Protein AF-0000000075170272 (afdb_homodimer)

Radius of gyration: 25.78 Å; Cα contacts (8 Å, |Δi|>4): 777; chains: 2; bounding box: 69×69×74 Å

Sequence (504 aa):
MAVFLKSQGVRFGKVFSSPLDRAMATAGFVCRELGFAAEHIESFDALMEMSQGQWEGCLHSETYTPEILSIIDRTQPDFSAPSGESLRQVEFRMIEFLNKTVLRMPEKLIAHEASMTHNESHRSFSRQSSTNSVQEKDGPHWDLVYRLNRPGLQRKKSGKSRLQIVTTGDNETEDEFSPSEPSNGARNLTSSVGIFTHSMPIKCLLAGILGASPVVSQRFCIDDSSVTVLQHSLRNGWQIKRLNDTSHLRLLMAVFLKSQGVRFGKVFSSPLDRAMATAGFVCRELGFAAEHIESFDALMEMSQGQWEGCLHSETYTPEILSIIDRTQPDFSAPSGESLRQVEFRMIEFLNKTVLRMPEKLIAHEASMTHNESHRSFSRQSSTNSVQEKDGPHWDLVYRLNRPGLQRKKSGKSRLQIVTTGDNETEDEFSPSEPSNGARNLTSSVGIFTHSMPIKCLLAGILGASPVVSQRFCIDDSSVTVLQHSLRNGWQIKRLNDTSHLRLL

Solvent-accessible surface area (backbone atoms only — not comparable to full-atom values): 28130 Å² total; per-residue (Å²): 88,40,66,49,41,42,74,69,64,56,60,66,77,44,40,37,23,10,72,50,63,42,16,39,52,52,46,42,55,36,25,56,67,54,70,40,66,59,86,65,52,42,70,38,77,65,34,37,61,76,45,43,38,72,49,59,92,53,56,61,77,76,62,59,33,74,70,47,49,53,50,41,70,72,39,56,36,68,42,51,46,64,84,32,46,21,45,47,55,45,19,49,43,35,48,47,44,46,43,48,65,72,63,55,46,58,73,78,56,51,55,52,62,52,40,70,47,46,59,75,68,62,71,61,76,72,67,77,72,76,71,79,73,80,79,78,79,73,74,82,78,82,80,85,70,87,76,75,79,82,75,74,84,70,74,74,81,59,62,61,27,19,38,36,36,39,37,41,38,63,72,73,74,82,58,81,73,71,77,73,71,84,63,79,78,72,65,62,70,58,44,27,35,39,34,22,25,26,51,63,39,51,30,17,31,54,17,49,70,58,50,40,58,40,62,44,20,76,31,48,47,60,52,71,63,12,36,27,32,33,35,34,27,90,89,71,38,60,29,43,45,29,34,32,43,46,60,54,67,65,75,100,86,39,66,49,41,42,74,69,65,56,59,68,76,44,40,37,22,10,72,50,62,42,17,39,51,51,46,40,55,34,24,57,67,52,70,40,65,59,86,66,52,42,69,38,76,66,35,38,62,74,46,43,37,73,48,59,92,52,54,61,76,76,61,59,32,74,69,47,48,52,51,41,69,71,40,56,36,70,40,51,45,64,84,31,46,21,46,47,55,44,18,49,43,34,48,47,44,47,42,49,65,72,64,56,46,57,74,79,57,51,55,52,62,51,40,70,47,48,62,75,69,67,74,62,77,74,69,78,78,73,75,81,72,79,78,81,74,79,70,83,79,81,79,75,87,63,77,77,80,82,76,77,86,70,74,76,82,60,63,60,28,19,37,37,37,39,37,41,37,64,72,72,74,83,59,82,74,71,76,73,71,84,62,81,78,70,65,60,70,56,46,28,34,39,36,21,24,26,51,60,39,51,29,17,30,52,17,49,71,57,51,39,60,40,62,45,22,77,32,50,46,61,52,71,64,14,35,27,32,34,35,34,27,90,88,70,39,60,29,44,45,29,35,32,44,46,60,53,67,66,74,100

pLDDT: mean 71.01, std 28.4, range [19.89, 98.19]

Secondary structure (DSSP, 8-state):
-HHHHHHTT--EEEEEE-SSHHHHHHHHHHHHHHT--GGGPEE-GGGSPPP-GGGTTS-HHHHS-HHHHHHHHHHTTS---TT---HHHHHHHHHHIIIIIIS---HHHHHHHHHHHHTTGGGS-------------------------------------EEEEEEE-------SS-------------EEEEEEE-HHHHHHHHHHHTT--GGGGGGB---TT-EEEEEEETTTEEEEEEEEE-HHHH--/-HHHHHHTT--EEEEEE-SSHHHHHHHHHHHHHHT--GGGPEE-GGGSPPP-GGGTTS-HHHHS-HHHHHHHHHHTTS---TT---HHHHHHHHHHIIIIIIS---HHHHHHHHHHHHTTTTTS----------------------------------PPPEEEEEEE-------SS-------------EEEEEEE-HHHHHHHHHHHTT--GGGGGGB---TT-EEEEEEETTTEEEEEEEEE-HHHH--

Organism: Asparagus officinalis (NCBI:txid4686)

InterPro domains:
  IPR013078 Histidine phosphatase superfamily, clade-1 [PF00300] (8-114)
  IPR013078 Histidine phosphatase superfamily, clade-1 [PF00300] (190-246)
  IPR029033 Histidine phosphatase superfamily [G3DSA:3.40.50.1240] (1-251)
  IPR029033 Histidine phosphatase superfamily [SSF53254] (2-250)

Foldseek 3Di:
DLVVCVVVVDDAPAEEEAPADQLLVVSQVSCVSRVHDSVRYHYDPLQEDWFQPPCQPPDCCVQVPVVVVVVCVVDPQQDHHVVTGGLVRNLVSLLCCCCCPVVVHDPVCSVVVLCVLPVVPPPPDPPDPPPPPPDDPPPDDPDDDDPDDDPDPPRRPGAFKEKEKEWEFAPPPVPVDDPPDPPDCPVRPGHIYIYIHHQSSVLSNVCVQVSHGSVCSVVADADHHFYWYWYADPVPGIDTDDGRHPVVVVVD/DLVVCVVVVDDAPAEEEAPADQLLVVSQVSCVSRVHDSVRYHYDPLQEDWFQPPCQPPDCCVQVPVVVVVVCVVDPQQDHHVVTGGLVRNLVSLLCCCCCPVVVHDPVCSVVVLCVLPVVPPPPDPPDPPPPPPDPPPPDDPDDPPPDDDPDDPRRPGAFKEKEKEWEFAPPPVPVDDPPDPPDPPVRPGHIYIYIHHQSSVLSNVCVQVSHGSVCSVVADADHHFYWYWYADPVPGIDTDDGRHPVVVVVD

Nearest PDB structures (foldseek):
  4emb-assembly1_A  TM=6.955E-01  e=2.796E-04  Borreliella burgdorferi
  5vve-assembly1_A  TM=6.708E-01  e=1.613E-03  Naegleria fowleri
  3d8h-assembly1_A  TM=6.564E-01  e=1.180E-03  Cryptosporidium parvum Iowa II
  3kkk-assembly1_A  TM=6.881E-01  e=1.443E-02  Plasmodium falciparum 3D7
  3gp5-assembly1_A  TM=6.449E-01  e=3.255E-02  Burkholderia pseudomallei

Structure (mmCIF, N/CA/C/O backbone):
data_AF-0000000075170272-model_v1
#
loop_
_entity.id
_entity.type
_entity.pdbx_description
1 polymer 'Uncharacterized protein'
#
loop_
_atom_site.group_PDB
_atom_site.id
_atom_site.type_symbol
_atom_site.label_atom_id
_atom_site.label_alt_id
_atom_site.label_comp_id
_atom_site.label_asym_id
_atom_site.label_entity_id
_atom_site.label_seq_id
_atom_site.pdbx_PDB_ins_code
_atom_site.Cartn_x
_atom_site.Cartn_y
_atom_site.Cartn_z
_atom_site.occupancy
_atom_site.B_iso_or_equiv
_atom_site.auth_seq_id
_atom_site.auth_comp_id
_atom_site.auth_asym_id
_atom_site.auth_atom_id
_atom_site.pdbx_PDB_model_num
ATOM 1 N N . MET A 1 1 ? 4.285 -16.625 11.359 1 75.81 1 MET A N 1
ATOM 2 C CA . MET A 1 1 ? 3.145 -16.109 10.602 1 75.81 1 MET A CA 1
ATOM 3 C C . MET A 1 1 ? 1.859 -16.828 11.008 1 75.81 1 MET A C 1
ATOM 5 O O . MET A 1 1 ? 0.888 -16.188 11.414 1 75.81 1 MET A O 1
ATOM 9 N N . ALA A 1 2 ? 1.905 -18.109 11.047 1 79.44 2 ALA A N 1
ATOM 10 C CA . ALA A 1 2 ? 0.696 -18.875 11.336 1 79.44 2 ALA A CA 1
ATOM 11 C C . ALA A 1 2 ? 0.178 -18.578 12.742 1 79.44 2 ALA A C 1
ATOM 13 O O . ALA A 1 2 ? -1.018 -18.344 12.93 1 79.44 2 ALA A O 1
ATOM 14 N N . VAL A 1 3 ? 1.077 -18.547 13.656 1 74.12 3 VAL A N 1
ATOM 15 C CA . VAL A 1 3 ? 0.72 -18.297 15.047 1 74.12 3 VAL A CA 1
ATOM 16 C C . VAL A 1 3 ? 0.157 -16.875 15.188 1 74.12 3 VAL A C 1
ATOM 18 O O . VAL A 1 3 ? -0.826 -16.656 15.898 1 74.12 3 VAL A O 1
ATOM 21 N N . PHE A 1 4 ? 0.76 -16.062 14.469 1 75.19 4 PHE A N 1
ATOM 22 C CA . PHE A 1 4 ? 0.325 -14.68 14.492 1 75.19 4 PHE A CA 1
ATOM 23 C C . PHE A 1 4 ? -1.075 -14.539 13.906 1 75.19 4 PHE A C 1
ATOM 25 O O . PHE A 1 4 ? -1.936 -13.875 14.492 1 75.19 4 PHE A O 1
ATOM 32 N N . LEU A 1 5 ? -1.311 -15.156 12.875 1 80.31 5 LEU A N 1
ATOM 33 C CA . LEU A 1 5 ? -2.621 -15.109 12.234 1 80.31 5 LEU A CA 1
ATOM 34 C C . LEU A 1 5 ? -3.684 -15.734 13.133 1 80.31 5 LEU A C 1
ATOM 36 O O . LEU A 1 5 ? -4.797 -15.219 13.242 1 80.31 5 LEU A O 1
ATOM 40 N N . LYS A 1 6 ? -3.303 -16.812 13.742 1 79 6 LYS A N 1
ATOM 41 C CA . LYS A 1 6 ? -4.211 -17.469 14.68 1 79 6 LYS A CA 1
ATOM 42 C C . LYS A 1 6 ? -4.562 -16.547 15.844 1 79 6 LYS A C 1
ATOM 44 O O . LYS A 1 6 ? -5.727 -16.469 16.25 1 79 6 LYS A O 1
ATOM 49 N N . SER A 1 7 ? -3.545 -15.898 16.281 1 78.56 7 SER A N 1
ATOM 50 C CA . SER A 1 7 ? -3.746 -15 17.422 1 78.56 7 SER A CA 1
ATOM 51 C C . SER A 1 7 ? -4.66 -13.836 17.047 1 78.56 7 SER A C 1
ATOM 53 O O . SER A 1 7 ? -5.32 -13.258 17.906 1 78.56 7 SER A O 1
ATOM 55 N N . GLN A 1 8 ? -4.695 -13.547 15.797 1 77.56 8 GLN A N 1
ATOM 56 C CA . GLN A 1 8 ? -5.543 -12.469 15.305 1 77.56 8 GLN A CA 1
ATOM 57 C C . GLN A 1 8 ? -6.953 -12.969 15.008 1 77.56 8 GLN A C 1
ATOM 59 O O . GLN A 1 8 ? -7.812 -12.203 14.57 1 77.56 8 GLN A O 1
ATOM 64 N N . GLY A 1 9 ? -7.172 -14.219 15.195 1 80.62 9 GLY A N 1
ATOM 65 C CA . GLY A 1 9 ? -8.492 -14.797 15 1 80.62 9 GLY A CA 1
ATOM 66 C C . GLY A 1 9 ? -8.836 -15.016 13.539 1 80.62 9 GLY A C 1
ATOM 67 O O . GLY A 1 9 ? -10.016 -15.062 13.172 1 80.62 9 GLY A O 1
ATOM 68 N N . VAL A 1 10 ? -7.871 -15.125 12.766 1 82 10 VAL A N 1
ATOM 69 C CA . VAL A 1 10 ? -8.102 -15.312 11.336 1 82 10 VAL A CA 1
ATOM 70 C C . VAL A 1 10 ? -8.594 -16.734 11.07 1 82 10 VAL A C 1
ATOM 72 O O . VAL A 1 10 ? -8.039 -17.703 11.602 1 82 10 VAL A O 1
ATOM 75 N N . ARG A 1 11 ? -9.656 -16.844 10.281 1 85.62 11 ARG A N 1
ATOM 76 C CA . ARG A 1 11 ? -10.203 -18.109 9.797 1 85.62 11 ARG A CA 1
ATOM 77 C C . ARG A 1 11 ? -10.469 -18.062 8.297 1 85.62 11 ARG A C 1
ATOM 79 O O . ARG A 1 11 ? -11.25 -17.234 7.828 1 85.62 11 ARG A O 1
ATOM 86 N N . PHE A 1 12 ? -9.82 -18.953 7.668 1 88 12 PHE A N 1
ATOM 87 C CA . PHE A 1 12 ? -9.969 -18.953 6.219 1 88 12 PHE A CA 1
ATOM 88 C C . PHE A 1 12 ? -11.188 -19.766 5.797 1 88 12 PHE A C 1
ATOM 90 O O . PHE A 1 12 ? -11.375 -20.891 6.266 1 88 12 PHE A O 1
ATOM 97 N N . GLY A 1 13 ? -12.016 -19.188 4.938 1 89.06 13 GLY A N 1
ATOM 98 C CA . GLY A 1 13 ? -13.07 -19.938 4.273 1 89.06 13 GLY A CA 1
ATOM 99 C C . GLY A 1 13 ? -12.586 -20.688 3.053 1 89.06 13 GLY A C 1
ATOM 100 O O . GLY A 1 13 ? -13.148 -21.734 2.691 1 89.06 13 GLY A O 1
ATOM 101 N N . LYS A 1 14 ? -11.609 -20.219 2.432 1 92.44 14 LYS A N 1
ATOM 102 C CA . LYS A 1 14 ? -10.945 -20.797 1.268 1 92.44 14 LYS A CA 1
ATOM 103 C C . LYS A 1 14 ? -9.453 -20.469 1.269 1 92.44 14 LYS A C 1
ATOM 105 O O . LYS A 1 14 ? -9.031 -19.438 1.804 1 92.44 14 LYS A O 1
ATOM 110 N N . VAL A 1 15 ? -8.688 -21.344 0.69 1 92.81 15 VAL A N 1
ATOM 111 C CA . VAL A 1 15 ? -7.25 -21.125 0.58 1 92.81 15 VAL A CA 1
ATOM 112 C C . VAL A 1 15 ? -6.777 -21.484 -0.825 1 92.81 15 VAL A C 1
ATOM 114 O O . VAL A 1 15 ? -7.102 -22.562 -1.336 1 92.81 15 VAL A O 1
ATOM 117 N N . PHE A 1 16 ? -6.105 -20.594 -1.428 1 94.88 16 PHE A N 1
ATOM 118 C CA . PHE A 1 16 ? -5.492 -20.797 -2.736 1 94.88 16 PHE A CA 1
ATOM 119 C C . PHE A 1 16 ? -3.975 -20.703 -2.645 1 94.88 16 PHE A C 1
ATOM 121 O O . PHE A 1 16 ? -3.445 -19.906 -1.86 1 94.88 16 PHE A O 1
ATOM 128 N N . SER A 1 17 ? -3.295 -21.469 -3.504 1 94.75 17 SER A N 1
ATOM 129 C CA . SER A 1 17 ? -1.838 -21.406 -3.484 1 94.75 17 SER A CA 1
ATOM 130 C C . SER A 1 17 ? -1.258 -21.578 -4.883 1 94.75 17 SER A C 1
ATOM 132 O O . SER A 1 17 ? -1.852 -22.25 -5.73 1 94.75 17 SER A O 1
ATOM 134 N N . SER A 1 18 ? -0.157 -20.844 -5.074 1 95.12 18 SER A N 1
ATOM 135 C CA . SER A 1 18 ? 0.707 -21.234 -6.188 1 95.12 18 SER A CA 1
ATOM 136 C C . SER A 1 18 ? 1.091 -22.703 -6.102 1 95.12 18 SER A C 1
ATOM 138 O O . SER A 1 18 ? 1.322 -23.234 -5.012 1 95.12 18 SER A O 1
ATOM 140 N N . PRO A 1 19 ? 1.216 -23.438 -7.227 1 96.12 19 PRO A N 1
ATOM 141 C CA . PRO A 1 19 ? 1.588 -24.859 -7.199 1 96.12 19 PRO A CA 1
ATOM 142 C C . PRO A 1 19 ? 3.066 -25.062 -6.879 1 96.12 19 PRO A C 1
ATOM 144 O O . PRO A 1 19 ? 3.492 -26.203 -6.645 1 96.12 19 PRO A O 1
ATOM 147 N N . LEU A 1 20 ? 3.832 -24.016 -6.875 1 91.44 20 LEU A N 1
ATOM 148 C CA . LEU A 1 20 ? 5.258 -24.156 -6.605 1 91.44 20 LEU A CA 1
ATOM 149 C C . LEU A 1 20 ? 5.496 -24.609 -5.168 1 91.44 20 LEU A C 1
ATOM 151 O O . LEU A 1 20 ? 4.777 -24.203 -4.258 1 91.44 20 LEU A O 1
ATOM 155 N N . ASP A 1 21 ? 6.508 -25.344 -4.891 1 90.75 21 ASP A N 1
ATOM 156 C CA . ASP A 1 21 ? 6.738 -26.094 -3.656 1 90.75 21 ASP A CA 1
ATOM 157 C C . ASP A 1 21 ? 6.805 -25.156 -2.455 1 90.75 21 ASP A C 1
ATOM 159 O O . ASP A 1 21 ? 6.176 -25.406 -1.426 1 90.75 21 ASP A O 1
ATOM 163 N N . ARG A 1 22 ? 7.527 -24.078 -2.578 1 87.75 22 ARG A N 1
ATOM 164 C CA . ARG A 1 22 ? 7.719 -23.172 -1.446 1 87.75 22 ARG A CA 1
ATOM 165 C C . ARG A 1 22 ? 6.387 -22.594 -0.979 1 87.75 22 ARG A C 1
ATOM 167 O O . ARG A 1 22 ? 6.105 -22.562 0.22 1 87.75 22 ARG A O 1
ATOM 174 N N . ALA A 1 23 ? 5.562 -22.172 -1.946 1 91.06 23 ALA A N 1
ATOM 175 C CA . ALA A 1 23 ? 4.262 -21.609 -1.613 1 91.06 23 ALA A CA 1
ATOM 176 C C . ALA A 1 23 ? 3.334 -22.672 -1.023 1 91.06 23 ALA A C 1
ATOM 178 O O . ALA A 1 23 ? 2.654 -22.422 -0.024 1 91.06 23 ALA A O 1
ATOM 179 N N . MET A 1 24 ? 3.365 -23.828 -1.577 1 91.69 24 MET A N 1
ATOM 180 C CA . MET A 1 24 ? 2.521 -24.922 -1.107 1 91.69 24 MET A CA 1
ATOM 181 C C . MET A 1 24 ? 2.924 -25.359 0.298 1 91.69 24 MET A C 1
ATOM 183 O O . MET A 1 24 ? 2.066 -25.641 1.135 1 91.69 24 MET A O 1
ATOM 187 N N . ALA A 1 25 ? 4.203 -25.406 0.515 1 90.81 25 ALA A N 1
ATOM 188 C CA . ALA A 1 25 ? 4.695 -25.766 1.839 1 90.81 25 ALA A CA 1
ATOM 189 C C . ALA A 1 25 ? 4.242 -24.766 2.895 1 90.81 25 ALA A C 1
ATOM 191 O O . ALA A 1 25 ? 3.768 -25.156 3.965 1 90.81 25 ALA A O 1
ATOM 192 N N . THR A 1 26 ? 4.398 -23.484 2.572 1 89.56 26 THR A N 1
ATOM 193 C CA . THR A 1 26 ? 3.971 -22.438 3.49 1 89.56 26 THR A CA 1
ATOM 194 C C . THR A 1 26 ? 2.465 -22.5 3.729 1 89.56 26 THR A C 1
ATOM 196 O O . THR A 1 26 ? 2.006 -22.391 4.867 1 89.56 26 THR A O 1
ATOM 199 N N . ALA A 1 27 ? 1.715 -22.719 2.66 1 92.12 27 ALA A N 1
ATOM 200 C CA . ALA A 1 27 ? 0.264 -22.844 2.773 1 92.12 27 ALA A CA 1
ATOM 201 C C . ALA A 1 27 ? -0.116 -24 3.693 1 92.12 27 ALA A C 1
ATOM 203 O O . ALA A 1 27 ? -0.966 -23.844 4.574 1 92.12 27 ALA A O 1
ATOM 204 N N . GLY A 1 28 ? 0.533 -25.125 3.48 1 92.25 28 GLY A N 1
ATOM 205 C CA . GLY A 1 28 ? 0.262 -26.281 4.309 1 92.25 28 GLY A CA 1
ATOM 206 C C . GLY A 1 28 ? 0.516 -26.031 5.785 1 92.25 28 GLY A C 1
ATOM 207 O O . GLY A 1 28 ? -0.307 -26.391 6.629 1 92.25 28 GLY A O 1
ATOM 208 N N . PHE A 1 29 ? 1.632 -25.438 6.082 1 89.44 29 PHE A N 1
ATOM 209 C CA . PHE A 1 29 ? 2.014 -25.141 7.461 1 89.44 29 PHE A CA 1
ATOM 210 C C . PHE A 1 29 ? 1.019 -24.188 8.109 1 89.44 29 PHE A C 1
ATOM 212 O O . PHE A 1 29 ? 0.553 -24.438 9.227 1 89.44 29 PHE A O 1
ATOM 219 N N . VAL A 1 30 ? 0.679 -23.125 7.422 1 89 30 VAL A N 1
ATOM 220 C CA . VAL A 1 30 ? -0.223 -22.094 7.953 1 89 30 VAL A CA 1
ATOM 221 C C . VAL A 1 30 ? -1.612 -22.703 8.164 1 89 30 VAL A C 1
ATOM 223 O O . VAL A 1 30 ? -2.242 -22.469 9.195 1 89 30 VAL A O 1
ATOM 226 N N . CYS A 1 31 ? -2.039 -23.469 7.238 1 90.88 31 CYS A N 1
ATOM 227 C CA . CYS A 1 31 ? -3.363 -24.062 7.324 1 90.88 31 CYS A CA 1
ATOM 228 C C . CYS A 1 31 ? -3.447 -25.031 8.5 1 90.88 31 CYS A C 1
ATOM 230 O O . CYS A 1 31 ? -4.457 -25.062 9.211 1 90.88 31 CYS A O 1
ATOM 232 N N . ARG A 1 32 ? -2.432 -25.797 8.648 1 91.69 32 ARG A N 1
ATOM 233 C CA . ARG A 1 32 ? -2.4 -26.719 9.781 1 91.69 32 ARG A CA 1
ATOM 234 C C . ARG A 1 32 ? -2.566 -25.984 11.102 1 91.69 32 ARG A C 1
ATOM 236 O O . ARG A 1 32 ? -3.348 -26.391 11.961 1 91.69 32 ARG A O 1
ATOM 243 N N . GLU A 1 33 ? -1.865 -24.906 11.227 1 89.44 33 GLU A N 1
ATOM 244 C CA . GLU A 1 33 ? -1.912 -24.125 12.453 1 89.44 33 GLU A CA 1
ATOM 245 C C . GLU A 1 33 ? -3.281 -23.469 12.641 1 89.44 33 GLU A C 1
ATOM 247 O O . GLU A 1 33 ? -3.74 -23.297 13.766 1 89.44 33 GLU A O 1
ATOM 252 N N . LEU A 1 34 ? -3.955 -23.141 11.562 1 89.56 34 LEU A N 1
ATOM 253 C CA . LEU A 1 34 ? -5.215 -22.406 11.633 1 89.56 34 LEU A CA 1
ATOM 254 C C . LEU A 1 34 ? -6.402 -23.359 11.625 1 89.56 34 LEU A C 1
ATOM 256 O O . LEU A 1 34 ? -7.555 -22.938 11.719 1 89.56 34 LEU A O 1
ATOM 260 N N . GLY A 1 35 ? -6.137 -24.594 11.508 1 91.75 35 GLY A N 1
ATOM 261 C CA . GLY A 1 35 ? -7.199 -25.594 11.539 1 91.75 35 GLY A CA 1
ATOM 262 C C . GLY A 1 35 ? -7.926 -25.719 10.211 1 91.75 35 GLY A C 1
ATOM 263 O O . GLY A 1 35 ? -9.094 -26.109 10.18 1 91.75 35 GLY A O 1
ATOM 264 N N . PHE A 1 36 ? -7.336 -25.266 9.18 1 91.69 36 PHE A N 1
ATOM 265 C CA . PHE A 1 36 ? -7.852 -25.453 7.832 1 91.69 36 PHE A CA 1
ATOM 266 C C . PHE A 1 36 ? -7.293 -26.734 7.211 1 91.69 36 PHE A C 1
ATOM 268 O O . PHE A 1 36 ? -6.082 -26.969 7.238 1 91.69 36 PHE A O 1
ATOM 275 N N . ALA A 1 37 ? -8.164 -27.578 6.703 1 93.31 37 ALA A N 1
ATOM 276 C CA . ALA A 1 37 ? -7.727 -28.844 6.145 1 93.31 37 ALA A CA 1
ATOM 277 C C . ALA A 1 37 ? -6.848 -28.641 4.918 1 93.31 37 ALA A C 1
ATOM 279 O O . ALA A 1 37 ? -7.277 -28.047 3.928 1 93.31 37 ALA A O 1
ATOM 280 N N . ALA A 1 38 ? -5.66 -29.125 4.949 1 90.94 38 ALA A N 1
ATOM 281 C CA . ALA A 1 38 ? -4.672 -28.922 3.893 1 90.94 38 ALA A CA 1
ATOM 282 C C . ALA A 1 38 ? -5.176 -29.469 2.559 1 90.94 38 ALA A C 1
ATOM 284 O O . ALA A 1 38 ? -4.828 -28.953 1.497 1 90.94 38 ALA A O 1
ATOM 285 N N . GLU A 1 39 ? -6.004 -30.469 2.602 1 93.19 39 GLU A N 1
ATOM 286 C CA . GLU A 1 39 ? -6.52 -31.094 1.391 1 93.19 39 GLU A CA 1
ATOM 287 C C . GLU A 1 39 ? -7.453 -30.172 0.632 1 93.19 39 GLU A C 1
ATOM 289 O O . GLU A 1 39 ? -7.75 -30.391 -0.543 1 93.19 39 GLU A O 1
ATOM 294 N N . HIS A 1 40 ? -7.918 -29.141 1.274 1 95.56 40 HIS A N 1
ATOM 295 C CA . HIS A 1 40 ? -8.859 -28.219 0.65 1 95.56 40 HIS A CA 1
ATOM 296 C C . HIS A 1 40 ? -8.133 -27.031 0.022 1 95.56 40 HIS A C 1
ATOM 298 O O . HIS A 1 40 ? -8.766 -26.156 -0.578 1 95.56 40 HIS A O 1
ATOM 304 N N . ILE A 1 41 ? -6.816 -27.031 0.159 1 96.31 41 ILE A N 1
ATOM 305 C CA . ILE A 1 41 ? -6.051 -26 -0.527 1 96.31 41 ILE A CA 1
ATOM 306 C C . ILE A 1 41 ? -6.156 -26.188 -2.039 1 96.31 41 ILE A C 1
ATOM 308 O O . ILE A 1 41 ? -5.926 -27.297 -2.545 1 96.31 41 ILE A O 1
ATOM 312 N N . GLU A 1 42 ? -6.582 -25.188 -2.752 1 96.88 42 GLU A N 1
ATOM 313 C CA . GLU A 1 42 ? -6.688 -25.25 -4.207 1 96.88 42 GLU A CA 1
ATOM 314 C C . GLU A 1 42 ? -5.492 -24.562 -4.875 1 96.88 42 GLU A C 1
ATOM 316 O O . GLU A 1 42 ? -5.152 -23.438 -4.547 1 96.88 42 GLU A O 1
ATOM 321 N N . SER A 1 43 ? -4.887 -25.266 -5.773 1 96.5 43 SER A N 1
ATOM 322 C CA . SER A 1 43 ? -3.729 -24.734 -6.488 1 96.5 43 SER A CA 1
ATOM 323 C C . SER A 1 43 ? -4.141 -24.078 -7.805 1 96.5 43 SER A C 1
ATOM 325 O O . SER A 1 43 ? -4.992 -24.609 -8.523 1 96.5 43 SER A O 1
ATOM 327 N N . PHE A 1 44 ? -3.543 -22.906 -8.094 1 95.75 44 PHE A N 1
ATOM 328 C CA . PHE A 1 44 ? -3.824 -22.172 -9.328 1 95.75 44 PHE A CA 1
ATOM 329 C C . PHE A 1 44 ? -2.531 -21.719 -9.992 1 95.75 44 PHE A C 1
ATOM 331 O O . PHE A 1 44 ? -1.688 -21.078 -9.352 1 95.75 44 PHE A O 1
ATOM 338 N N . ASP A 1 45 ? -2.412 -21.906 -11.305 1 96.81 45 ASP A N 1
ATOM 339 C CA . ASP A 1 45 ? -1.24 -21.469 -12.062 1 96.81 45 ASP A CA 1
ATOM 340 C C . ASP A 1 45 ? -1.141 -19.938 -12.078 1 96.81 45 ASP A C 1
ATOM 342 O O . ASP A 1 45 ? -0.042 -19.391 -12.141 1 96.81 45 ASP A O 1
ATOM 346 N N . ALA A 1 46 ? -2.26 -19.297 -11.945 1 96.5 46 ALA A N 1
ATOM 347 C CA . ALA A 1 46 ? -2.307 -17.844 -11.984 1 96.5 46 ALA A CA 1
ATOM 348 C C . ALA A 1 46 ? -1.498 -17.234 -10.844 1 96.5 46 ALA A C 1
ATOM 350 O O . ALA A 1 46 ? -1.103 -16.062 -10.906 1 96.5 46 ALA A O 1
ATOM 351 N N . LEU A 1 47 ? -1.223 -18.031 -9.828 1 96.5 47 LEU A N 1
ATOM 352 C CA . LEU A 1 47 ? -0.587 -17.531 -8.617 1 96.5 47 LEU A CA 1
ATOM 353 C C . LEU A 1 47 ? 0.919 -17.766 -8.656 1 96.5 47 LEU A C 1
ATOM 355 O O . LEU A 1 47 ? 1.629 -17.438 -7.703 1 96.5 47 LEU A O 1
ATOM 359 N N . MET A 1 48 ? 1.383 -18.266 -9.742 1 96.25 48 MET A N 1
ATOM 360 C CA . MET A 1 48 ? 2.811 -18.547 -9.875 1 96.25 48 MET A CA 1
ATOM 361 C C . MET A 1 48 ? 3.607 -17.25 -9.992 1 96.25 48 MET A C 1
ATOM 363 O O . MET A 1 48 ? 3.059 -16.203 -10.352 1 96.25 48 MET A O 1
ATOM 367 N N . GLU A 1 49 ? 4.859 -17.406 -9.68 1 95.94 49 GLU A N 1
ATOM 368 C CA . GLU A 1 49 ? 5.766 -16.281 -9.891 1 95.94 49 GLU A CA 1
ATOM 369 C C . GLU A 1 49 ? 5.832 -15.898 -11.367 1 95.94 49 GLU A C 1
ATOM 371 O O . GLU A 1 49 ? 5.586 -16.734 -12.242 1 95.94 49 GLU A O 1
ATOM 376 N N . MET A 1 50 ? 6.188 -14.641 -11.617 1 96.88 50 MET A N 1
ATOM 377 C CA . MET A 1 50 ? 6.359 -14.172 -12.984 1 96.88 50 MET A CA 1
ATOM 378 C C . MET A 1 50 ? 7.379 -15.031 -13.734 1 96.88 50 MET A C 1
ATOM 380 O O . MET A 1 50 ? 8.492 -15.242 -13.25 1 96.88 50 MET A O 1
ATOM 384 N N . SER A 1 51 ? 7.027 -15.453 -14.922 1 96.75 51 SER A N 1
ATOM 385 C CA . SER A 1 51 ? 7.93 -16.281 -15.727 1 96.75 51 SER A CA 1
ATOM 386 C C . SER A 1 51 ? 9.023 -15.43 -16.359 1 96.75 51 SER A C 1
ATOM 388 O O . SER A 1 51 ? 8.742 -14.391 -16.969 1 96.75 51 SER A O 1
ATOM 390 N N . GLN A 1 52 ? 10.242 -15.883 -16.234 1 95.12 52 GLN A N 1
ATOM 391 C CA . GLN A 1 52 ? 11.359 -15.219 -16.906 1 95.12 52 GLN A CA 1
ATOM 392 C C . GLN A 1 52 ? 11.773 -15.977 -18.156 1 95.12 52 GLN A C 1
ATOM 394 O O . GLN A 1 52 ? 12.844 -15.719 -18.719 1 95.12 52 GLN A O 1
ATOM 399 N N . GLY A 1 53 ? 10.992 -17 -18.469 1 96.38 53 GLY A N 1
ATOM 400 C CA . GLY A 1 53 ? 11.211 -17.75 -19.703 1 96.38 53 GLY A CA 1
ATOM 401 C C . GLY A 1 53 ? 12.609 -18.297 -19.828 1 96.38 53 GLY A C 1
ATOM 402 O O . GLY A 1 53 ? 13.086 -19 -18.922 1 96.38 53 GLY A O 1
ATOM 403 N N . GLN A 1 54 ? 13.266 -17.922 -20.953 1 95.19 54 GLN A N 1
ATOM 404 C CA . GLN A 1 54 ? 14.578 -18.469 -21.281 1 95.19 54 GLN A CA 1
ATOM 405 C C . GLN A 1 54 ? 15.664 -17.906 -20.359 1 95.19 54 GLN A C 1
ATOM 407 O O . GLN A 1 54 ? 16.781 -18.406 -20.328 1 95.19 54 GLN A O 1
ATOM 412 N N . TRP A 1 55 ? 15.336 -16.906 -19.562 1 94.31 55 TRP A N 1
ATOM 413 C CA . TRP A 1 55 ? 16.312 -16.312 -18.656 1 94.31 55 TRP A CA 1
ATOM 414 C C . TRP A 1 55 ? 16.453 -17.109 -17.375 1 94.31 55 TRP A C 1
ATOM 416 O O . TRP A 1 55 ? 17.391 -16.922 -16.609 1 94.31 55 TRP A O 1
ATOM 426 N N . GLU A 1 56 ? 15.461 -17.922 -17.156 1 91.12 56 GLU A N 1
ATOM 427 C CA . GLU A 1 56 ? 15.516 -18.734 -15.945 1 91.12 56 GLU A CA 1
ATOM 428 C C . GLU A 1 56 ? 16.734 -19.641 -15.945 1 91.12 56 GLU A C 1
ATOM 430 O O . GLU A 1 56 ? 17 -20.344 -16.922 1 91.12 56 GLU A O 1
ATOM 435 N N . GLY A 1 57 ? 17.484 -19.609 -14.859 1 89.56 57 GLY A N 1
ATOM 436 C CA . GLY A 1 57 ? 18.688 -20.422 -14.742 1 89.56 57 GLY A CA 1
ATOM 437 C C . GLY A 1 57 ? 19.922 -19.734 -15.273 1 89.56 57 GLY A C 1
ATOM 438 O O . GLY A 1 57 ? 21.031 -20.25 -15.125 1 89.56 57 GLY A O 1
ATOM 439 N N . CYS A 1 58 ? 19.703 -18.578 -15.938 1 90.38 58 CYS A N 1
ATOM 440 C CA . CYS A 1 58 ? 20.828 -17.797 -16.422 1 90.38 58 CYS A CA 1
ATOM 441 C C . CYS A 1 58 ? 21.328 -16.844 -15.352 1 90.38 58 CYS A C 1
ATOM 443 O O . CYS A 1 58 ? 20.609 -16.5 -14.422 1 90.38 58 CYS A O 1
ATOM 445 N N . LEU A 1 59 ? 22.547 -16.453 -15.516 1 88.81 59 LEU A N 1
ATOM 446 C CA . LEU A 1 59 ? 23.094 -15.461 -14.609 1 88.81 59 LEU A CA 1
ATOM 447 C C . LEU A 1 59 ? 22.516 -14.078 -14.883 1 88.81 59 LEU A C 1
ATOM 449 O O . LEU A 1 59 ? 22.297 -13.719 -16.047 1 88.81 59 LEU A O 1
ATOM 453 N N . HIS A 1 60 ? 22.359 -13.344 -13.812 1 88 60 HIS A N 1
ATOM 454 C CA . HIS A 1 60 ? 21.797 -12 -13.938 1 88 60 HIS A CA 1
ATOM 455 C C . HIS A 1 60 ? 22.656 -11.141 -14.859 1 88 60 HIS A C 1
ATOM 457 O O . HIS A 1 60 ? 22.125 -10.375 -15.672 1 88 60 HIS A O 1
ATOM 463 N N . SER A 1 61 ? 23.906 -11.25 -14.711 1 88.12 61 SER A N 1
ATOM 464 C CA . SER A 1 61 ? 24.844 -10.461 -15.516 1 88.12 61 SER A CA 1
ATOM 465 C C . SER A 1 61 ? 24.688 -10.789 -17 1 88.12 61 SER A C 1
ATOM 467 O O . SER A 1 61 ? 25.016 -9.969 -17.859 1 88.12 61 SER A O 1
ATOM 469 N N . GLU A 1 62 ? 24.156 -11.984 -17.25 1 89.38 62 GLU A N 1
ATOM 470 C CA . GLU A 1 62 ? 23.984 -12.43 -18.641 1 89.38 62 GLU A CA 1
ATOM 471 C C . GLU A 1 62 ? 22.641 -11.992 -19.203 1 89.38 62 GLU A C 1
ATOM 473 O O . GLU A 1 62 ? 22.469 -11.883 -20.422 1 89.38 62 GLU A O 1
ATOM 478 N N . THR A 1 63 ? 21.719 -11.742 -18.328 1 91 63 THR A N 1
ATOM 479 C CA . THR A 1 63 ? 20.359 -11.461 -18.781 1 91 63 THR A CA 1
ATOM 480 C C . THR A 1 63 ? 20.047 -9.969 -18.656 1 91 63 THR A C 1
ATOM 482 O O . THR A 1 63 ? 19.406 -9.391 -19.531 1 91 63 THR A O 1
ATOM 485 N N . TYR A 1 64 ? 20.578 -9.359 -17.656 1 90.62 64 TYR A N 1
ATOM 486 C CA . TYR A 1 64 ? 20.281 -7.957 -17.406 1 90.62 64 TYR A CA 1
ATOM 487 C C . TYR A 1 64 ? 21.5 -7.082 -17.656 1 90.62 64 TYR A C 1
ATOM 489 O O . TYR A 1 64 ? 21.984 -6.398 -16.75 1 90.62 64 TYR A O 1
ATOM 497 N N . THR A 1 65 ? 21.875 -7.117 -18.891 1 92.81 65 THR A N 1
ATOM 498 C CA . THR A 1 65 ? 22.969 -6.25 -19.312 1 92.81 65 THR A CA 1
ATOM 499 C C . THR A 1 65 ? 22.516 -4.797 -19.375 1 92.81 65 THR A C 1
ATOM 501 O O . THR A 1 65 ? 21.312 -4.516 -19.406 1 92.81 65 THR A O 1
ATOM 504 N N . PRO A 1 66 ? 23.422 -3.879 -19.344 1 91.75 66 PRO A N 1
ATOM 505 C CA . PRO A 1 66 ? 23.047 -2.467 -19.438 1 91.75 66 PRO A CA 1
ATOM 506 C C . PRO A 1 66 ? 22.156 -2.182 -20.656 1 91.75 66 PRO A C 1
ATOM 508 O O . PRO A 1 66 ? 21.234 -1.371 -20.562 1 91.75 66 PRO A O 1
ATOM 511 N N . GLU A 1 67 ? 22.453 -2.842 -21.703 1 93.38 67 GLU A N 1
ATOM 512 C CA . GLU A 1 67 ? 21.641 -2.674 -22.906 1 93.38 67 GLU A CA 1
ATOM 513 C C . GLU A 1 67 ? 20.203 -3.164 -22.672 1 93.38 67 GLU A C 1
ATOM 515 O O . GLU A 1 67 ? 19.25 -2.5 -23.062 1 93.38 67 GLU A O 1
ATOM 520 N N . ILE A 1 68 ? 20.094 -4.285 -22.047 1 93.38 68 ILE A N 1
ATOM 521 C CA . ILE A 1 68 ? 18.781 -4.871 -21.781 1 93.38 68 ILE A CA 1
ATOM 522 C C . ILE A 1 68 ? 18.031 -4.004 -20.781 1 93.38 68 ILE A C 1
ATOM 524 O O . ILE A 1 68 ? 16.828 -3.791 -20.922 1 93.38 68 ILE A O 1
ATOM 528 N N . LEU A 1 69 ? 18.734 -3.48 -19.828 1 91.38 69 LEU A N 1
ATOM 529 C CA . LEU A 1 69 ? 18.125 -2.611 -18.828 1 91.38 69 LEU A CA 1
ATOM 530 C C . LEU A 1 69 ? 17.547 -1.357 -19.484 1 91.38 69 LEU A C 1
ATOM 532 O O . LEU A 1 69 ? 16.484 -0.888 -19.094 1 91.38 69 LEU A O 1
ATOM 536 N N . SER A 1 70 ? 18.203 -0.878 -20.391 1 93.12 70 SER A N 1
ATOM 537 C CA . SER A 1 70 ? 17.719 0.281 -21.125 1 93.12 70 SER A CA 1
ATOM 538 C C . SER A 1 70 ? 16.438 -0.053 -21.906 1 93.12 70 SER A C 1
ATOM 540 O O . SER A 1 70 ? 15.5 0.743 -21.938 1 93.12 70 SER A O 1
ATOM 542 N N . ILE A 1 71 ? 16.469 -1.184 -22.547 1 93.75 71 ILE A N 1
ATOM 543 C CA . ILE A 1 71 ? 15.289 -1.64 -23.281 1 93.75 71 ILE A CA 1
ATOM 544 C C . ILE A 1 71 ? 14.117 -1.832 -22.328 1 93.75 71 ILE A C 1
ATOM 546 O O . ILE A 1 71 ? 12.984 -1.444 -22.641 1 93.75 71 ILE A O 1
ATOM 550 N N . ILE A 1 72 ? 14.375 -2.377 -21.203 1 92.5 72 ILE A N 1
ATOM 551 C CA . ILE A 1 72 ? 13.352 -2.596 -20.188 1 92.5 72 ILE A CA 1
ATOM 552 C C . ILE A 1 72 ? 12.75 -1.259 -19.766 1 92.5 72 ILE A C 1
ATOM 554 O O . ILE A 1 72 ? 11.523 -1.102 -19.734 1 92.5 72 ILE A O 1
ATOM 558 N N . ASP A 1 73 ? 13.5 -0.3 -19.516 1 89.62 73 ASP A N 1
ATOM 559 C CA . ASP A 1 73 ? 13.062 1.017 -19.078 1 89.62 73 ASP A CA 1
ATOM 560 C C . ASP A 1 73 ? 12.156 1.679 -20.109 1 89.62 73 ASP A C 1
ATOM 562 O O . ASP A 1 73 ? 11.164 2.32 -19.75 1 89.62 73 ASP A O 1
ATOM 566 N N . ARG A 1 74 ? 12.359 1.379 -21.312 1 92.69 74 ARG A N 1
ATOM 567 C CA . ARG A 1 74 ? 11.633 2.047 -22.391 1 92.69 74 ARG A CA 1
ATOM 568 C C . ARG A 1 74 ? 10.359 1.289 -22.75 1 92.69 74 ARG A C 1
ATOM 570 O O . ARG A 1 74 ? 9.438 1.859 -23.328 1 92.69 74 ARG A O 1
ATOM 577 N N . THR A 1 75 ? 10.359 0.066 -22.391 1 94.5 75 THR A N 1
ATOM 578 C CA . THR A 1 75 ? 9.281 -0.743 -22.938 1 94.5 75 THR A CA 1
ATOM 579 C C . THR A 1 75 ? 8.383 -1.275 -21.828 1 94.5 75 THR A C 1
ATOM 581 O O . THR A 1 75 ? 7.355 -1.901 -22.109 1 94.5 75 THR A O 1
ATOM 584 N N . GLN A 1 76 ? 8.711 -0.952 -20.656 1 92.56 76 GLN A N 1
ATOM 585 C CA . GLN A 1 76 ? 7.816 -1.321 -19.562 1 92.56 76 GLN A CA 1
ATOM 586 C C . GLN A 1 76 ? 6.477 -0.602 -19.688 1 92.56 76 GLN A C 1
ATOM 588 O O . GLN A 1 76 ? 6.418 0.541 -20.141 1 92.56 76 GLN A O 1
ATOM 593 N N . PRO A 1 77 ? 5.398 -1.308 -19.344 1 95.5 77 PRO A N 1
ATOM 594 C CA . PRO A 1 77 ? 5.238 -2.564 -18.609 1 95.5 77 PRO A CA 1
ATOM 595 C C . PRO A 1 77 ? 5.098 -3.773 -19.531 1 95.5 77 PRO A C 1
ATOM 597 O O . PRO A 1 77 ? 4.781 -4.875 -19.078 1 95.5 77 PRO A O 1
ATOM 600 N N . ASP A 1 78 ? 5.375 -3.666 -20.797 1 97.19 78 ASP A N 1
ATOM 601 C CA . ASP A 1 78 ? 5.082 -4.699 -21.781 1 97.19 78 ASP A CA 1
ATOM 602 C C . ASP A 1 78 ? 6.324 -5.527 -22.109 1 97.19 78 ASP A C 1
ATOM 604 O O . ASP A 1 78 ? 6.25 -6.504 -22.844 1 97.19 78 ASP A O 1
ATOM 608 N N . PHE A 1 79 ? 7.441 -5.203 -21.516 1 96.81 79 PHE A N 1
ATOM 609 C CA . PHE A 1 79 ? 8.648 -5.992 -21.703 1 96.81 79 PHE A CA 1
ATOM 610 C C . PHE A 1 79 ? 8.477 -7.398 -21.156 1 96.81 79 PHE A C 1
ATOM 612 O O . PHE A 1 79 ? 7.91 -7.582 -20.078 1 96.81 79 PHE A O 1
ATOM 619 N N . SER A 1 80 ? 9.016 -8.32 -21.906 1 97.25 80 SER A N 1
ATOM 620 C CA . SER A 1 80 ? 9.117 -9.688 -21.422 1 97.25 80 SER A CA 1
ATOM 621 C C . SER A 1 80 ? 10.43 -10.336 -21.859 1 97.25 80 SER A C 1
ATOM 623 O O . SER A 1 80 ? 10.898 -10.109 -22.969 1 97.25 80 SER A O 1
ATOM 625 N N . ALA A 1 81 ? 10.961 -11.125 -20.984 1 95.5 81 ALA A N 1
ATOM 626 C CA . ALA A 1 81 ? 12.047 -12.008 -21.422 1 95.5 81 ALA A CA 1
ATOM 627 C C . ALA A 1 81 ? 11.562 -12.984 -22.484 1 95.5 81 ALA A C 1
ATOM 629 O O . ALA A 1 81 ? 10.367 -13.242 -22.609 1 95.5 81 ALA A O 1
ATOM 630 N N . PRO A 1 82 ? 12.539 -13.445 -23.281 1 95 82 PRO A N 1
ATOM 631 C CA . PRO A 1 82 ? 12.117 -14.445 -24.266 1 95 82 PRO A CA 1
ATOM 632 C C . PRO A 1 82 ? 11.328 -15.594 -23.656 1 95 82 PRO A C 1
ATOM 634 O O . PRO A 1 82 ? 11.836 -16.281 -22.75 1 95 82 PRO A O 1
ATOM 637 N N . SER A 1 83 ? 10.062 -15.758 -24.109 1 97 83 SER A N 1
ATOM 638 C CA . SER A 1 83 ? 9.141 -16.797 -23.656 1 97 83 SER A CA 1
ATOM 639 C C . SER A 1 83 ? 8.719 -16.547 -22.203 1 97 83 SER A C 1
ATOM 641 O O . SER A 1 83 ? 8.32 -17.484 -21.5 1 97 83 SER A O 1
ATOM 643 N N . GLY A 1 84 ? 8.953 -15.367 -21.719 1 97.75 84 GLY A N 1
ATOM 644 C CA . GLY A 1 84 ? 8.539 -15.008 -20.375 1 97.75 84 GLY A CA 1
ATOM 645 C C . GLY A 1 84 ? 7.262 -14.188 -20.344 1 97.75 84 GLY A C 1
ATOM 646 O O . GLY A 1 84 ? 6.496 -14.188 -21.312 1 97.75 84 GLY A O 1
ATOM 647 N N . GLU A 1 85 ? 7.004 -13.555 -19.172 1 98.19 85 GLU A N 1
ATOM 648 C CA . GLU A 1 85 ? 5.816 -12.734 -18.953 1 98.19 85 GLU A CA 1
ATOM 649 C C . GLU A 1 85 ? 6.184 -11.273 -18.75 1 98.19 85 GLU A C 1
ATOM 651 O O . GLU A 1 85 ? 7.266 -10.961 -18.25 1 98.19 85 GLU A O 1
ATOM 656 N N . SER A 1 86 ? 5.297 -10.406 -19.188 1 97.88 86 SER A N 1
ATOM 657 C CA . SER A 1 86 ? 5.441 -8.984 -18.875 1 97.88 86 SER A CA 1
ATOM 658 C C . SER A 1 86 ? 4.711 -8.625 -17.578 1 97.88 86 SER A C 1
ATOM 660 O O . SER A 1 86 ? 3.879 -9.398 -17.094 1 97.88 86 SER A O 1
ATOM 662 N N . LEU A 1 87 ? 5.004 -7.473 -17.062 1 97.88 87 LEU A N 1
ATOM 663 C CA . LEU A 1 87 ? 4.289 -6.977 -15.891 1 97.88 87 LEU A CA 1
ATOM 664 C C . LEU A 1 87 ? 2.791 -6.898 -16.156 1 97.88 87 LEU A C 1
ATOM 666 O O . LEU A 1 87 ? 1.982 -7.262 -15.305 1 97.88 87 LEU A O 1
ATOM 670 N N . ARG A 1 88 ? 2.465 -6.48 -17.281 1 98.06 88 ARG A N 1
ATOM 671 C CA . ARG A 1 88 ? 1.063 -6.328 -17.672 1 98.06 88 ARG A CA 1
ATOM 672 C C . ARG A 1 88 ? 0.347 -7.676 -17.672 1 98.06 88 ARG A C 1
ATOM 674 O O . ARG A 1 88 ? -0.79 -7.777 -17.203 1 98.06 88 ARG A O 1
ATOM 681 N N . GLN A 1 89 ? 1.014 -8.656 -18.188 1 98.19 89 GLN A N 1
ATOM 682 C CA . GLN A 1 89 ? 0.425 -9.992 -18.234 1 98.19 89 GLN A CA 1
ATOM 683 C C . GLN A 1 89 ? 0.202 -10.547 -16.844 1 98.19 89 GLN A C 1
ATOM 685 O O . GLN A 1 89 ? -0.829 -11.172 -16.562 1 98.19 89 GLN A O 1
ATOM 690 N N . VAL A 1 90 ? 1.147 -10.328 -15.977 1 98.12 90 VAL A N 1
ATOM 691 C CA . VAL A 1 90 ? 1.01 -10.797 -14.602 1 98.12 90 VAL A CA 1
ATOM 692 C C . VAL A 1 90 ? -0.142 -10.055 -13.922 1 98.12 90 VAL A C 1
ATOM 694 O O . VAL A 1 90 ? -0.945 -10.672 -13.211 1 98.12 90 VAL A O 1
ATOM 697 N N . GLU A 1 91 ? -0.203 -8.789 -14.125 1 97.62 91 GLU A N 1
ATOM 698 C CA . GLU A 1 91 ? -1.305 -8.008 -13.57 1 97.62 91 GLU A CA 1
ATOM 699 C C . GLU A 1 91 ? -2.654 -8.547 -14.039 1 97.62 91 GLU A C 1
ATOM 701 O O . GLU A 1 91 ? -3.564 -8.742 -13.227 1 97.62 91 GLU A O 1
ATOM 706 N N . PHE A 1 92 ? -2.707 -8.805 -15.289 1 96.88 92 PHE A N 1
ATOM 707 C CA . PHE A 1 92 ? -3.959 -9.266 -15.883 1 96.88 92 PHE A CA 1
ATOM 708 C C . PHE A 1 92 ? -4.387 -10.602 -15.281 1 96.88 92 PHE A C 1
ATOM 710 O O . PHE A 1 92 ? -5.531 -10.758 -14.859 1 96.88 92 PHE A O 1
ATOM 717 N N . ARG A 1 93 ? -3.508 -11.516 -15.219 1 97.19 93 ARG A N 1
ATOM 718 C CA . ARG A 1 93 ? -3.914 -12.828 -14.734 1 97.19 93 ARG A CA 1
ATOM 719 C C . ARG A 1 93 ? -4.258 -12.789 -13.25 1 97.19 93 ARG A C 1
ATOM 721 O O . ARG A 1 93 ? -5.133 -13.523 -12.789 1 97.19 93 ARG A O 1
ATOM 728 N N . MET A 1 94 ? -3.568 -11.977 -12.508 1 96.81 94 MET A N 1
ATOM 729 C CA . MET A 1 94 ? -3.863 -11.867 -11.078 1 96.81 94 MET A CA 1
ATOM 730 C C . MET A 1 94 ? -5.227 -11.219 -10.852 1 96.81 94 MET A C 1
ATOM 732 O O . MET A 1 94 ? -5.988 -11.656 -9.992 1 96.81 94 MET A O 1
ATOM 736 N N . ILE A 1 95 ? -5.496 -10.203 -11.594 1 94.94 95 ILE A N 1
ATOM 737 C CA . ILE A 1 95 ? -6.781 -9.516 -11.492 1 94.94 95 ILE A CA 1
ATOM 738 C C . ILE A 1 95 ? -7.902 -10.461 -11.922 1 94.94 95 ILE A C 1
ATOM 740 O O . ILE A 1 95 ? -8.953 -10.516 -11.273 1 94.94 95 ILE A O 1
ATOM 744 N N . GLU A 1 96 ? -7.664 -11.172 -12.93 1 94.69 96 GLU A N 1
ATOM 745 C CA . GLU A 1 96 ? -8.641 -12.156 -13.391 1 94.69 96 GLU A CA 1
ATOM 746 C C . GLU A 1 96 ? -8.906 -13.219 -12.32 1 94.69 96 GLU A C 1
ATOM 748 O O . GLU A 1 96 ? -10.055 -13.586 -12.07 1 94.69 96 GLU A O 1
ATOM 753 N N . PHE A 1 97 ? -7.895 -13.695 -11.766 1 95.25 97 PHE A N 1
ATOM 754 C CA . PHE A 1 97 ? -8.008 -14.688 -10.695 1 95.25 97 PHE A CA 1
ATOM 755 C C . PHE A 1 97 ? -8.859 -14.148 -9.555 1 95.25 97 PHE A C 1
ATOM 757 O O . PHE A 1 97 ? -9.766 -14.828 -9.07 1 95.25 97 PHE A O 1
ATOM 764 N N . LEU A 1 98 ? -8.57 -12.914 -9.094 1 93 98 LEU A N 1
ATOM 765 C CA . LEU A 1 98 ? -9.305 -12.305 -8 1 93 98 LEU A CA 1
ATOM 766 C C . LEU A 1 98 ? -10.789 -12.18 -8.344 1 93 98 LEU A C 1
ATOM 768 O O . LEU A 1 98 ? -11.648 -12.562 -7.543 1 93 98 LEU A O 1
ATOM 772 N N . ASN A 1 99 ? -11.07 -11.703 -9.469 1 89.12 99 ASN A N 1
ATOM 773 C CA . ASN A 1 99 ? -12.445 -11.398 -9.844 1 89.12 99 ASN A CA 1
ATOM 774 C C . ASN A 1 99 ? -13.234 -12.664 -10.164 1 89.12 99 ASN A C 1
ATOM 776 O O . ASN A 1 99 ? -14.391 -12.797 -9.75 1 89.12 99 ASN A O 1
ATOM 780 N N . LYS A 1 100 ? -12.578 -13.602 -10.828 1 91.25 100 LYS A N 1
ATOM 781 C CA . LYS A 1 100 ? -13.289 -14.797 -11.281 1 91.25 100 LYS A CA 1
ATOM 782 C C . LYS A 1 100 ? -13.32 -15.859 -10.188 1 91.25 100 LYS A C 1
ATOM 784 O O . LYS A 1 100 ? -14.336 -16.531 -9.992 1 91.25 100 LYS A O 1
ATOM 789 N N . THR A 1 101 ? -12.234 -15.977 -9.547 1 91.88 101 THR A N 1
ATOM 790 C CA . THR A 1 101 ? -12.102 -17.109 -8.641 1 91.88 101 THR A CA 1
ATOM 791 C C . THR A 1 101 ? -12.445 -16.719 -7.215 1 91.88 101 THR A C 1
ATOM 793 O O . THR A 1 101 ? -13.188 -17.422 -6.527 1 91.88 101 THR A O 1
ATOM 796 N N . VAL A 1 102 ? -12 -15.633 -6.793 1 90.25 102 VAL A N 1
ATOM 797 C CA . VAL A 1 102 ? -12.188 -15.227 -5.402 1 90.25 102 VAL A CA 1
ATOM 798 C C . VAL A 1 102 ? -13.57 -14.602 -5.23 1 90.25 102 VAL A C 1
ATOM 800 O O . VAL A 1 102 ? -14.336 -15.008 -4.355 1 90.25 102 VAL A O 1
ATOM 803 N N . LEU A 1 103 ? -13.891 -13.625 -6.066 1 86.25 103 LEU A N 1
ATOM 804 C CA . LEU A 1 103 ? -15.172 -12.93 -5.941 1 86.25 103 LEU A CA 1
ATOM 805 C C . LEU A 1 103 ? -16.281 -13.688 -6.66 1 86.25 103 LEU A C 1
ATOM 807 O O . LEU A 1 103 ? -17.469 -13.453 -6.422 1 86.25 103 LEU A O 1
ATOM 811 N N . ARG A 1 104 ? -15.953 -14.648 -7.465 1 81.5 104 ARG A N 1
ATOM 812 C CA . ARG A 1 104 ? -16.906 -15.406 -8.281 1 81.5 104 ARG A CA 1
ATOM 813 C C . ARG A 1 104 ? -17.844 -14.477 -9.039 1 81.5 104 ARG A C 1
ATOM 815 O O . ARG A 1 104 ? -19.062 -14.688 -9.047 1 81.5 104 ARG A O 1
ATOM 822 N N . MET A 1 105 ? -17.312 -13.352 -9.375 1 68.25 105 MET A N 1
ATOM 823 C CA . MET A 1 105 ? -18.109 -12.391 -10.141 1 68.25 105 MET A CA 1
ATOM 824 C C . MET A 1 105 ? -18.453 -12.938 -11.516 1 68.25 105 MET A C 1
ATOM 826 O O . MET A 1 105 ? -17.625 -13.578 -12.164 1 68.25 105 MET A O 1
ATOM 830 N N . PRO A 1 106 ? -19.828 -12.82 -11.812 1 60.94 106 PRO A N 1
ATOM 831 C CA . PRO A 1 106 ? -20.188 -13.266 -13.164 1 60.94 106 PRO A CA 1
ATOM 832 C C . PRO A 1 106 ? -19.391 -12.547 -14.25 1 60.94 106 PRO A C 1
ATOM 834 O O . PRO A 1 106 ? -18.969 -11.398 -14.062 1 60.94 106 PRO A O 1
ATOM 837 N N . GLU A 1 107 ? -18.938 -13.242 -15.305 1 54.62 107 GLU A N 1
ATOM 838 C CA . GLU A 1 107 ? -18.125 -12.75 -16.422 1 54.62 107 GLU A CA 1
ATOM 839 C C . GLU A 1 107 ? -18.641 -11.406 -16.922 1 54.62 107 GLU A C 1
ATOM 841 O O . GLU A 1 107 ? -17.844 -10.531 -17.281 1 54.62 107 GLU A O 1
ATOM 846 N N . LYS A 1 108 ? -19.859 -11.219 -16.938 1 50.81 108 LYS A N 1
ATOM 847 C CA . LYS A 1 108 ? -20.438 -9.992 -17.469 1 50.81 108 LYS A CA 1
ATOM 848 C C . LYS A 1 108 ? -20.062 -8.781 -16.609 1 50.81 108 LYS A C 1
ATOM 850 O O . LYS A 1 108 ? -19.953 -7.668 -17.125 1 50.81 108 LYS A O 1
ATOM 855 N N . LEU A 1 109 ? -19.875 -8.914 -15.414 1 48.41 109 LEU A N 1
ATOM 856 C CA . LEU A 1 109 ? -19.625 -7.82 -14.484 1 48.41 109 LEU A CA 1
ATOM 857 C C . LEU A 1 109 ? -18.141 -7.512 -14.391 1 48.41 109 LEU A C 1
ATOM 859 O O . LEU A 1 109 ? -17.75 -6.414 -13.992 1 48.41 109 LEU A O 1
ATOM 863 N N . ILE A 1 110 ? -17.328 -8.414 -14.727 1 49.47 110 ILE A N 1
ATOM 864 C CA . ILE A 1 110 ? -15.883 -8.258 -14.656 1 49.47 110 ILE A CA 1
ATOM 865 C C . ILE A 1 110 ? -15.438 -7.191 -15.656 1 49.47 110 ILE A C 1
ATOM 867 O O . ILE A 1 110 ? -14.531 -6.402 -15.367 1 49.47 110 ILE A O 1
ATOM 871 N N . ALA A 1 111 ? -16.078 -7.113 -16.812 1 43.59 111 ALA A N 1
ATOM 872 C CA . ALA A 1 111 ? -15.766 -6.133 -17.844 1 43.59 111 ALA A CA 1
ATOM 873 C C . ALA A 1 111 ? -15.984 -4.711 -17.344 1 43.59 111 ALA A C 1
ATOM 875 O O . ALA A 1 111 ? -15.25 -3.791 -17.703 1 43.59 111 ALA A O 1
ATOM 876 N N . HIS A 1 112 ? -16.891 -4.617 -16.594 1 41.28 112 HIS A N 1
ATOM 877 C CA . HIS A 1 112 ? -17.234 -3.285 -16.109 1 41.28 112 HIS A CA 1
ATOM 878 C C . HIS A 1 112 ? -16.219 -2.793 -15.086 1 41.28 112 HIS A C 1
ATOM 880 O O . HIS A 1 112 ? -15.859 -1.615 -15.086 1 41.28 112 HIS A O 1
ATOM 886 N N . GLU A 1 113 ? -15.836 -3.668 -14.195 1 47.59 113 GLU A N 1
ATOM 887 C CA . GLU A 1 113 ? -14.867 -3.256 -13.18 1 47.59 113 GLU A CA 1
ATOM 888 C C . GLU A 1 113 ? -13.508 -2.947 -13.812 1 47.59 113 GLU A C 1
ATOM 890 O O . GLU A 1 113 ? -12.82 -2.014 -13.391 1 47.59 113 GLU A O 1
ATOM 895 N N . ALA A 1 114 ? -13.148 -3.729 -14.875 1 43.84 114 ALA A N 1
ATOM 896 C CA . ALA A 1 114 ? -11.938 -3.465 -15.648 1 43.84 114 ALA A CA 1
ATOM 897 C C . ALA A 1 114 ? -12.055 -2.162 -16.438 1 43.84 114 ALA A C 1
ATOM 899 O O . ALA A 1 114 ? -11.07 -1.438 -16.609 1 43.84 114 ALA A O 1
ATOM 900 N N . SER A 1 115 ? -13.227 -1.865 -16.969 1 42.34 115 SER A N 1
ATOM 901 C CA . SER A 1 115 ? -13.508 -0.659 -17.75 1 42.34 115 SER A CA 1
ATOM 902 C C . SER A 1 115 ? -13.438 0.587 -16.875 1 42.34 115 SER A C 1
ATOM 904 O O . SER A 1 115 ? -12.977 1.642 -17.312 1 42.34 115 SER A O 1
ATOM 906 N N . MET A 1 116 ? -13.891 0.454 -15.734 1 42.69 116 MET A N 1
ATOM 907 C CA . MET A 1 116 ? -13.789 1.618 -14.859 1 42.69 116 MET A CA 1
ATOM 908 C C . MET A 1 116 ? -12.328 1.968 -14.594 1 42.69 116 MET A C 1
ATOM 910 O O . MET A 1 116 ? -12 3.133 -14.367 1 42.69 116 MET A O 1
ATOM 914 N N . THR A 1 117 ? -11.539 0.918 -14.625 1 42.16 117 THR A N 1
ATOM 915 C CA . THR A 1 117 ? -10.109 1.139 -14.445 1 42.16 117 THR A CA 1
ATOM 916 C C . THR A 1 117 ? -9.469 1.623 -15.742 1 42.16 117 THR A C 1
ATOM 918 O O . THR A 1 117 ? -8.539 2.439 -15.719 1 42.16 117 THR A O 1
ATOM 921 N N . HIS A 1 118 ? -9.859 1.055 -16.984 1 37.91 118 HIS A N 1
ATOM 922 C CA . HIS A 1 118 ? -9.266 1.354 -18.281 1 37.91 118 HIS A CA 1
ATOM 923 C C . HIS A 1 118 ? -9.852 2.631 -18.875 1 37.91 118 HIS A C 1
ATOM 925 O O . HIS A 1 118 ? -9.305 3.188 -19.828 1 37.91 118 HIS A O 1
ATOM 931 N N . ASN A 1 119 ? -11.023 3.02 -18.578 1 36.97 119 ASN A N 1
ATOM 932 C CA . ASN A 1 119 ? -11.586 4.105 -19.375 1 36.97 119 ASN A CA 1
ATOM 933 C C . ASN A 1 119 ? -10.695 5.344 -19.344 1 36.97 119 ASN A C 1
ATOM 935 O O . ASN A 1 119 ? -10.875 6.266 -20.141 1 36.97 119 ASN A O 1
ATOM 939 N N . GLU A 1 120 ? -9.984 5.551 -18.297 1 36.28 120 GLU A N 1
ATOM 940 C CA . GLU A 1 120 ? -9.352 6.859 -18.422 1 36.28 120 GLU A CA 1
ATOM 941 C C . GLU A 1 120 ? -8.18 6.809 -19.406 1 36.28 120 GLU A C 1
ATOM 943 O O . GLU A 1 120 ? -7.723 7.848 -19.875 1 36.28 120 GLU A O 1
ATOM 948 N N . SER A 1 121 ? -7.574 5.645 -19.641 1 33.94 121 SER A N 1
ATOM 949 C CA . SER A 1 121 ? -6.355 5.758 -20.438 1 33.94 121 SER A CA 1
ATOM 950 C C . SER A 1 121 ? -6.664 5.738 -21.938 1 33.94 121 SER A C 1
ATOM 952 O O . SER A 1 121 ? -5.773 5.953 -22.766 1 33.94 121 SER A O 1
ATOM 954 N N . HIS A 1 122 ? -7.766 5.188 -22.328 1 30.81 122 HIS A N 1
ATOM 955 C CA . HIS A 1 122 ? -7.855 4.922 -23.766 1 30.81 122 HIS A CA 1
ATOM 956 C C . HIS A 1 122 ? -8.078 6.211 -24.547 1 30.81 122 HIS A C 1
ATOM 958 O O . HIS A 1 122 ? -8.375 6.172 -25.75 1 30.81 122 HIS A O 1
ATOM 964 N N . ARG A 1 123 ? -8.242 7.387 -23.969 1 29.06 123 ARG A N 1
ATOM 965 C CA . ARG A 1 123 ? -8.656 8.336 -25 1 29.06 123 ARG A CA 1
ATOM 966 C C . ARG A 1 123 ? -7.59 8.477 -26.078 1 29.06 123 ARG A C 1
ATOM 968 O O . ARG A 1 123 ? -7.762 9.242 -27.031 1 29.06 123 ARG A O 1
ATOM 975 N N . SER A 1 124 ? -6.289 8.219 -25.766 1 26.56 124 SER A N 1
ATOM 976 C CA . SER A 1 124 ? -5.453 8.922 -26.734 1 26.56 124 SER A CA 1
ATOM 977 C C . SER A 1 124 ? -5.516 8.266 -28.094 1 26.56 124 SER A C 1
ATOM 979 O O . SER A 1 124 ? -5.453 8.945 -29.125 1 26.56 124 SER A O 1
ATOM 981 N N . PHE A 1 125 ? -5.199 6.93 -28.188 1 25.27 125 PHE A N 1
ATOM 982 C CA . PHE A 1 125 ? -4.473 6.648 -29.422 1 25.27 125 PHE A CA 1
ATOM 983 C C . PHE A 1 125 ? -5.43 6.496 -30.594 1 25.27 125 PHE A C 1
ATOM 985 O O . PHE A 1 125 ? -5.895 5.391 -30.891 1 25.27 125 PHE A O 1
ATOM 992 N N . SER A 1 126 ? -6.523 7.184 -30.641 1 24.12 126 SER A N 1
ATOM 993 C CA . SER A 1 126 ? -7.164 6.918 -31.922 1 24.12 126 SER A CA 1
ATOM 994 C C . SER A 1 126 ? -6.238 7.266 -33.094 1 24.12 126 SER A C 1
ATOM 996 O O . SER A 1 126 ? -6.234 8.398 -33.562 1 24.12 126 SER A O 1
ATOM 998 N N . ARG A 1 127 ? -4.906 6.996 -32.969 1 20.38 127 ARG A N 1
ATOM 999 C CA . ARG A 1 127 ? -4.141 7.285 -34.188 1 20.38 127 ARG A CA 1
ATOM 1000 C C . ARG A 1 127 ? -4.797 6.66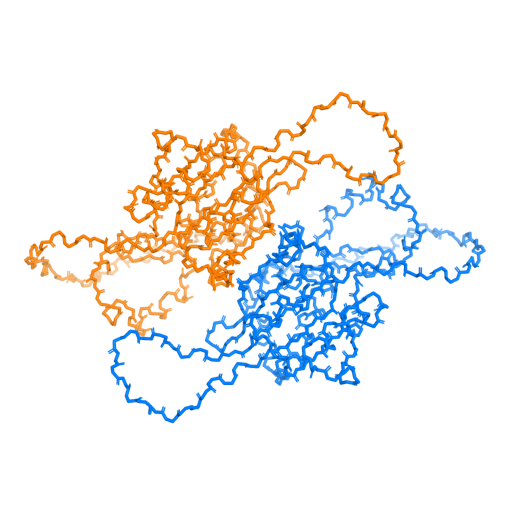4 -35.406 1 20.38 127 ARG A C 1
ATOM 1002 O O . ARG A 1 127 ? -5.344 5.559 -35.344 1 20.38 127 ARG A O 1
ATOM 1009 N N . GLN A 1 128 ? -5.234 7.465 -36.281 1 22.08 128 GLN A N 1
ATOM 1010 C CA . GLN A 1 128 ? -5.566 7.309 -37.719 1 22.08 128 GLN A CA 1
ATOM 1011 C C . GLN A 1 128 ? -4.598 6.355 -38.406 1 22.08 128 GLN A C 1
ATOM 1013 O O . GLN A 1 128 ? -3.379 6.527 -38.312 1 22.08 128 GLN A O 1
ATOM 1018 N N . SER A 1 129 ? -4.984 5.027 -38.531 1 21.62 129 SER A N 1
ATOM 1019 C CA . SER A 1 129 ? -4.391 3.924 -39.281 1 21.62 129 SER A CA 1
ATOM 1020 C C . SER A 1 129 ? -3.988 4.359 -40.688 1 21.62 129 SER A C 1
ATOM 1022 O O . SER A 1 129 ? -3.803 3.521 -41.562 1 21.62 129 SER A O 1
ATOM 1024 N N . SER A 1 130 ? -3.455 5.602 -40.844 1 22.08 130 SER A N 1
ATOM 1025 C CA . SER A 1 130 ? -3.094 5.754 -42.25 1 22.08 130 SER A CA 1
ATOM 1026 C C . SER A 1 130 ? -2.248 4.582 -42.719 1 22.08 130 SER A C 1
ATOM 1028 O O . SER A 1 130 ? -1.461 4.02 -41.969 1 22.08 130 SER A O 1
ATOM 1030 N N . THR A 1 131 ? -2.721 3.893 -43.812 1 21.67 131 THR A N 1
ATOM 1031 C CA . THR A 1 131 ? -2.426 2.717 -44.625 1 21.67 131 THR A CA 1
ATOM 1032 C C . THR A 1 131 ? -1.006 2.785 -45.188 1 21.67 131 THR A C 1
ATOM 1034 O O . THR A 1 131 ? -0.595 1.923 -45.969 1 21.67 131 THR A O 1
ATOM 1037 N N . ASN A 1 132 ? -0.124 3.738 -44.75 1 20.09 132 ASN A N 1
ATOM 1038 C CA . ASN A 1 132 ? 0.925 3.762 -45.75 1 20.09 132 ASN A CA 1
ATOM 1039 C C . ASN A 1 132 ? 1.629 2.412 -45.875 1 20.09 132 ASN A C 1
ATOM 1041 O O . ASN A 1 132 ? 1.854 1.74 -44.844 1 20.09 132 ASN A O 1
ATOM 1045 N N . SER A 1 133 ? 1.607 1.73 -47.062 1 21.64 133 SER A N 1
ATOM 1046 C CA . SER A 1 133 ? 2.074 0.509 -47.719 1 21.64 133 SER A CA 1
ATOM 1047 C C . SER A 1 133 ? 3.58 0.334 -47.531 1 21.64 133 SER A C 1
ATOM 1049 O O . SER A 1 133 ? 4.207 -0.433 -48.281 1 21.64 133 SER A O 1
ATOM 1051 N N . VAL A 1 134 ? 4.184 1.094 -46.625 1 21.23 134 VAL A N 1
ATOM 1052 C CA . VAL A 1 134 ? 5.594 1.002 -46.969 1 21.23 134 VAL A CA 1
ATOM 1053 C C . VAL A 1 134 ? 6.012 -0.465 -47.062 1 21.23 134 VAL A C 1
ATOM 1055 O O . VAL A 1 134 ? 5.566 -1.289 -46.25 1 21.23 134 VAL A O 1
ATOM 1058 N N . GLN A 1 135 ? 6.766 -0.811 -48.125 1 20.38 135 GLN A N 1
ATOM 1059 C CA . GLN A 1 135 ? 7.398 -1.971 -48.75 1 20.38 135 GLN A CA 1
ATOM 1060 C C . GLN A 1 135 ? 8.18 -2.783 -47.719 1 20.38 135 GLN A C 1
ATOM 1062 O O . GLN A 1 135 ? 8.516 -2.281 -46.625 1 20.38 135 GLN A O 1
ATOM 1067 N N . GLU A 1 136 ? 8.883 -3.871 -48.188 1 20.8 136 GLU A N 1
ATOM 1068 C CA . GLU A 1 136 ? 9.281 -5.258 -48 1 20.8 136 GLU A CA 1
ATOM 1069 C C . GLU A 1 136 ? 10.523 -5.34 -47.094 1 20.8 136 GLU A C 1
ATOM 1071 O O . GLU A 1 136 ? 10.961 -6.434 -46.75 1 20.8 136 GLU A O 1
ATOM 1076 N N . LYS A 1 137 ? 11.164 -4.141 -46.656 1 21.39 137 LYS A N 1
ATOM 1077 C CA . LYS A 1 137 ? 12.594 -4.441 -46.719 1 21.39 137 LYS A CA 1
ATOM 1078 C C . LYS A 1 137 ? 12.93 -5.688 -45.906 1 21.39 137 LYS A C 1
ATOM 1080 O O . LYS A 1 137 ? 12.328 -5.926 -44.875 1 21.39 137 LYS A O 1
ATOM 1085 N N . ASP A 1 138 ? 13.812 -6.613 -46.375 1 21.05 138 ASP A N 1
ATOM 1086 C CA . ASP A 1 138 ? 14.344 -7.965 -46.219 1 21.05 138 ASP A CA 1
ATOM 1087 C C . ASP A 1 138 ? 15.039 -8.141 -44.875 1 21.05 138 ASP A C 1
ATOM 1089 O O . ASP A 1 138 ? 16.109 -8.742 -44.812 1 21.05 138 ASP A O 1
ATOM 1093 N N . GLY A 1 139 ? 14.625 -7.492 -43.781 1 22.97 139 GLY A N 1
ATOM 1094 C CA . GLY A 1 139 ? 15.758 -7.535 -42.844 1 22.97 139 GLY A CA 1
ATOM 1095 C C . GLY A 1 139 ? 16.297 -8.938 -42.656 1 22.97 139 GLY A C 1
ATOM 1096 O O . GLY A 1 139 ? 15.625 -9.922 -42.969 1 22.97 139 GLY A O 1
ATOM 1097 N N . PRO A 1 140 ? 17.703 -9.039 -42.469 1 23.34 140 PRO A N 1
ATOM 1098 C CA . PRO A 1 140 ? 18.562 -10.227 -42.531 1 23.34 140 PRO A CA 1
ATOM 1099 C C . PRO A 1 140 ? 18.109 -11.32 -41.562 1 23.34 140 PRO A C 1
ATOM 1101 O O . PRO A 1 140 ? 17.391 -11.039 -40.594 1 23.34 140 PRO A O 1
ATOM 1104 N N . HIS A 1 141 ? 18.109 -12.562 -42 1 20.78 141 HIS A N 1
ATOM 1105 C CA . HIS A 1 141 ? 17.922 -13.938 -41.562 1 20.78 141 HIS A CA 1
ATOM 1106 C C . HIS A 1 141 ? 18.766 -14.25 -40.344 1 20.78 141 HIS A C 1
ATOM 1108 O O . HIS A 1 141 ? 19.984 -14.414 -40.438 1 20.78 141 HIS A O 1
ATOM 1114 N N . TRP A 1 142 ? 18.625 -13.547 -39.188 1 20.92 142 TRP A N 1
ATOM 1115 C CA . TRP A 1 142 ? 19.438 -13.961 -38.062 1 20.92 142 TRP A CA 1
ATOM 1116 C C . TRP A 1 142 ? 19.422 -15.477 -37.875 1 20.92 142 TRP A C 1
ATOM 1118 O O . TRP A 1 142 ? 18.359 -16.094 -37.812 1 20.92 142 TRP A O 1
ATOM 1128 N N . ASP A 1 143 ? 20.422 -16.203 -38.375 1 19.89 143 ASP A N 1
ATOM 1129 C CA . ASP A 1 143 ? 20.828 -17.609 -38.438 1 19.89 143 ASP A CA 1
ATOM 1130 C C . ASP A 1 143 ? 20.531 -18.312 -37.125 1 19.89 143 ASP A C 1
ATOM 1132 O O . ASP A 1 143 ? 20.391 -17.672 -36.062 1 19.89 143 ASP A O 1
ATOM 1136 N N . LEU A 1 144 ? 20.375 -19.766 -37.125 1 21.5 144 LEU A N 1
ATOM 1137 C CA . LEU A 1 144 ? 19.953 -21.062 -36.625 1 21.5 144 LEU A CA 1
ATOM 1138 C C . LEU A 1 144 ? 20.797 -21.484 -35.438 1 21.5 144 LEU A C 1
ATOM 1140 O O . LEU A 1 144 ? 20.609 -22.562 -34.875 1 21.5 144 LEU A O 1
ATOM 1144 N N . VAL A 1 145 ? 22.047 -20.875 -35.156 1 21.8 145 VAL A N 1
ATOM 1145 C CA . VAL A 1 145 ? 23.031 -21.891 -34.781 1 21.8 145 VAL A CA 1
ATOM 1146 C C . VAL A 1 145 ? 22.578 -22.609 -33.5 1 21.8 145 VAL A C 1
ATOM 1148 O O . VAL A 1 145 ? 22.594 -23.844 -33.438 1 21.8 145 VAL A O 1
ATOM 1151 N N . TYR A 1 146 ? 22.875 -22.016 -32.281 1 21.41 146 TYR A N 1
ATOM 1152 C CA . TYR A 1 146 ? 23.625 -22.797 -31.297 1 21.41 146 TYR A CA 1
ATOM 1153 C C . TYR A 1 146 ? 22.719 -23.781 -30.562 1 21.41 146 TYR A C 1
ATOM 1155 O O . TYR A 1 146 ? 21.688 -23.391 -30.016 1 21.41 146 TYR A O 1
ATOM 1163 N N . ARG A 1 147 ? 22.641 -25.031 -30.922 1 22.8 147 ARG A N 1
ATOM 1164 C CA . ARG A 1 147 ? 22.047 -26.25 -30.375 1 22.8 147 ARG A CA 1
ATOM 1165 C C . ARG A 1 147 ? 22.484 -26.469 -28.938 1 22.8 147 ARG A C 1
ATOM 1167 O O . ARG A 1 147 ? 23.172 -27.438 -28.625 1 22.8 147 ARG A O 1
ATOM 1174 N N . LEU A 1 148 ? 23.047 -25.5 -28.203 1 23.22 148 LEU A N 1
ATOM 1175 C CA . LEU A 1 148 ? 23.719 -26.062 -27.016 1 23.22 148 LEU A CA 1
ATOM 1176 C C . LEU A 1 148 ? 22.766 -26.938 -26.219 1 23.22 148 LEU A C 1
ATOM 1178 O O . LEU A 1 148 ? 21.547 -26.766 -26.281 1 23.22 148 LEU A O 1
ATOM 1182 N N . ASN A 1 149 ? 23.375 -27.969 -25.469 1 23.75 149 ASN A N 1
ATOM 1183 C CA . ASN A 1 149 ? 23.094 -29.172 -24.688 1 23.75 149 ASN A CA 1
ATOM 1184 C C . ASN A 1 149 ? 22.078 -28.906 -23.594 1 23.75 149 ASN A C 1
ATOM 1186 O O . ASN A 1 149 ? 21.969 -27.781 -23.094 1 23.75 149 ASN A O 1
ATOM 1190 N N . ARG A 1 150 ? 21.125 -29.812 -23.422 1 23.66 150 ARG A N 1
ATOM 1191 C CA . ARG A 1 150 ? 19.891 -30.047 -22.656 1 23.66 150 ARG A CA 1
ATOM 1192 C C . ARG A 1 150 ? 20.172 -30.031 -21.156 1 23.66 150 ARG A C 1
ATOM 1194 O O . ARG A 1 150 ? 20.469 -31.078 -20.562 1 23.66 150 ARG A O 1
ATOM 1201 N N . PRO A 1 151 ? 21.141 -29.172 -20.578 1 27.98 151 PRO A N 1
ATOM 1202 C CA . PRO A 1 151 ? 21.312 -29.656 -19.203 1 27.98 151 PRO A CA 1
ATOM 1203 C C . PRO A 1 151 ? 20 -29.797 -18.453 1 27.98 151 PRO A C 1
ATOM 1205 O O . PRO A 1 151 ? 18.984 -29.219 -18.859 1 27.98 151 PRO A O 1
ATOM 1208 N N . GLY A 1 152 ? 19.984 -30.688 -17.406 1 27.27 152 GLY A N 1
ATOM 1209 C CA . GLY A 1 152 ? 18.984 -31.266 -16.516 1 27.27 152 GLY A CA 1
ATOM 1210 C C . GLY A 1 152 ? 18.094 -30.219 -15.867 1 27.27 152 GLY A C 1
ATOM 1211 O O . GLY A 1 152 ? 18.406 -29.031 -15.883 1 27.27 152 GLY A O 1
ATOM 1212 N N . LEU A 1 153 ? 16.891 -30.625 -15.562 1 29.33 153 LEU A N 1
ATOM 1213 C CA . LEU A 1 153 ? 15.688 -30.062 -14.953 1 29.33 153 LEU A CA 1
ATOM 1214 C C . LEU A 1 153 ? 16.031 -29.281 -13.688 1 29.33 153 LEU A C 1
ATOM 1216 O O . LEU A 1 153 ? 16.266 -29.875 -12.625 1 29.33 153 LEU A O 1
ATOM 1220 N N . GLN A 1 154 ? 17.047 -28.469 -13.766 1 30.52 154 GLN A N 1
ATOM 1221 C CA . GLN A 1 154 ? 17.281 -27.859 -12.453 1 30.52 154 GLN A CA 1
ATOM 1222 C C . GLN A 1 154 ? 15.984 -27.266 -11.891 1 30.52 154 GLN A C 1
ATOM 1224 O O . GLN A 1 154 ? 15.234 -26.609 -12.602 1 30.52 154 GLN A O 1
ATOM 1229 N N . ARG A 1 155 ? 15.477 -27.844 -10.836 1 32.69 155 ARG A N 1
ATOM 1230 C CA . ARG A 1 155 ? 14.352 -27.438 -10.008 1 32.69 155 ARG A CA 1
ATOM 1231 C C . ARG A 1 155 ? 14.352 -25.922 -9.781 1 32.69 155 ARG A C 1
ATOM 1233 O O . ARG A 1 155 ? 15.375 -25.359 -9.383 1 32.69 155 ARG A O 1
ATOM 1240 N N . LYS A 1 156 ? 13.555 -25.297 -10.445 1 35.56 156 LYS A N 1
ATOM 1241 C CA . LYS A 1 156 ? 13.312 -23.859 -10.281 1 35.56 156 LYS A CA 1
ATOM 1242 C C . LYS A 1 156 ? 13.32 -23.469 -8.812 1 35.56 156 LYS A C 1
ATOM 1244 O O . LYS A 1 156 ? 12.594 -24.047 -8 1 35.56 156 LYS A O 1
ATOM 1249 N N . LYS A 1 157 ? 14.406 -23.016 -8.219 1 33.16 157 LYS A N 1
ATOM 1250 C CA . LYS A 1 157 ? 14.523 -22.438 -6.883 1 33.16 157 LYS A CA 1
ATOM 1251 C C . LYS A 1 157 ? 13.32 -21.562 -6.551 1 33.16 157 LYS A C 1
ATOM 1253 O O . LYS A 1 157 ? 13 -20.641 -7.297 1 33.16 157 LYS A O 1
ATOM 1258 N N . SER A 1 158 ? 12.289 -22.078 -5.766 1 31.2 158 SER A N 1
ATOM 1259 C CA . SER A 1 158 ? 10.992 -21.578 -5.32 1 31.2 158 SER A CA 1
ATOM 1260 C C . SER A 1 158 ? 11.133 -20.281 -4.535 1 31.2 158 SER A C 1
ATOM 1262 O O . SER A 1 158 ? 11.93 -20.203 -3.592 1 31.2 158 SER A O 1
ATOM 1264 N N . GLY A 1 159 ? 11.07 -19.266 -5.023 1 32.88 159 GLY A N 1
ATOM 1265 C CA . GLY A 1 159 ? 11.062 -18 -4.32 1 32.88 159 GLY A CA 1
ATOM 1266 C C . GLY A 1 159 ? 10.156 -18 -3.104 1 32.88 159 GLY A C 1
ATOM 1267 O O . GLY A 1 159 ? 9.273 -18.844 -2.98 1 32.88 159 GLY A O 1
ATOM 1268 N N . LYS A 1 160 ? 10.609 -17.422 -1.965 1 36.94 160 LYS A N 1
ATOM 1269 C CA . LYS A 1 160 ? 9.953 -17.359 -0.662 1 36.94 160 LYS A CA 1
ATOM 1270 C C . LYS A 1 160 ? 8.516 -16.859 -0.793 1 36.94 160 LYS A C 1
ATOM 1272 O O . LY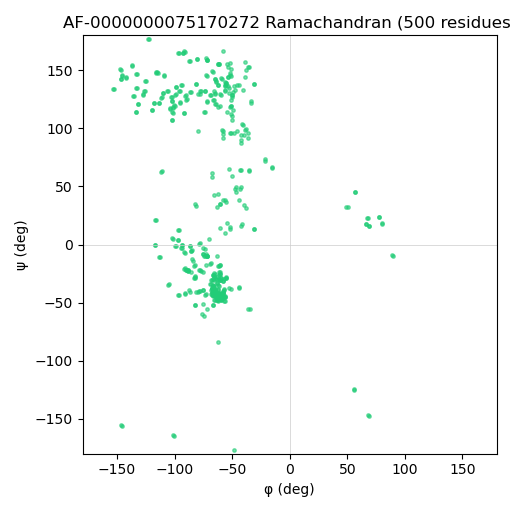S A 1 160 ? 8.219 -16.031 -1.648 1 36.94 160 LYS A O 1
ATOM 1277 N N . SER A 1 161 ? 7.609 -17.672 -0.177 1 37.72 161 SER A N 1
ATOM 1278 C CA . SER A 1 161 ? 6.16 -17.516 -0.274 1 37.72 161 SER A CA 1
ATOM 1279 C C . SER A 1 161 ? 5.684 -16.266 0.438 1 37.72 161 SER A C 1
ATOM 1281 O O . SER A 1 161 ? 6.348 -15.766 1.352 1 37.72 161 SER A O 1
ATOM 1283 N N . ARG A 1 162 ? 4.977 -15.555 -0.219 1 43.81 162 ARG A N 1
ATOM 1284 C CA . ARG A 1 162 ? 4.258 -14.406 0.334 1 43.81 162 ARG A CA 1
ATOM 1285 C C . ARG A 1 162 ? 2.768 -14.711 0.47 1 43.81 162 ARG A C 1
ATOM 1287 O O . ARG A 1 162 ? 2.225 -15.523 -0.279 1 43.81 162 ARG A O 1
ATOM 1294 N N . LEU A 1 163 ? 2.189 -14.375 1.702 1 41.72 163 LEU A N 1
ATOM 1295 C CA . LEU A 1 163 ? 0.759 -14.539 1.939 1 41.72 163 LEU A CA 1
ATOM 1296 C C . LEU A 1 163 ? 0.012 -13.234 1.689 1 41.72 163 LEU A C 1
ATOM 1298 O O . LEU A 1 163 ? 0.463 -12.164 2.107 1 41.72 163 LEU A O 1
ATOM 1302 N N . GLN A 1 164 ? -0.936 -13.352 0.766 1 49.94 164 GLN A N 1
ATOM 1303 C CA . GLN A 1 164 ? -1.938 -12.297 0.652 1 49.94 164 GLN A CA 1
ATOM 1304 C C . GLN A 1 164 ? -3.258 -12.719 1.29 1 49.94 164 GLN A C 1
ATOM 1306 O O . GLN A 1 164 ? -3.727 -13.844 1.073 1 49.94 164 GLN A O 1
ATOM 1311 N N . ILE A 1 165 ? -3.783 -11.938 2.262 1 45.88 165 ILE A N 1
ATOM 1312 C CA . ILE A 1 165 ? -5.105 -12.164 2.838 1 45.88 165 ILE A CA 1
ATOM 1313 C C . ILE A 1 165 ? -6.113 -11.203 2.211 1 45.88 165 ILE A C 1
ATOM 1315 O O . ILE A 1 165 ? -5.855 -10.008 2.109 1 45.88 165 ILE A O 1
ATOM 1319 N N . VAL A 1 166 ? -7.078 -11.766 1.606 1 44.09 166 VAL A N 1
ATOM 1320 C CA . VAL A 1 166 ? -8.18 -10.969 1.066 1 44.09 166 VAL A CA 1
ATOM 1321 C C . VAL A 1 166 ? -9.406 -11.109 1.962 1 44.09 166 VAL A C 1
ATOM 1323 O O . VAL A 1 166 ? -9.805 -12.227 2.309 1 44.09 166 VAL A O 1
ATOM 1326 N N . THR A 1 167 ? -9.875 -10.07 2.568 1 45.5 167 THR A N 1
ATOM 1327 C CA . THR A 1 167 ? -11.125 -10.055 3.314 1 45.5 167 THR A CA 1
ATOM 1328 C C . THR A 1 167 ? -12.242 -9.414 2.488 1 45.5 167 THR A C 1
ATOM 1330 O O . THR A 1 167 ? -12.039 -8.367 1.866 1 45.5 167 THR A O 1
ATOM 1333 N N . THR A 1 168 ? -13.312 -10.234 2.191 1 44.81 168 THR A N 1
ATOM 1334 C CA . THR A 1 168 ? -14.5 -9.719 1.521 1 44.81 168 THR A CA 1
ATOM 1335 C C . THR A 1 168 ? -15.641 -9.516 2.52 1 44.81 168 THR A C 1
ATOM 1337 O O . THR A 1 168 ? -15.914 -10.383 3.344 1 44.81 168 THR A O 1
ATOM 1340 N N . GLY A 1 169 ? -16.109 -8.195 2.98 1 42 169 GLY A N 1
ATOM 1341 C CA . GLY A 1 169 ? -17.234 -7.961 3.859 1 42 169 GLY A CA 1
ATOM 1342 C C . GLY A 1 169 ? -17.875 -6.602 3.654 1 42 169 GLY A C 1
ATOM 1343 O O . GLY A 1 169 ? -17.266 -5.699 3.086 1 42 169 GLY A O 1
ATOM 1344 N N . ASP A 1 170 ? -19.281 -6.633 3.588 1 37.66 170 ASP A N 1
ATOM 1345 C CA . ASP A 1 170 ? -20.078 -5.414 3.582 1 37.66 170 ASP A CA 1
ATOM 1346 C C . ASP A 1 170 ? -19.984 -4.688 4.922 1 37.66 170 ASP A C 1
ATOM 1348 O O . ASP A 1 170 ? -20.516 -5.168 5.93 1 37.66 170 ASP A O 1
ATOM 1352 N N . ASN A 1 171 ? -18.969 -4.316 5.266 1 35.19 171 ASN A N 1
ATOM 1353 C CA . ASN A 1 171 ? -19.062 -3.551 6.504 1 35.19 171 ASN A CA 1
ATOM 1354 C C . ASN A 1 171 ? -20.141 -2.465 6.398 1 35.19 171 ASN A C 1
ATOM 1356 O O . ASN A 1 171 ? -20.172 -1.719 5.422 1 35.19 171 ASN A O 1
ATOM 1360 N N . GLU A 1 172 ? -21.328 -2.621 7.082 1 33.88 172 GLU A N 1
ATOM 1361 C CA . GLU A 1 172 ? -22.281 -1.544 7.367 1 33.88 172 GLU A CA 1
ATOM 1362 C C . GLU A 1 172 ? -21.547 -0.261 7.754 1 33.88 172 GLU A C 1
ATOM 1364 O O . GLU A 1 172 ? -20.438 -0.308 8.281 1 33.88 172 GLU A O 1
ATOM 1369 N N . THR A 1 173 ? -21.953 0.784 7.184 1 31.77 173 THR A N 1
ATOM 1370 C CA . THR A 1 173 ? -21.656 2.176 7.5 1 31.77 173 THR A CA 1
ATOM 1371 C C . THR A 1 173 ? -21.547 2.379 9.008 1 31.77 173 THR A C 1
ATOM 1373 O O . THR A 1 173 ? -22.469 2.029 9.75 1 31.77 173 THR A O 1
ATOM 1376 N N . GLU A 1 174 ? -20.484 2.291 9.609 1 32 174 GLU A N 1
ATOM 1377 C CA . GLU A 1 174 ? -20.531 3.016 10.875 1 32 174 GLU A CA 1
ATOM 1378 C C . GLU A 1 174 ? -21.234 4.363 10.711 1 32 174 GLU A C 1
ATOM 1380 O O . GLU A 1 174 ? -20.609 5.344 10.297 1 32 174 GLU A O 1
ATOM 1385 N N . ASP A 1 175 ? -22.391 4.465 10.125 1 29.83 175 ASP A N 1
ATOM 1386 C CA . ASP A 1 175 ? -23.156 5.668 10.414 1 29.83 175 ASP A CA 1
ATOM 1387 C C . ASP A 1 175 ? -23.266 5.902 11.922 1 29.83 175 ASP A C 1
ATOM 1389 O O . ASP A 1 175 ? -23.766 5.051 12.648 1 29.83 175 ASP A O 1
ATOM 1393 N N . GLU A 1 176 ? -22.469 6.672 12.5 1 31.78 176 GLU A N 1
ATOM 1394 C CA . GLU A 1 176 ? -22.625 7.137 13.875 1 31.78 176 GLU A CA 1
ATOM 1395 C C . GLU A 1 176 ? -24.109 7.375 14.203 1 31.78 176 GLU A C 1
ATOM 1397 O O . GLU A 1 176 ? -24.516 7.281 15.359 1 31.78 176 GLU A O 1
ATOM 1402 N N . PHE A 1 177 ? -24.922 8.25 13.414 1 30.56 177 PHE A N 1
ATOM 1403 C CA . PHE A 1 177 ? -26.078 8.828 14.102 1 30.56 177 PHE A CA 1
ATOM 1404 C C . PHE A 1 177 ? -27.172 7.793 14.273 1 30.56 177 PHE A C 1
ATOM 1406 O O . PHE A 1 177 ? -28.125 8.016 15.031 1 30.56 177 PHE A O 1
ATOM 1413 N N . SER A 1 178 ? -27.75 7.23 13.156 1 29.88 178 SER A N 1
ATOM 1414 C CA . SER A 1 178 ? -29.094 6.75 13.461 1 29.88 178 SER A CA 1
ATOM 1415 C C . SER A 1 178 ? -29.047 5.5 14.336 1 29.88 178 SER A C 1
ATOM 1417 O O . SER A 1 178 ? -28.188 4.633 14.141 1 29.88 178 SER A O 1
ATOM 1419 N N . PRO A 1 179 ? -29.734 5.562 15.578 1 30.81 179 PRO A N 1
ATOM 1420 C CA . PRO A 1 179 ? -30.078 4.441 16.453 1 30.81 179 PRO A CA 1
ATOM 1421 C C . PRO A 1 179 ? -30.594 3.229 15.68 1 30.81 179 PRO A C 1
ATOM 1423 O O . PRO A 1 179 ? -31.297 2.383 16.25 1 30.81 179 PRO A O 1
ATOM 1426 N N . SER A 1 180 ? -30.422 3.09 14.359 1 31.06 180 SER A N 1
ATOM 1427 C CA . SER A 1 180 ? -31.266 1.997 13.906 1 31.06 180 SER A CA 1
ATOM 1428 C C . SER A 1 180 ? -31.125 0.772 14.797 1 31.06 180 SER A C 1
ATOM 1430 O O . SER A 1 180 ? -30.094 0.589 15.453 1 31.06 180 SER A O 1
ATOM 1432 N N . GLU A 1 181 ? -32.281 0.166 15.211 1 32.16 181 GLU A N 1
ATOM 1433 C CA . GLU A 1 181 ? -32.594 -1.113 15.844 1 32.16 181 GLU A CA 1
ATOM 1434 C C . GLU A 1 181 ? -31.594 -2.195 15.406 1 32.16 181 GLU A C 1
ATOM 1436 O O . GLU A 1 181 ? -31.062 -2.141 14.297 1 32.16 181 GLU A O 1
ATOM 1441 N N . PRO A 1 182 ? -31.156 -3.045 16.453 1 31.59 182 PRO A N 1
ATOM 1442 C CA . PRO A 1 182 ? -30.391 -4.281 16.297 1 31.59 182 PRO A CA 1
ATOM 1443 C C . PRO A 1 182 ? -30.844 -5.109 15.094 1 31.59 182 PRO A C 1
ATOM 1445 O O . PRO A 1 182 ? -31.938 -5.664 15.102 1 31.59 182 PRO A O 1
ATOM 1448 N N . SER A 1 183 ? -31.281 -4.562 13.977 1 31.98 183 SER A N 1
ATOM 1449 C CA . SER A 1 183 ? -31.766 -5.625 13.102 1 31.98 183 SER A CA 1
ATOM 1450 C C . SER A 1 183 ? -30.922 -6.887 13.234 1 31.98 183 SER A C 1
ATOM 1452 O O . SER A 1 183 ? -29.781 -6.824 13.711 1 31.98 183 SER A O 1
ATOM 1454 N N . ASN A 1 184 ? -31.531 -8.102 12.953 1 32.03 184 ASN A N 1
ATOM 1455 C CA . ASN A 1 184 ? -31.047 -9.484 12.992 1 32.03 184 ASN A CA 1
ATOM 1456 C C . ASN A 1 184 ? -29.578 -9.57 12.602 1 32.03 184 ASN A C 1
ATOM 1458 O O . ASN A 1 184 ? -29.094 -8.766 11.797 1 32.03 184 ASN A O 1
ATOM 1462 N N . GLY A 1 185 ? -28.766 -10.148 13.516 1 33.47 185 GLY A N 1
ATOM 1463 C CA . GLY A 1 185 ? -27.344 -10.469 13.57 1 33.47 185 GLY A CA 1
ATOM 1464 C C . GLY A 1 185 ? -26.75 -10.797 12.219 1 33.47 185 GLY A C 1
ATOM 1465 O O . GLY A 1 185 ? -26.281 -11.914 11.992 1 33.47 185 GLY A O 1
ATOM 1466 N N . ALA A 1 186 ? -27.469 -10.5 11.211 1 30.42 186 ALA A N 1
ATOM 1467 C CA . ALA A 1 186 ? -26.719 -10.938 10.039 1 30.42 186 ALA A CA 1
ATOM 1468 C C . ALA A 1 186 ? -25.25 -10.562 10.172 1 30.42 186 ALA A C 1
ATOM 1470 O O . ALA A 1 186 ? -24.891 -9.391 10.047 1 30.42 186 ALA A O 1
ATOM 1471 N N . ARG A 1 187 ? -24.5 -11.086 11.133 1 36.81 187 ARG A N 1
ATOM 1472 C CA . ARG A 1 187 ? -23.047 -11.117 11.211 1 36.81 187 ARG A CA 1
ATOM 1473 C C . ARG A 1 187 ? -22.422 -10.953 9.836 1 36.81 187 ARG A C 1
ATOM 1475 O O . ARG A 1 187 ? -22.734 -11.711 8.906 1 36.81 187 ARG A O 1
ATOM 1482 N N . ASN A 1 188 ? -22.422 -9.82 9.242 1 44.09 188 ASN A N 1
ATOM 1483 C CA . ASN A 1 188 ? -21.641 -9.477 8.055 1 44.09 188 ASN A CA 1
ATOM 1484 C C . ASN A 1 188 ? -20.531 -10.492 7.805 1 44.09 188 ASN A C 1
ATOM 1486 O O . ASN A 1 188 ? -19.594 -10.602 8.594 1 44.09 188 ASN A O 1
ATOM 1490 N N . LEU A 1 189 ? -20.875 -11.727 7.48 1 47.72 189 LEU A N 1
ATOM 1491 C CA . LEU A 1 189 ? -20.047 -12.875 7.137 1 47.72 189 LEU A CA 1
ATOM 1492 C C . LEU A 1 189 ? -18.812 -12.43 6.363 1 47.72 189 LEU A C 1
ATOM 1494 O O . LEU A 1 189 ? -18.891 -12.133 5.168 1 47.72 189 LEU A O 1
ATOM 1498 N N . THR A 1 190 ? -17.953 -11.648 6.992 1 62.25 190 THR A N 1
ATOM 1499 C CA . THR A 1 190 ? -16.656 -11.391 6.395 1 62.25 190 THR A CA 1
ATOM 1500 C C . THR A 1 190 ? -15.891 -12.688 6.168 1 62.25 190 THR A C 1
ATOM 1502 O O . THR A 1 190 ? -15.875 -13.562 7.039 1 62.25 190 THR A O 1
ATOM 1505 N N . SER A 1 191 ? -15.953 -13.18 4.938 1 79.19 191 SER A N 1
ATOM 1506 C CA . SER A 1 191 ? -15.172 -14.359 4.574 1 79.19 191 SER A CA 1
ATOM 1507 C C . SER A 1 191 ? -13.719 -13.984 4.289 1 79.19 191 SER A C 1
ATOM 1509 O O . SER A 1 191 ? -13.445 -12.922 3.727 1 79.19 191 SER A O 1
ATOM 1511 N N . SER A 1 192 ? -12.844 -14.719 4.93 1 87.56 192 SER A N 1
ATOM 1512 C CA . SER A 1 192 ? -11.414 -14.516 4.699 1 87.56 192 SER A CA 1
ATOM 1513 C C . SER A 1 192 ? -10.844 -15.602 3.795 1 87.56 192 SER A C 1
ATOM 1515 O O . SER A 1 192 ? -11.102 -16.797 3.998 1 87.56 192 SER A O 1
ATOM 1517 N N . VAL A 1 193 ? -10.211 -15.164 2.785 1 91.38 193 VAL A N 1
ATOM 1518 C CA . VAL A 1 193 ? -9.578 -16.078 1.831 1 91.38 193 VAL A CA 1
ATOM 1519 C C . VAL A 1 193 ? -8.062 -15.953 1.926 1 91.38 193 VAL A C 1
ATOM 1521 O O . VAL A 1 193 ? -7.523 -14.844 1.953 1 91.38 193 VAL A O 1
ATOM 1524 N N . GLY A 1 194 ? -7.355 -17.094 2.135 1 92.44 194 GLY A N 1
ATOM 1525 C CA . GLY A 1 194 ? -5.898 -17.109 2.107 1 92.44 194 GLY A CA 1
ATOM 1526 C C . GLY A 1 194 ? -5.332 -17.375 0.726 1 92.44 194 GLY A C 1
ATOM 1527 O O . GLY A 1 194 ? -5.742 -18.328 0.051 1 92.44 194 GLY A O 1
ATOM 1528 N N . ILE A 1 195 ? -4.488 -16.516 0.245 1 94.44 195 ILE A N 1
ATOM 1529 C CA . ILE A 1 195 ? -3.82 -16.688 -1.043 1 94.44 195 ILE A CA 1
ATOM 1530 C C . ILE A 1 195 ? -2.309 -16.734 -0.839 1 94.44 195 ILE A C 1
ATOM 1532 O O . ILE A 1 195 ? -1.708 -15.75 -0.387 1 94.44 195 ILE A O 1
ATOM 1536 N N . PHE A 1 196 ? -1.687 -17.844 -1.139 1 93.69 196 PHE A N 1
ATOM 1537 C CA . PHE A 1 196 ? -0.243 -18.016 -1.036 1 93.69 196 PHE A CA 1
ATOM 1538 C C . PHE A 1 196 ? 0.413 -17.922 -2.408 1 93.69 196 PHE A C 1
ATOM 1540 O O . PHE A 1 196 ? 0.178 -18.766 -3.273 1 93.69 196 PHE A O 1
ATOM 1547 N N . THR A 1 197 ? 1.212 -16.891 -2.605 1 95.19 197 THR A N 1
ATOM 1548 C CA . THR A 1 197 ? 1.797 -16.578 -3.902 1 95.19 197 THR A CA 1
ATOM 1549 C C . THR A 1 197 ? 3.189 -15.977 -3.734 1 95.19 197 THR A C 1
ATOM 1551 O O . THR A 1 197 ? 3.904 -16.312 -2.785 1 95.19 197 THR A O 1
ATOM 1554 N N . HIS A 1 198 ? 3.617 -15.211 -4.703 1 93.44 198 HIS A N 1
ATOM 1555 C CA . HIS A 1 198 ? 4.98 -14.688 -4.738 1 93.44 198 HIS A CA 1
ATOM 1556 C C . HIS A 1 198 ? 4.984 -13.164 -4.824 1 93.44 198 HIS A C 1
ATOM 1558 O O . HIS A 1 198 ? 3.926 -12.539 -4.883 1 93.44 198 HIS A O 1
ATOM 1564 N N . SER A 1 199 ? 6.129 -12.617 -4.793 1 93.88 199 SER A N 1
ATOM 1565 C CA . SER A 1 199 ? 6.281 -11.18 -4.625 1 93.88 199 SER A CA 1
ATOM 1566 C C . SER A 1 199 ? 5.742 -10.422 -5.832 1 93.88 199 SER A C 1
ATOM 1568 O O . SER A 1 199 ? 4.855 -9.578 -5.691 1 93.88 199 SER A O 1
ATOM 1570 N N . MET A 1 200 ? 6.176 -10.781 -7.051 1 94.75 200 MET A N 1
ATOM 1571 C CA . MET A 1 200 ? 5.816 -9.984 -8.219 1 94.75 200 MET A CA 1
ATOM 1572 C C . MET A 1 200 ? 4.316 -10.055 -8.484 1 94.75 200 MET A C 1
ATOM 1574 O O . MET A 1 200 ? 3.686 -9.039 -8.781 1 94.75 200 MET A O 1
ATOM 1578 N N . PRO A 1 201 ? 3.721 -11.234 -8.375 1 96.06 201 PRO A N 1
ATOM 1579 C CA . PRO A 1 201 ? 2.268 -11.273 -8.555 1 96.06 201 PRO A CA 1
ATOM 1580 C C . PRO A 1 201 ? 1.527 -10.359 -7.582 1 96.06 201 PRO A C 1
ATOM 1582 O O . PRO A 1 201 ? 0.567 -9.688 -7.969 1 96.06 201 PRO A O 1
ATOM 1585 N N . ILE A 1 202 ? 1.957 -10.266 -6.359 1 96.44 202 ILE A N 1
ATOM 1586 C CA . ILE A 1 202 ? 1.318 -9.391 -5.383 1 96.44 202 ILE A CA 1
ATOM 1587 C C . ILE A 1 202 ? 1.491 -7.934 -5.801 1 96.44 202 ILE A C 1
ATOM 1589 O O . ILE A 1 202 ? 0.529 -7.16 -5.797 1 96.44 202 ILE A O 1
ATOM 1593 N N . LYS A 1 203 ? 2.701 -7.602 -6.145 1 97.06 203 LYS A N 1
ATOM 1594 C CA . LYS A 1 203 ? 2.998 -6.227 -6.543 1 97.06 203 LYS A CA 1
ATOM 1595 C C . LYS A 1 203 ? 2.152 -5.809 -7.742 1 97.06 203 LYS A C 1
ATOM 1597 O O . LYS A 1 203 ? 1.571 -4.723 -7.75 1 97.06 203 LYS A O 1
ATOM 1602 N N . CYS A 1 204 ? 2.076 -6.668 -8.711 1 97 204 CYS A N 1
ATOM 1603 C CA . CYS A 1 204 ? 1.299 -6.375 -9.914 1 97 204 CYS A CA 1
ATOM 1604 C C . CYS A 1 204 ? -0.189 -6.293 -9.594 1 97 204 CYS A C 1
ATOM 1606 O O . CYS A 1 204 ? -0.907 -5.469 -10.156 1 97 204 CYS A O 1
ATOM 1608 N N . LEU A 1 205 ? -0.59 -7.137 -8.719 1 96.69 205 LEU A N 1
ATOM 1609 C CA . LEU A 1 205 ? -1.984 -7.109 -8.297 1 96.69 205 LEU A CA 1
ATOM 1610 C C . LEU A 1 205 ? -2.33 -5.766 -7.656 1 96.69 205 LEU A C 1
ATOM 1612 O O . LEU A 1 205 ? -3.377 -5.188 -7.949 1 96.69 205 LEU A O 1
ATOM 1616 N N . LEU A 1 206 ? -1.457 -5.293 -6.785 1 96.75 206 LEU A N 1
ATOM 1617 C CA . LEU A 1 206 ? -1.663 -4.012 -6.121 1 96.75 206 LEU A CA 1
ATOM 1618 C C . LEU A 1 206 ? -1.776 -2.881 -7.141 1 96.75 206 LEU A C 1
ATOM 1620 O O . LEU A 1 206 ? -2.658 -2.027 -7.031 1 96.75 206 LEU A O 1
ATOM 1624 N N . ALA A 1 207 ? -0.886 -2.91 -8.125 1 96.38 207 ALA A N 1
ATOM 1625 C CA . ALA A 1 207 ? -0.969 -1.922 -9.203 1 96.38 207 ALA A CA 1
ATOM 1626 C C . ALA A 1 207 ? -2.32 -1.99 -9.906 1 96.38 207 ALA A C 1
ATOM 1628 O O . ALA A 1 207 ? -2.936 -0.958 -10.18 1 96.38 207 ALA A O 1
ATOM 1629 N N . GLY A 1 208 ? -2.777 -3.184 -10.133 1 94.94 208 GLY A N 1
ATOM 1630 C CA . GLY A 1 208 ? -4.059 -3.387 -10.789 1 94.94 208 GLY A CA 1
ATOM 1631 C C . GLY A 1 208 ? -5.234 -2.881 -9.977 1 94.94 208 GLY A C 1
ATOM 1632 O O . GLY A 1 208 ? -6.133 -2.229 -10.508 1 94.94 208 GLY A O 1
ATOM 1633 N N . ILE A 1 209 ? -5.199 -3.145 -8.75 1 93.38 209 ILE A N 1
ATOM 1634 C CA . ILE A 1 209 ? -6.258 -2.729 -7.84 1 93.38 209 ILE A CA 1
ATOM 1635 C C . ILE A 1 209 ? -6.332 -1.203 -7.797 1 93.38 209 ILE A C 1
ATOM 1637 O O . ILE A 1 209 ? -7.422 -0.632 -7.699 1 93.38 209 ILE A O 1
ATOM 1641 N N . LEU A 1 210 ? -5.223 -0.602 -7.941 1 94.5 210 LEU A N 1
ATOM 1642 C CA . LEU A 1 210 ? -5.152 0.854 -7.883 1 94.5 210 LEU A CA 1
ATOM 1643 C C . LEU A 1 210 ? -5.441 1.468 -9.25 1 94.5 210 LEU A C 1
ATOM 1645 O O . LEU A 1 210 ? -5.52 2.691 -9.383 1 94.5 210 LEU A O 1
ATOM 1649 N N . GLY A 1 211 ? -5.586 0.681 -10.227 1 91.62 211 GLY A N 1
ATOM 1650 C CA . GLY A 1 211 ? -5.801 1.188 -11.57 1 91.62 211 GLY A CA 1
ATOM 1651 C C . GLY A 1 211 ? -4.59 1.906 -12.141 1 91.62 211 GLY A C 1
ATOM 1652 O O . GLY A 1 211 ? -4.727 2.787 -12.992 1 91.62 211 GLY A O 1
ATOM 1653 N N . ALA A 1 212 ? -3.469 1.594 -11.609 1 92.06 212 ALA A N 1
ATOM 1654 C CA . ALA A 1 212 ? -2.221 2.219 -12.031 1 92.06 212 ALA A CA 1
ATOM 1655 C C . ALA A 1 212 ? -1.492 1.352 -13.055 1 92.06 212 ALA A C 1
ATOM 1657 O O . ALA A 1 212 ? -1.845 0.186 -13.25 1 92.06 212 ALA A O 1
ATOM 1658 N N . SER A 1 213 ? -0.541 2.01 -13.695 1 92.62 213 SER A N 1
ATOM 1659 C CA . SER A 1 213 ? 0.329 1.242 -14.578 1 92.62 213 SER A CA 1
ATOM 1660 C C . SER A 1 213 ? 1.069 0.15 -13.82 1 92.62 213 SER A C 1
ATOM 1662 O O . SER A 1 213 ? 1.531 0.372 -12.695 1 92.62 213 SER A O 1
ATOM 1664 N N . PRO A 1 214 ? 1.228 -0.975 -14.484 1 94.44 214 PRO A N 1
ATOM 1665 C CA . PRO A 1 214 ? 1.974 -2.043 -13.82 1 94.44 214 PRO A CA 1
ATOM 1666 C C . PRO A 1 214 ? 3.406 -1.638 -13.477 1 94.44 214 PRO A C 1
ATOM 1668 O O . PRO A 1 214 ? 4.055 -2.281 -12.648 1 94.44 214 PRO A O 1
ATOM 1671 N N . VAL A 1 215 ? 3.871 -0.623 -14.094 1 93.75 215 VAL A N 1
ATOM 1672 C CA . VAL A 1 215 ? 5.223 -0.141 -13.836 1 93.75 215 VAL A CA 1
ATOM 1673 C C . VAL A 1 215 ? 5.352 0.27 -12.367 1 93.75 215 VAL A C 1
ATOM 1675 O O . VAL A 1 215 ? 6.426 0.149 -11.773 1 93.75 215 VAL A O 1
ATOM 1678 N N . VAL A 1 216 ? 4.254 0.634 -11.734 1 94.44 216 VAL A N 1
ATOM 1679 C CA . VAL A 1 216 ? 4.305 1.137 -10.367 1 94.44 216 VAL A CA 1
ATOM 1680 C C . VAL A 1 216 ? 4.535 -0.021 -9.398 1 94.44 216 VAL A C 1
ATOM 1682 O O . VAL A 1 216 ? 4.805 0.195 -8.211 1 94.44 216 VAL A O 1
ATOM 1685 N N . SER A 1 217 ? 4.48 -1.24 -9.859 1 95.56 217 SER A N 1
ATOM 1686 C CA . SER A 1 217 ? 4.707 -2.412 -9.016 1 95.56 217 SER A CA 1
ATOM 1687 C C . SER A 1 217 ? 6.055 -2.34 -8.312 1 95.56 217 SER A C 1
ATOM 1689 O O . SER A 1 217 ? 6.215 -2.869 -7.211 1 95.56 217 SER A O 1
ATOM 1691 N N . GLN A 1 218 ? 6.973 -1.663 -8.953 1 92.75 218 GLN A N 1
ATOM 1692 C CA . GLN A 1 218 ? 8.32 -1.572 -8.406 1 92.75 218 GLN A CA 1
ATOM 1693 C C . GLN A 1 218 ? 8.352 -0.664 -7.176 1 92.75 218 GLN A C 1
ATOM 1695 O O . GLN A 1 218 ? 9.336 -0.654 -6.43 1 92.75 218 GLN A O 1
ATOM 1700 N N . ARG A 1 219 ? 7.301 0.032 -6.902 1 95.5 219 ARG A N 1
ATOM 1701 C CA . ARG A 1 219 ? 7.262 0.969 -5.785 1 95.5 219 ARG A CA 1
ATOM 1702 C C . ARG A 1 219 ? 6.742 0.292 -4.523 1 95.5 219 ARG A C 1
ATOM 1704 O O . ARG A 1 219 ? 6.746 0.891 -3.445 1 95.5 219 ARG A O 1
ATOM 1711 N N . PHE A 1 220 ? 6.309 -0.912 -4.648 1 96.12 220 PHE A N 1
ATOM 1712 C CA . PHE A 1 220 ? 5.867 -1.683 -3.49 1 96.12 220 PHE A CA 1
ATOM 1713 C C . PHE A 1 220 ? 6.965 -2.633 -3.025 1 96.12 220 PHE A C 1
ATOM 1715 O O . PHE A 1 220 ? 7.613 -3.291 -3.842 1 96.12 220 PHE A O 1
ATOM 1722 N N . CYS A 1 221 ? 7.156 -2.666 -1.786 1 93.25 221 CYS A N 1
ATOM 1723 C CA . CYS A 1 221 ? 8.016 -3.691 -1.201 1 93.25 221 CYS A CA 1
ATOM 1724 C C . CYS A 1 221 ? 7.188 -4.867 -0.694 1 93.25 221 CYS A C 1
ATOM 1726 O O . CYS A 1 221 ? 6.16 -4.672 -0.041 1 93.25 221 CYS A O 1
ATOM 1728 N N . ILE A 1 222 ? 7.582 -5.984 -1.026 1 92.25 222 ILE A N 1
ATOM 1729 C CA . ILE A 1 222 ? 6.98 -7.219 -0.538 1 92.25 222 ILE A CA 1
ATOM 1730 C C . ILE A 1 222 ? 8.078 -8.188 -0.092 1 92.25 222 ILE A C 1
ATOM 1732 O O . ILE A 1 222 ? 8.82 -8.711 -0.921 1 92.25 222 ILE A O 1
ATOM 1736 N N . ASP A 1 223 ? 8.148 -8.469 1.127 1 88.69 223 ASP A N 1
ATOM 1737 C CA . ASP A 1 223 ? 9.195 -9.32 1.685 1 88.69 223 ASP A CA 1
ATOM 1738 C C . ASP A 1 223 ? 8.734 -10.773 1.743 1 88.69 223 ASP A C 1
ATOM 1740 O O . ASP A 1 223 ? 7.539 -11.062 1.619 1 88.69 223 ASP A O 1
ATOM 1744 N N . ASP A 1 224 ? 9.758 -11.633 1.938 1 83.38 224 ASP A N 1
ATOM 1745 C CA . ASP A 1 224 ? 9.422 -13.039 2.145 1 83.38 224 ASP A CA 1
ATOM 1746 C C . ASP A 1 224 ? 8.586 -13.227 3.406 1 83.38 224 ASP A C 1
ATOM 1748 O O . ASP A 1 224 ? 8.836 -12.578 4.426 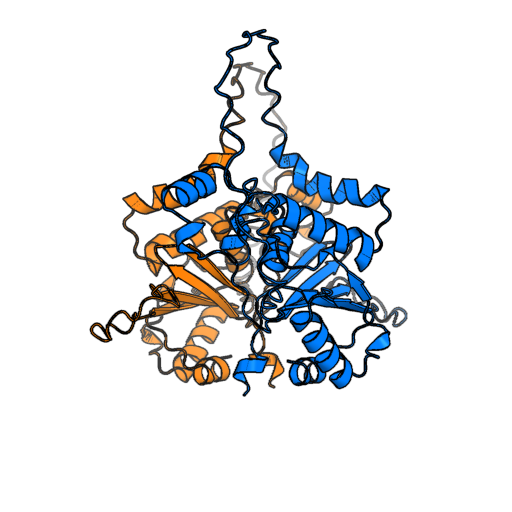1 83.38 224 ASP A O 1
ATOM 1752 N N . SER A 1 225 ? 7.539 -14.07 3.322 1 82.44 225 SER A N 1
ATOM 1753 C CA . SER A 1 225 ? 6.672 -14.438 4.438 1 82.44 225 SER A CA 1
ATOM 1754 C C . SER A 1 225 ? 5.863 -13.242 4.926 1 82.44 225 SER A C 1
ATOM 1756 O O . SER A 1 225 ? 5.465 -13.195 6.094 1 82.44 225 SER A O 1
ATOM 1758 N N . SER A 1 226 ? 5.762 -12.234 4.129 1 87 226 SER A N 1
ATOM 1759 C CA . SER A 1 226 ? 4.953 -11.078 4.496 1 87 226 SER A CA 1
ATOM 1760 C C . SER A 1 226 ? 3.475 -11.328 4.223 1 87 226 SER A C 1
ATOM 1762 O O . SER A 1 226 ? 3.121 -12.25 3.486 1 87 226 SER A O 1
ATOM 1764 N N . VAL A 1 227 ? 2.688 -10.555 4.883 1 88.81 227 VAL A N 1
ATOM 1765 C CA . VAL A 1 227 ? 1.24 -10.656 4.727 1 88.81 227 VAL A CA 1
ATOM 1766 C C . VAL A 1 227 ? 0.689 -9.344 4.168 1 88.81 227 VAL A C 1
ATOM 1768 O O . VAL A 1 227 ? 0.994 -8.266 4.684 1 88.81 227 VAL A O 1
ATOM 1771 N N . THR A 1 228 ? 0.048 -9.383 3.074 1 91.75 228 THR A N 1
ATOM 1772 C CA . THR A 1 228 ? -0.713 -8.273 2.514 1 91.75 228 THR A CA 1
ATOM 1773 C C . THR A 1 228 ? -2.211 -8.555 2.58 1 91.75 228 THR A C 1
ATOM 1775 O O . THR A 1 228 ? -2.658 -9.648 2.213 1 91.75 228 THR A O 1
ATOM 1778 N N . VAL A 1 229 ? -2.965 -7.559 3.117 1 91.5 229 VAL A N 1
ATOM 1779 C CA . VAL A 1 229 ? -4.395 -7.75 3.344 1 91.5 229 VAL A CA 1
ATOM 1780 C C . VAL A 1 229 ? -5.191 -6.824 2.426 1 91.5 229 VAL A C 1
ATOM 1782 O O . VAL A 1 229 ? -5.012 -5.605 2.457 1 91.5 229 VAL A O 1
ATOM 1785 N N . LEU A 1 230 ? -6.016 -7.438 1.633 1 92.38 230 LEU A N 1
ATOM 1786 C CA . LEU A 1 230 ? -6.957 -6.719 0.774 1 92.38 230 LEU A CA 1
ATOM 1787 C C . LEU A 1 230 ? -8.391 -6.895 1.27 1 92.38 230 LEU A C 1
ATOM 1789 O O . LEU A 1 230 ? -8.734 -7.938 1.833 1 92.38 230 LEU A O 1
ATOM 1793 N N . GLN A 1 231 ? -9.133 -5.883 1.102 1 89.62 231 GLN A N 1
ATOM 1794 C CA . GLN A 1 231 ? -10.555 -5.918 1.443 1 89.62 231 GLN A CA 1
ATOM 1795 C C . GLN A 1 231 ? -11.414 -5.52 0.25 1 89.62 231 GLN A C 1
ATOM 1797 O O . GLN A 1 231 ? -11.055 -4.625 -0.515 1 89.62 231 GLN A O 1
ATOM 1802 N N . HIS A 1 232 ? -12.539 -6.223 0.098 1 88.81 232 HIS A N 1
ATOM 1803 C CA . HIS A 1 232 ? -13.484 -5.895 -0.968 1 88.81 232 HIS A CA 1
ATOM 1804 C C . HIS A 1 232 ? -14.883 -5.668 -0.415 1 88.81 232 HIS A C 1
ATOM 1806 O O . HIS A 1 232 ? -15.336 -6.41 0.459 1 88.81 232 HIS A O 1
ATOM 1812 N N . SER A 1 233 ? -15.484 -4.613 -0.819 1 82.75 233 SER A N 1
ATOM 1813 C CA . SER A 1 233 ? -16.891 -4.344 -0.555 1 82.75 233 SER A CA 1
ATOM 1814 C C . SER A 1 233 ? -17.594 -3.803 -1.796 1 82.75 233 SER A C 1
ATOM 1816 O O . SER A 1 233 ? -16.953 -3.293 -2.711 1 82.75 233 SER A O 1
ATOM 1818 N N . LEU A 1 234 ? -18.844 -3.992 -1.884 1 80 234 LEU A N 1
ATOM 1819 C CA . LEU A 1 234 ? -19.609 -3.488 -3.02 1 80 234 LEU A CA 1
ATOM 1820 C C . LEU A 1 234 ? -19.531 -1.967 -3.098 1 80 234 LEU A C 1
ATOM 1822 O O . LEU A 1 234 ? -19.469 -1.399 -4.191 1 80 234 LEU A O 1
ATOM 1826 N N . ARG A 1 235 ? -19.391 -1.341 -2.008 1 77.56 235 ARG A N 1
ATOM 1827 C CA . ARG A 1 235 ? -19.391 0.117 -1.931 1 77.56 235 ARG A CA 1
ATOM 1828 C C . ARG A 1 235 ? -18.047 0.691 -2.355 1 77.56 235 ARG A C 1
ATOM 1830 O O . ARG A 1 235 ? -17.984 1.628 -3.156 1 77.56 235 ARG A O 1
ATOM 1837 N N . ASN A 1 236 ? -17.031 0.044 -1.954 1 82.31 236 ASN A N 1
ATOM 1838 C CA . ASN A 1 236 ? -15.719 0.658 -2.107 1 82.31 236 ASN A CA 1
ATOM 1839 C C . ASN A 1 236 ? -14.859 -0.098 -3.115 1 82.31 236 ASN A C 1
ATOM 1841 O O . ASN A 1 236 ? -13.836 0.413 -3.572 1 82.31 236 ASN A O 1
ATOM 1845 N N . GLY A 1 237 ? -15.375 -1.321 -3.502 1 87.62 237 GLY A N 1
ATOM 1846 C CA . GLY A 1 237 ? -14.5 -2.172 -4.289 1 87.62 237 GLY A CA 1
ATOM 1847 C C . GLY A 1 237 ? -13.312 -2.701 -3.502 1 87.62 237 GLY A C 1
ATOM 1848 O O . GLY A 1 237 ? -13.438 -2.996 -2.311 1 87.62 237 GLY A O 1
ATOM 1849 N N . TRP A 1 238 ? -12.242 -2.857 -4.176 1 90.81 238 TRP A N 1
ATOM 1850 C CA . TRP A 1 238 ? -11.039 -3.363 -3.525 1 90.81 238 TRP A CA 1
ATOM 1851 C C . TRP A 1 238 ? -10.312 -2.246 -2.785 1 90.81 238 TRP A C 1
ATOM 1853 O O . TRP A 1 238 ? -10.18 -1.134 -3.301 1 90.81 238 TRP A O 1
ATOM 1863 N N . GLN A 1 239 ? -9.844 -2.549 -1.611 1 93.25 239 GLN A N 1
ATOM 1864 C CA . GLN A 1 239 ? -9.016 -1.649 -0.821 1 93.25 239 GLN A CA 1
ATOM 1865 C C . GLN A 1 239 ? -7.797 -2.379 -0.26 1 93.25 239 GLN A C 1
ATOM 1867 O O . GLN A 1 239 ? -7.863 -3.572 0.035 1 93.25 239 GLN A O 1
ATOM 1872 N N . ILE A 1 240 ? -6.742 -1.648 -0.168 1 95.62 240 ILE A N 1
ATOM 1873 C CA . ILE A 1 240 ? -5.539 -2.182 0.464 1 95.62 240 ILE A CA 1
ATOM 1874 C C . ILE A 1 240 ? -5.551 -1.847 1.954 1 95.62 240 ILE A C 1
ATOM 1876 O O . ILE A 1 240 ? -5.422 -0.681 2.336 1 95.62 240 ILE A O 1
ATOM 1880 N N . LYS A 1 241 ? -5.66 -2.812 2.756 1 92.81 241 LYS A N 1
ATOM 1881 C CA . LYS A 1 241 ? -5.766 -2.613 4.199 1 92.81 241 LYS A CA 1
ATOM 1882 C C . LYS A 1 241 ? -4.391 -2.639 4.859 1 92.81 241 LYS A C 1
ATOM 1884 O O . LYS A 1 241 ? -4.133 -1.882 5.797 1 92.81 241 LYS A O 1
ATOM 1889 N N . ARG A 1 242 ? -3.639 -3.527 4.43 1 92.12 242 ARG A N 1
ATOM 1890 C CA . ARG A 1 242 ? -2.289 -3.695 4.957 1 92.12 242 ARG A CA 1
ATOM 1891 C C . ARG A 1 242 ? -1.332 -4.172 3.869 1 92.12 242 ARG A C 1
ATOM 1893 O O . ARG A 1 242 ? -1.691 -5.016 3.045 1 92.12 242 ARG A O 1
ATOM 1900 N N . LEU A 1 243 ? -0.168 -3.654 3.947 1 94.12 243 LEU A N 1
ATOM 1901 C CA . LEU A 1 243 ? 0.843 -4.035 2.967 1 94.12 243 LEU A CA 1
ATOM 1902 C C . LEU A 1 243 ? 2.121 -4.5 3.656 1 94.12 243 LEU A C 1
ATOM 1904 O O . LEU A 1 243 ? 2.617 -3.838 4.57 1 94.12 243 LEU A O 1
ATOM 1908 N N . ASN A 1 244 ? 2.604 -5.699 3.232 1 92.38 244 ASN A N 1
ATOM 1909 C CA . ASN A 1 244 ? 3.92 -6.191 3.619 1 92.38 244 ASN A CA 1
ATOM 1910 C C . ASN A 1 2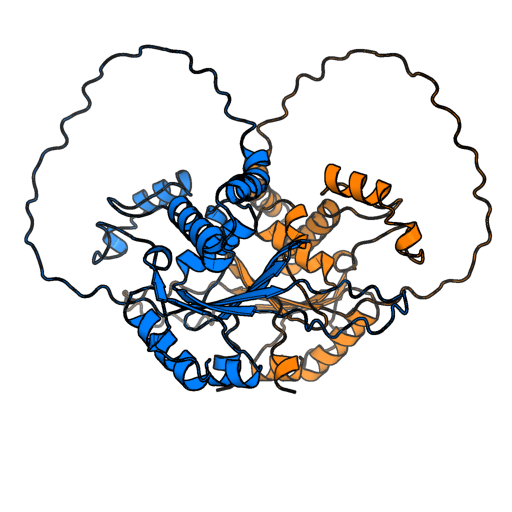44 ? 4.07 -6.262 5.137 1 92.38 244 ASN A C 1
ATOM 1912 O O . ASN A 1 244 ? 5.062 -5.785 5.688 1 92.38 244 ASN A O 1
ATOM 1916 N N . ASP A 1 245 ? 3.061 -6.789 5.801 1 84.75 245 ASP A N 1
ATOM 1917 C CA . ASP A 1 245 ? 3.084 -6.969 7.246 1 84.75 245 ASP A CA 1
ATOM 1918 C C . ASP A 1 245 ? 3.994 -8.133 7.641 1 84.75 245 ASP A C 1
ATOM 1920 O O . ASP A 1 245 ? 3.723 -9.281 7.301 1 84.75 245 ASP A O 1
ATOM 1924 N N . THR A 1 246 ? 5.066 -7.797 8.32 1 76.44 246 THR A N 1
ATOM 1925 C CA . THR A 1 246 ? 6.012 -8.805 8.781 1 76.44 246 THR A CA 1
ATOM 1926 C C . THR A 1 246 ? 6.066 -8.836 10.312 1 76.44 246 THR A C 1
ATOM 1928 O O . THR A 1 246 ? 7.078 -9.242 10.891 1 76.44 246 THR A O 1
ATOM 1931 N N . SER A 1 247 ? 5.066 -8.359 10.914 1 72.12 247 SER A N 1
ATOM 1932 C CA . SER A 1 247 ? 5.059 -8.195 12.359 1 72.12 247 SER A CA 1
ATOM 1933 C C . SER A 1 247 ? 5.301 -9.516 13.07 1 72.12 247 SER A C 1
ATOM 1935 O O . SER A 1 247 ? 5.875 -9.547 14.164 1 72.12 247 SER A O 1
ATOM 1937 N N . HIS A 1 248 ? 4.867 -10.531 12.477 1 68.88 248 HIS A N 1
ATOM 1938 C CA . HIS A 1 248 ? 5.043 -11.828 13.109 1 68.88 248 HIS A CA 1
ATOM 1939 C C . HIS A 1 248 ? 6.52 -12.203 13.195 1 68.88 248 HIS A C 1
ATOM 1941 O O . HIS A 1 248 ? 6.902 -13.062 13.992 1 68.88 248 HIS A O 1
ATOM 1947 N N . LEU A 1 249 ? 7.297 -11.664 12.266 1 63.53 249 LEU A N 1
ATOM 1948 C CA . LEU A 1 249 ? 8.727 -11.945 12.258 1 63.53 249 LEU A CA 1
ATOM 1949 C C . LEU A 1 249 ? 9.445 -11.125 13.32 1 63.53 249 LEU A C 1
ATOM 1951 O O . LEU A 1 249 ? 10.562 -11.461 13.727 1 63.53 249 LEU A O 1
ATOM 1955 N N . ARG A 1 250 ? 8.828 -10.07 13.695 1 59.12 250 ARG A N 1
ATOM 1956 C CA . ARG A 1 250 ? 9.469 -9.148 14.625 1 59.12 250 ARG A CA 1
ATOM 1957 C C . ARG A 1 250 ? 9.156 -9.516 16.078 1 59.12 250 ARG A C 1
ATOM 1959 O O . ARG A 1 250 ? 9.82 -9.039 17 1 59.12 250 ARG A O 1
ATOM 1966 N N . LEU A 1 251 ? 8.078 -10.242 16.219 1 49.78 251 LEU A N 1
ATOM 1967 C CA . LEU A 1 251 ? 7.746 -10.703 17.562 1 49.78 251 LEU A CA 1
ATOM 1968 C C . LEU A 1 251 ? 8.602 -11.898 17.969 1 49.78 251 LEU A C 1
ATOM 1970 O O . LEU A 1 251 ? 8.547 -12.359 19.109 1 49.78 251 LEU A O 1
ATOM 1974 N N . LEU A 1 252 ? 9.508 -12.297 17.062 1 40.78 252 LEU A N 1
ATOM 1975 C CA . LEU A 1 252 ? 10.406 -13.375 17.453 1 40.78 252 LEU A CA 1
ATOM 1976 C C . LEU A 1 252 ? 11.703 -12.812 18.016 1 40.78 252 LEU A C 1
ATOM 1978 O O . LEU A 1 252 ? 12.188 -11.773 17.578 1 40.78 252 LEU A O 1
ATOM 1982 N N . MET B 1 1 ? 2.186 1.887 20.312 1 75.75 1 MET B N 1
ATOM 1983 C CA . MET B 1 1 ? 2.953 2.271 19.141 1 75.75 1 MET B CA 1
ATOM 1984 C C . MET B 1 1 ? 4.391 2.621 19.516 1 75.75 1 MET B C 1
ATOM 1986 O O . MET B 1 1 ? 5.336 2.039 18.984 1 75.75 1 MET B O 1
ATOM 1990 N N . ALA B 1 2 ? 4.543 3.428 20.5 1 78.56 2 ALA B N 1
ATOM 1991 C CA . ALA B 1 2 ? 5.875 3.893 20.859 1 78.56 2 ALA B CA 1
ATOM 1992 C C . ALA B 1 2 ? 6.754 2.734 21.328 1 78.56 2 ALA B C 1
ATOM 1994 O O . ALA B 1 2 ? 7.906 2.609 20.906 1 78.56 2 ALA B O 1
ATOM 1995 N N . VAL B 1 3 ? 6.18 1.901 22.125 1 73.75 3 VAL B N 1
ATOM 1996 C CA . VAL B 1 3 ? 6.91 0.754 22.656 1 73.75 3 VAL B CA 1
ATOM 1997 C C . VAL B 1 3 ? 7.277 -0.196 21.516 1 73.75 3 VAL B C 1
ATOM 1999 O O . VAL B 1 3 ? 8.391 -0.727 21.484 1 73.75 3 VAL B O 1
ATOM 2002 N N . PHE B 1 4 ? 6.375 -0.283 20.672 1 75.12 4 PHE B N 1
ATOM 2003 C CA . PHE B 1 4 ? 6.594 -1.151 19.531 1 75.12 4 PHE B CA 1
ATOM 2004 C C . PHE B 1 4 ? 7.711 -0.609 18.641 1 75.12 4 PHE B C 1
ATOM 2006 O O . PHE B 1 4 ? 8.609 -1.353 18.234 1 75.12 4 PHE B O 1
ATOM 2013 N N . LEU B 1 5 ? 7.695 0.598 18.422 1 80.19 5 LEU B N 1
ATOM 2014 C CA . LEU B 1 5 ? 8.727 1.225 17.594 1 80.19 5 LEU B CA 1
ATOM 2015 C C . LEU B 1 5 ? 10.094 1.125 18.266 1 80.19 5 LEU B C 1
ATOM 2017 O O . LEU B 1 5 ? 11.102 0.863 17.609 1 80.19 5 LEU B O 1
ATOM 2021 N N . LYS B 1 6 ? 10.078 1.314 19.547 1 78.81 6 LYS B N 1
ATOM 2022 C CA . LYS B 1 6 ? 11.312 1.186 20.328 1 78.81 6 LYS B CA 1
ATOM 2023 C C . LYS B 1 6 ? 11.867 -0.232 20.234 1 78.81 6 LYS B C 1
ATOM 2025 O O . LYS B 1 6 ? 13.078 -0.421 20.047 1 78.81 6 LYS B O 1
ATOM 2030 N N . SER B 1 7 ? 10.961 -1.13 20.328 1 78.38 7 SER B N 1
ATOM 2031 C CA . SER B 1 7 ? 11.367 -2.529 20.266 1 78.38 7 SER B CA 1
ATOM 2032 C C . SER B 1 7 ? 11.953 -2.889 18.906 1 78.38 7 SER B C 1
ATOM 2034 O O . SER B 1 7 ? 12.75 -3.818 18.797 1 78.38 7 SER B O 1
ATOM 2036 N N . GLN B 1 8 ? 11.555 -2.156 17.938 1 77.44 8 GLN B N 1
ATOM 2037 C CA . GLN B 1 8 ? 12.055 -2.379 16.578 1 77.44 8 GLN B CA 1
ATOM 2038 C C . GLN B 1 8 ? 13.359 -1.624 16.344 1 77.44 8 GLN B C 1
ATOM 2040 O O . GLN B 1 8 ? 13.93 -1.685 15.258 1 77.44 8 GLN B O 1
ATOM 2045 N N . GLY B 1 9 ? 13.797 -0.907 17.312 1 80.44 9 GLY B N 1
ATOM 2046 C CA . GLY B 1 9 ? 15.055 -0.194 17.219 1 80.44 9 GLY B CA 1
ATOM 2047 C C . GLY B 1 9 ? 14.969 1.076 16.406 1 80.44 9 GLY B C 1
ATOM 2048 O O . GLY B 1 9 ? 15.969 1.542 15.859 1 80.44 9 GLY B O 1
ATOM 2049 N N . VAL B 1 10 ? 13.852 1.587 16.312 1 81.88 10 VAL B N 1
ATOM 2050 C CA . VAL B 1 10 ? 13.656 2.797 15.523 1 81.88 10 VAL B CA 1
ATOM 2051 C C . VAL B 1 10 ? 14.242 3.998 16.266 1 81.88 10 VAL B C 1
ATOM 2053 O O . VAL B 1 10 ? 14.008 4.164 17.469 1 81.88 10 VAL B O 1
ATOM 2056 N N . ARG B 1 11 ? 15.023 4.805 15.555 1 85.5 11 ARG B N 1
ATOM 2057 C CA . ARG B 1 11 ? 15.562 6.07 16.031 1 85.5 11 ARG B CA 1
ATOM 2058 C C . ARG B 1 11 ? 15.344 7.184 15.016 1 85.5 11 ARG B C 1
ATOM 2060 O O . ARG B 1 11 ? 15.836 7.105 13.883 1 85.5 11 ARG B O 1
ATOM 2067 N N . PHE B 1 12 ? 14.672 8.141 15.484 1 87.94 12 PHE B N 1
ATOM 2068 C CA . PHE B 1 12 ? 14.367 9.242 14.57 1 87.94 12 PHE B CA 1
ATOM 2069 C C . PHE B 1 12 ? 15.5 10.258 14.547 1 87.94 12 PHE B C 1
ATOM 2071 O O . PHE B 1 12 ? 15.984 10.68 15.602 1 87.94 12 PHE B O 1
ATOM 2078 N N . GLY B 1 13 ? 15.922 10.625 13.352 1 88.94 13 GLY B N 1
ATOM 2079 C CA . GLY B 1 13 ? 16.812 11.758 13.188 1 88.94 13 GLY B CA 1
ATOM 2080 C C . GLY B 1 13 ? 16.094 13.086 13.164 1 88.94 13 GLY B C 1
ATOM 2081 O O . GLY B 1 13 ? 16.656 14.117 13.531 1 88.94 13 GLY B O 1
ATOM 2082 N N . LYS B 1 14 ? 14.922 13.102 12.734 1 92.44 14 LYS B N 1
ATOM 2083 C CA . LYS B 1 14 ? 14.023 14.25 12.664 1 92.44 14 LYS B CA 1
ATOM 2084 C C . LYS B 1 14 ? 12.57 13.82 12.891 1 92.44 14 LYS B C 1
ATOM 2086 O O . LYS B 1 14 ? 12.195 12.688 12.57 1 92.44 14 LYS B O 1
ATOM 2091 N N . VAL B 1 15 ? 11.805 14.719 13.43 1 92.81 15 VAL B N 1
ATOM 2092 C CA . VAL B 1 15 ? 10.383 14.445 13.648 1 92.81 15 VAL B CA 1
ATOM 2093 C C . VAL B 1 15 ? 9.562 15.656 13.219 1 92.81 15 VAL B C 1
ATOM 2095 O O . VAL B 1 15 ? 9.859 16.797 13.609 1 92.81 15 VAL B O 1
ATOM 2098 N N . PHE B 1 16 ? 8.617 15.422 12.406 1 94.81 16 PHE B N 1
ATOM 2099 C CA . PHE B 1 16 ? 7.668 16.438 11.961 1 94.81 16 PHE B CA 1
ATOM 2100 C C . PHE B 1 16 ? 6.25 16.094 12.414 1 94.81 16 PHE B C 1
ATOM 2102 O O . PHE B 1 16 ? 5.879 14.922 12.461 1 94.81 16 PHE B O 1
ATOM 2109 N N . SER B 1 17 ? 5.457 17.141 12.68 1 94.69 17 SER B N 1
ATOM 2110 C CA . SER B 1 17 ? 4.082 16.875 13.086 1 94.69 17 SER B CA 1
ATOM 2111 C C . SER B 1 17 ? 3.135 17.953 12.555 1 94.69 17 SER B C 1
ATOM 2113 O O . SER B 1 17 ? 3.531 19.094 12.359 1 94.69 17 SER B O 1
ATOM 2115 N N . SER B 1 18 ? 1.931 17.438 12.242 1 95 18 SER B N 1
ATOM 2116 C CA . SER B 1 18 ? 0.833 18.391 12.125 1 95 18 SER B CA 1
ATOM 2117 C C . SER B 1 18 ? 0.707 19.25 13.375 1 95 18 SER B C 1
ATOM 2119 O O . SER B 1 18 ? 0.896 18.75 14.492 1 95 18 SER B O 1
ATOM 2121 N N . PRO B 1 19 ? 0.354 20.547 13.289 1 96.06 19 PRO B N 1
ATOM 2122 C CA . PRO B 1 19 ? 0.216 21.406 14.461 1 96.06 19 PRO B CA 1
ATOM 2123 C C . PRO B 1 19 ? -1.046 21.109 15.266 1 96.06 19 PRO B C 1
ATOM 2125 O O . PRO B 1 19 ? -1.213 21.625 16.375 1 96.06 19 PRO B O 1
ATOM 2128 N N . LEU B 1 20 ? -1.918 20.297 14.727 1 91.19 20 LEU B N 1
ATOM 2129 C CA . LEU B 1 20 ? -3.158 20 15.438 1 91.19 20 LEU B CA 1
ATOM 2130 C C . LEU B 1 20 ? -2.877 19.203 16.703 1 91.19 20 LEU B C 1
ATOM 2132 O O . LEU B 1 20 ? -1.978 18.359 16.734 1 91.19 20 LEU B O 1
ATOM 2136 N N . ASP B 1 21 ? -3.639 19.328 17.719 1 90.69 21 ASP B N 1
ATOM 2137 C CA . ASP B 1 21 ? -3.371 18.875 19.078 1 90.69 21 ASP B CA 1
ATOM 2138 C C . ASP B 1 21 ? -3.195 17.344 19.125 1 90.69 21 ASP B C 1
ATOM 2140 O O . ASP B 1 21 ? -2.252 16.844 19.734 1 90.69 21 ASP B O 1
ATOM 2144 N N . ARG B 1 22 ? -4.07 16.641 18.469 1 87.56 22 ARG B N 1
ATOM 2145 C CA . ARG B 1 22 ? -4.031 15.18 18.547 1 87.56 22 ARG B CA 1
ATOM 2146 C C . ARG B 1 22 ? -2.719 14.641 17.984 1 87.56 22 ARG B C 1
ATOM 2148 O O . ARG B 1 22 ? -2.092 13.766 18.594 1 87.56 22 ARG B O 1
ATOM 2155 N N . ALA B 1 23 ? -2.299 15.203 16.844 1 90.94 23 ALA B N 1
ATOM 2156 C CA . ALA B 1 23 ? -1.051 14.766 16.219 1 90.94 23 ALA B CA 1
ATOM 2157 C C . ALA B 1 23 ? 0.153 15.156 17.078 1 90.94 23 ALA B C 1
ATOM 2159 O O . ALA B 1 23 ? 1.062 14.344 17.281 1 90.94 23 ALA B O 1
ATOM 2160 N N . MET B 1 24 ? 0.12 16.328 17.609 1 91.56 24 MET B N 1
ATOM 2161 C CA . MET B 1 24 ? 1.215 16.812 18.453 1 91.56 24 MET B CA 1
ATOM 2162 C C . MET B 1 24 ? 1.326 16 19.734 1 91.56 24 MET B C 1
ATOM 2164 O O . MET B 1 24 ? 2.432 15.688 20.188 1 91.56 24 MET B O 1
ATOM 2168 N N . ALA B 1 25 ? 0.2 15.68 20.281 1 90.69 25 ALA B N 1
ATOM 2169 C CA . ALA B 1 25 ? 0.195 14.875 21.5 1 90.69 25 ALA B CA 1
ATOM 2170 C C . ALA B 1 25 ? 0.803 13.5 21.25 1 90.69 25 ALA B C 1
ATOM 2172 O O . ALA B 1 25 ? 1.632 13.031 22.031 1 90.69 25 ALA B O 1
ATOM 2173 N N . THR B 1 26 ? 0.373 12.883 20.156 1 89.44 26 THR B N 1
ATOM 2174 C CA . THR B 1 26 ? 0.908 11.57 19.812 1 89.44 26 THR B CA 1
ATOM 2175 C C . THR B 1 26 ? 2.408 11.656 19.531 1 89.44 26 THR B C 1
ATOM 2177 O O . THR B 1 26 ? 3.174 10.797 19.984 1 89.44 26 THR B O 1
ATOM 2180 N N . ALA B 1 27 ? 2.818 12.688 18.812 1 91.94 27 ALA B N 1
ATOM 2181 C CA . ALA B 1 27 ? 4.234 12.891 18.531 1 91.94 27 ALA B CA 1
ATOM 2182 C C . ALA B 1 27 ? 5.039 13.031 19.828 1 91.94 27 ALA B C 1
ATOM 2184 O O . ALA B 1 27 ? 6.086 12.398 19.984 1 91.94 27 ALA B O 1
ATOM 2185 N N . GLY B 1 28 ? 4.512 13.828 20.719 1 92.19 28 GLY B N 1
ATOM 2186 C CA . GLY B 1 28 ? 5.184 14.023 21.984 1 92.19 28 GLY B CA 1
ATOM 2187 C C . GLY B 1 28 ? 5.363 12.734 22.766 1 92.19 28 GLY B C 1
ATOM 2188 O O . GLY B 1 28 ? 6.449 12.461 23.281 1 92.19 28 GLY B O 1
ATOM 2189 N N . PHE B 1 29 ? 4.332 11.961 22.844 1 89.19 29 PHE B N 1
ATOM 2190 C CA . PHE B 1 29 ? 4.352 10.695 23.578 1 89.19 29 PHE B CA 1
ATOM 2191 C C . PHE B 1 29 ? 5.355 9.727 22.953 1 89.19 29 PHE B C 1
ATOM 2193 O O . PHE B 1 29 ? 6.168 9.133 23.656 1 89.19 29 PHE B O 1
ATOM 2200 N N . VAL B 1 30 ? 5.305 9.578 21.641 1 88.75 30 VAL B N 1
ATOM 2201 C CA . VAL B 1 30 ? 6.172 8.648 20.938 1 88.75 30 VAL B CA 1
ATOM 2202 C C . VAL B 1 30 ? 7.625 9.086 21.078 1 88.75 30 VAL B C 1
ATOM 2204 O O . VAL B 1 30 ? 8.508 8.258 21.344 1 88.75 30 VAL B O 1
ATOM 2207 N N . CYS B 1 31 ? 7.852 10.336 20.969 1 90.81 31 CYS B N 1
ATOM 2208 C CA . CYS B 1 31 ? 9.211 10.859 21.062 1 90.81 31 CYS B CA 1
ATOM 2209 C C . CYS B 1 31 ? 9.789 10.633 22.453 1 90.81 31 CYS B C 1
ATOM 2211 O O . CYS B 1 31 ? 10.961 10.273 22.594 1 90.81 31 CYS B O 1
ATOM 2213 N N . ARG B 1 32 ? 8.992 10.875 23.422 1 91.69 32 ARG B N 1
ATOM 2214 C CA . ARG B 1 32 ? 9.438 10.641 24.797 1 91.69 32 ARG B CA 1
ATOM 2215 C C . ARG B 1 32 ? 9.891 9.195 24.984 1 91.69 32 ARG B C 1
ATOM 2217 O O . ARG B 1 32 ? 10.945 8.945 25.562 1 91.69 32 ARG B O 1
ATOM 2224 N N . GLU B 1 33 ? 9.117 8.305 24.469 1 89.31 33 GLU B N 1
ATOM 2225 C CA . GLU B 1 33 ? 9.43 6.883 24.609 1 89.31 33 GLU B CA 1
ATOM 2226 C C . GLU B 1 33 ? 10.68 6.512 23.812 1 89.31 33 GLU B C 1
ATOM 2228 O O . GLU B 1 33 ? 11.43 5.621 24.219 1 89.31 33 GLU B O 1
ATOM 2233 N N . LEU B 1 34 ? 10.938 7.176 22.719 1 89.38 34 LEU B N 1
ATOM 2234 C CA . LEU B 1 34 ? 12.039 6.824 21.828 1 89.38 34 LEU B CA 1
ATOM 2235 C C . LEU B 1 34 ? 13.289 7.629 22.172 1 89.38 34 LEU B C 1
ATOM 2237 O O . LEU B 1 34 ? 14.344 7.434 21.547 1 89.38 34 LEU B O 1
ATOM 2241 N N . GLY B 1 35 ? 13.18 8.484 23.094 1 91.69 35 GLY B N 1
ATOM 2242 C CA . GLY B 1 35 ? 14.336 9.266 23.516 1 91.69 35 GLY B CA 1
ATOM 2243 C C . GLY B 1 35 ? 14.633 10.438 22.609 1 91.69 35 GLY B C 1
ATOM 2244 O O . GLY B 1 35 ? 15.773 10.891 22.516 1 91.69 35 GLY B O 1
ATOM 2245 N N . PHE B 1 36 ? 13.695 10.82 21.828 1 91.69 36 PHE B N 1
ATOM 2246 C CA . PHE B 1 36 ? 13.789 12.016 21 1 91.69 36 PHE B CA 1
ATOM 2247 C C . PHE B 1 36 ? 13.258 13.234 21.75 1 91.69 36 PHE B C 1
ATOM 2249 O O . PHE B 1 36 ? 12.156 13.188 22.312 1 91.69 36 PHE B O 1
ATOM 2256 N N . ALA B 1 37 ? 14.039 14.289 21.797 1 93.31 37 ALA B N 1
ATOM 2257 C CA . ALA B 1 37 ? 13.641 15.484 22.531 1 93.31 37 ALA B CA 1
ATOM 2258 C C . ALA B 1 37 ? 12.406 16.125 21.922 1 93.31 37 ALA B C 1
ATOM 2260 O O . ALA B 1 37 ? 12.422 16.531 20.75 1 93.31 37 ALA B O 1
ATOM 2261 N N . ALA B 1 38 ? 11.367 16.25 22.672 1 90.94 38 ALA B N 1
ATOM 2262 C CA . ALA B 1 38 ? 10.078 16.766 22.188 1 90.94 38 ALA B CA 1
ATOM 2263 C C . ALA B 1 38 ? 10.219 18.172 21.641 1 90.94 38 ALA B C 1
ATOM 2265 O O . ALA B 1 38 ? 9.492 18.578 20.719 1 90.94 38 ALA B O 1
ATOM 2266 N N . GLU B 1 39 ? 11.156 18.922 22.141 1 93.12 39 GLU B N 1
ATOM 2267 C CA . GLU B 1 39 ? 11.359 20.312 21.734 1 93.12 39 GLU B CA 1
ATOM 2268 C C . GLU B 1 39 ? 11.875 20.391 20.297 1 93.12 39 GLU B C 1
ATOM 2270 O O . GLU B 1 39 ? 11.828 21.453 19.672 1 93.12 39 GLU B O 1
ATOM 2275 N N . HIS B 1 40 ? 12.367 19.312 19.781 1 95.56 40 HIS B N 1
ATOM 2276 C CA . HIS B 1 40 ? 12.93 19.297 18.438 1 95.56 40 HIS B CA 1
ATOM 2277 C C . HIS B 1 40 ? 11.883 18.875 17.406 1 95.56 40 HIS B C 1
ATOM 2279 O O . HIS B 1 40 ? 12.172 18.828 16.203 1 95.56 40 HIS B O 1
ATOM 2285 N N . ILE B 1 41 ? 10.688 18.594 17.891 1 96.31 41 ILE B N 1
ATOM 2286 C CA . ILE B 1 41 ? 9.609 18.312 16.953 1 96.31 41 ILE B CA 1
ATOM 2287 C C . ILE B 1 41 ? 9.273 19.578 16.156 1 96.31 41 ILE B C 1
ATOM 2289 O O . ILE B 1 41 ? 9.062 20.641 16.734 1 96.31 41 ILE B O 1
ATOM 2293 N N . GLU B 1 42 ? 9.32 19.5 14.859 1 96.88 42 GLU B N 1
ATOM 2294 C CA . GLU B 1 42 ? 8.977 20.625 14 1 96.88 42 GLU B CA 1
ATOM 2295 C C . GLU B 1 42 ? 7.551 20.5 13.469 1 96.88 42 GLU B C 1
ATOM 2297 O O . GLU B 1 42 ? 7.172 19.453 12.922 1 96.88 42 GLU B O 1
ATOM 2302 N N . SER B 1 43 ? 6.805 21.531 13.617 1 96.44 43 SER B N 1
ATOM 2303 C CA . SER B 1 43 ? 5.422 21.547 13.156 1 96.44 43 SER B CA 1
ATOM 2304 C C . SER B 1 43 ? 5.312 22.156 11.758 1 96.44 43 SER B C 1
ATOM 2306 O O . SER B 1 43 ? 5.965 23.156 11.453 1 96.44 43 SER B O 1
ATOM 2308 N N . PHE B 1 44 ? 4.492 21.516 10.906 1 95.69 44 PHE B N 1
ATOM 2309 C CA . PHE B 1 44 ? 4.27 21.984 9.539 1 95.69 44 PHE B CA 1
ATOM 2310 C C . PHE B 1 44 ? 2.783 21.984 9.203 1 95.69 44 PHE B C 1
ATOM 2312 O O . PHE B 1 44 ? 2.1 20.984 9.391 1 95.69 44 PHE B O 1
ATOM 2319 N N . ASP B 1 45 ? 2.303 23.078 8.586 1 96.81 45 ASP B N 1
ATOM 2320 C CA . ASP B 1 45 ? 0.907 23.172 8.172 1 96.81 45 ASP B CA 1
ATOM 2321 C C . ASP B 1 45 ? 0.588 22.172 7.07 1 96.81 45 ASP B C 1
ATOM 2323 O O . ASP B 1 45 ? -0.546 21.703 6.957 1 96.81 45 ASP B O 1
ATOM 2327 N N . ALA B 1 46 ? 1.584 21.812 6.324 1 96.44 46 ALA B N 1
ATOM 2328 C CA . ALA B 1 46 ? 1.405 20.875 5.207 1 96.44 46 ALA B CA 1
ATOM 2329 C C . ALA B 1 46 ? 0.91 19.516 5.691 1 96.44 46 ALA B C 1
ATOM 2331 O O . ALA B 1 46 ? 0.355 18.75 4.914 1 96.44 46 ALA B O 1
ATOM 2332 N N . LEU B 1 47 ? 1.075 19.266 6.977 1 96.5 47 LEU B N 1
ATOM 2333 C CA . LEU B 1 47 ? 0.778 17.953 7.527 1 96.5 47 LEU B CA 1
ATOM 2334 C C . LEU B 1 47 ? -0.617 17.922 8.141 1 96.5 47 LEU B C 1
ATOM 2336 O O . LEU B 1 47 ? -1.04 16.891 8.68 1 96.5 47 LEU B O 1
ATOM 2340 N N . MET B 1 48 ? -1.321 18.984 8.008 1 96.19 48 MET B N 1
ATOM 2341 C CA . MET B 1 48 ? -2.664 19.062 8.57 1 96.19 48 MET B CA 1
ATOM 2342 C C . MET B 1 48 ? -3.639 18.188 7.785 1 96.19 48 MET B C 1
ATOM 2344 O O . MET B 1 48 ? -3.381 17.844 6.629 1 96.19 48 MET B O 1
ATOM 2348 N N . GLU B 1 49 ? -4.691 17.875 8.469 1 95.94 49 GLU B N 1
ATOM 2349 C CA . GLU B 1 49 ? -5.773 17.156 7.793 1 95.94 49 GLU B CA 1
ATOM 2350 C C . GLU B 1 49 ? -6.344 18 6.648 1 95.94 49 GLU B C 1
ATOM 2352 O O . GLU B 1 49 ? -6.27 19.219 6.672 1 95.94 49 GLU B O 1
ATOM 2357 N N . MET B 1 50 ? -6.926 17.297 5.688 1 96.88 50 MET B N 1
ATOM 2358 C CA . MET B 1 50 ? -7.578 17.984 4.57 1 96.88 50 MET B CA 1
ATOM 2359 C C . MET B 1 50 ? -8.641 18.953 5.07 1 96.88 50 MET B C 1
ATOM 2361 O O . MET B 1 50 ? -9.508 18.578 5.859 1 96.88 50 MET B O 1
ATOM 2365 N N . SER B 1 51 ? -8.625 20.156 4.551 1 96.75 51 SER B N 1
ATOM 2366 C CA . SER B 1 51 ? -9.609 21.172 4.953 1 96.75 51 SER B CA 1
ATOM 2367 C C . SER B 1 51 ? -10.953 20.922 4.277 1 96.75 51 SER B C 1
ATOM 2369 O O . SER B 1 51 ? -11.023 20.734 3.061 1 96.75 51 SER B O 1
ATOM 2371 N N . GLN B 1 52 ? -11.992 20.953 5.062 1 95.06 52 GLN B N 1
ATOM 2372 C CA . GLN B 1 52 ? -13.344 20.844 4.523 1 95.06 52 GLN B CA 1
ATOM 2373 C C . GLN B 1 52 ? -14.008 22.219 4.457 1 95.06 52 GLN B C 1
ATOM 2375 O O . GLN B 1 52 ? -15.219 22.312 4.266 1 95.06 52 GLN B O 1
ATOM 2380 N N . GLY B 1 53 ? -13.211 23.234 4.789 1 96.38 53 GLY B N 1
ATOM 2381 C CA . GLY B 1 53 ? -13.695 24.609 4.668 1 96.38 53 GLY B CA 1
ATOM 2382 C C . GLY B 1 53 ? -14.969 24.859 5.445 1 96.38 53 GLY B C 1
ATOM 2383 O O . GLY B 1 53 ? -15.039 24.578 6.645 1 96.38 53 GLY B O 1
ATOM 2384 N N . GLN B 1 54 ? -15.984 25.359 4.695 1 95.12 54 GLN B N 1
ATOM 2385 C CA . GLN B 1 54 ? -17.234 25.766 5.309 1 95.12 54 GLN B CA 1
ATOM 2386 C C . GLN B 1 54 ? -18.062 24.562 5.766 1 95.12 54 GLN B C 1
ATOM 2388 O O . GLN B 1 54 ? -19.031 24.719 6.508 1 95.12 54 GLN B O 1
ATOM 2393 N N . TRP B 1 55 ? -17.656 23.375 5.418 1 94.31 55 TRP B N 1
ATOM 2394 C CA . TRP B 1 55 ? -18.391 22.172 5.809 1 94.31 55 TRP B CA 1
ATOM 2395 C C . TRP B 1 55 ? -18 21.734 7.219 1 94.31 55 TRP B C 1
ATOM 2397 O O . TRP B 1 55 ? -18.672 20.891 7.824 1 94.31 55 TRP B O 1
ATOM 2407 N N . GLU B 1 56 ? -16.891 22.234 7.637 1 91.06 56 GLU B N 1
ATOM 2408 C CA . GLU B 1 56 ? -16.453 21.875 8.977 1 91.06 56 GLU B CA 1
ATOM 2409 C C . GLU B 1 56 ? -17.469 22.297 10.031 1 91.06 56 GLU B C 1
ATOM 2411 O O . GLU B 1 56 ? -17.922 23.438 10.039 1 91.06 56 GLU B O 1
ATOM 2416 N N . GLY B 1 57 ? -17.844 21.359 10.891 1 89.38 57 GLY B N 1
ATOM 2417 C CA . GLY B 1 57 ? -18.812 21.641 11.93 1 89.38 57 GLY B CA 1
ATOM 2418 C C . GLY B 1 57 ? -20.25 21.391 11.484 1 89.38 57 G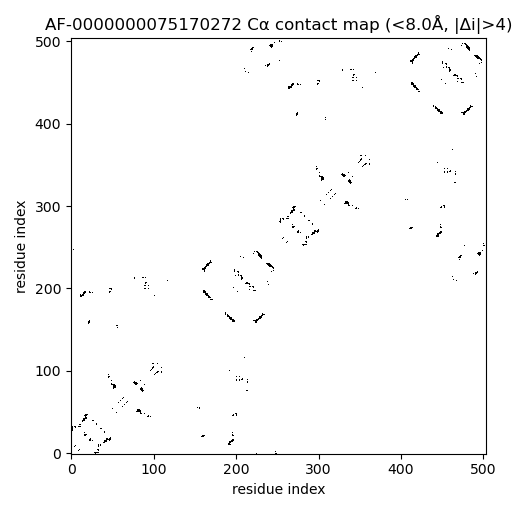LY B C 1
ATOM 2419 O O . GLY B 1 57 ? -21.172 21.469 12.297 1 89.38 57 GLY B O 1
ATOM 2420 N N . CYS B 1 58 ? -20.406 21.156 10.172 1 90.31 58 CYS B N 1
ATOM 2421 C CA . CYS B 1 58 ? -21.734 20.844 9.648 1 90.31 58 CYS B CA 1
ATOM 2422 C C . CYS B 1 58 ? -22 19.344 9.727 1 90.31 58 CYS B C 1
ATOM 2424 O O . CYS B 1 58 ? -21.078 18.547 9.805 1 90.31 58 CYS B O 1
ATOM 2426 N N . LEU B 1 59 ? -23.234 19.047 9.727 1 88.62 59 LEU B N 1
ATOM 2427 C CA . LEU B 1 59 ? -23.625 17.641 9.703 1 88.62 59 LEU B CA 1
ATOM 2428 C C . LEU B 1 59 ? -23.359 17.031 8.336 1 88.62 59 LEU B C 1
ATOM 2430 O O . LEU B 1 59 ? -23.578 17.672 7.305 1 88.62 59 LEU B O 1
ATOM 2434 N N . HIS B 1 60 ? -22.969 15.766 8.391 1 87.75 60 HIS B N 1
ATOM 2435 C CA . HIS B 1 60 ? -22.688 15.055 7.148 1 87.75 60 HIS B CA 1
ATOM 2436 C C . HIS B 1 60 ? -23.906 15.047 6.223 1 87.75 60 HIS B C 1
ATOM 2438 O O . HIS B 1 60 ? -23.766 15.227 5.008 1 87.75 60 HIS B O 1
ATOM 2444 N N . SER B 1 61 ? -25.016 14.82 6.777 1 88.06 61 SER B N 1
ATOM 2445 C CA . SER B 1 61 ? -26.25 14.766 6 1 88.06 61 SER B CA 1
ATOM 2446 C C . SER B 1 61 ? -26.516 16.094 5.309 1 88.06 61 SER B C 1
ATOM 2448 O O . SER B 1 61 ? -27.203 16.141 4.285 1 88.06 61 SER B O 1
ATOM 2450 N N . GLU B 1 62 ? -25.938 17.156 5.875 1 89.25 62 GLU B N 1
ATOM 2451 C CA . GLU B 1 62 ? -26.156 18.484 5.324 1 89.25 62 GLU B CA 1
ATOM 2452 C C . GLU B 1 62 ? -25.125 18.812 4.242 1 89.25 62 GLU B C 1
ATOM 2454 O O . GLU B 1 62 ? -25.375 19.656 3.377 1 89.25 62 GLU B O 1
ATOM 2459 N N . THR B 1 63 ? -24.031 18.141 4.309 1 90.94 63 THR B N 1
ATOM 2460 C CA . THR B 1 63 ? -22.938 18.484 3.414 1 90.94 63 THR B CA 1
ATOM 2461 C C . THR B 1 63 ? -22.812 17.469 2.291 1 90.94 63 THR B C 1
ATOM 2463 O O . THR B 1 63 ? -22.562 17.828 1.14 1 90.94 63 THR B O 1
ATOM 2466 N N . TYR B 1 64 ? -23.094 16.25 2.582 1 90.56 64 TYR B N 1
ATOM 2467 C CA . TYR B 1 64 ? -22.922 15.18 1.603 1 90.56 64 TYR B CA 1
ATOM 2468 C C . TYR B 1 64 ? -24.266 14.617 1.18 1 90.56 64 TYR B C 1
ATOM 2470 O O . TYR B 1 64 ? -24.531 13.43 1.357 1 90.56 64 TYR B O 1
ATOM 2478 N N . THR B 1 65 ? -25 15.5 0.59 1 92.69 65 THR B N 1
ATOM 2479 C CA . THR B 1 65 ? -26.281 15.094 0.023 1 92.69 65 THR B CA 1
ATOM 2480 C C . THR B 1 65 ? -26.078 14.242 -1.227 1 92.69 65 THR B C 1
ATOM 2482 O O . THR B 1 65 ? -25 14.25 -1.817 1 92.69 65 THR B O 1
ATOM 2485 N N . PRO B 1 66 ? -27.062 13.469 -1.603 1 91.75 66 PRO B N 1
ATOM 2486 C CA . PRO B 1 66 ? -26.938 12.672 -2.824 1 91.75 66 PRO B CA 1
ATOM 2487 C C . PRO B 1 66 ? -26.5 13.5 -4.031 1 91.75 66 PRO B C 1
ATOM 2489 O O . PRO B 1 66 ? -25.719 13.039 -4.859 1 91.75 66 PRO B O 1
ATOM 2492 N N . GLU B 1 67 ? -27.016 14.68 -4.082 1 93.25 67 GLU B N 1
ATOM 2493 C CA . GLU B 1 67 ? -26.625 15.57 -5.172 1 93.25 67 GLU B CA 1
ATOM 2494 C C . GLU B 1 67 ? -25.141 15.922 -5.109 1 93.25 67 GLU B C 1
ATOM 2496 O O . GLU B 1 67 ? -24.453 15.906 -6.129 1 93.25 67 GLU B O 1
ATOM 2501 N N . ILE B 1 68 ? -24.703 16.219 -3.943 1 93.25 68 ILE B N 1
ATOM 2502 C CA . ILE B 1 68 ? -23.297 16.594 -3.756 1 93.25 68 ILE B CA 1
ATOM 2503 C C . ILE B 1 68 ? -22.406 15.391 -4.023 1 93.25 68 ILE B C 1
ATOM 2505 O O . ILE B 1 68 ? -21.344 15.531 -4.637 1 93.25 68 ILE B O 1
ATOM 2509 N N . LEU B 1 69 ? -22.859 14.242 -3.617 1 91.31 69 LEU B N 1
ATOM 2510 C CA . LEU B 1 69 ? -22.094 13.023 -3.848 1 91.31 69 LEU B CA 1
ATOM 2511 C C . LEU B 1 69 ? -21.922 12.758 -5.34 1 91.31 69 LEU B C 1
ATOM 2513 O O . LEU B 1 69 ? -20.859 12.312 -5.785 1 91.31 69 LEU B O 1
ATOM 2517 N N . SER B 1 70 ? -22.891 13.016 -6.035 1 93 70 SER B N 1
ATOM 2518 C CA . SER B 1 70 ? -22.812 12.867 -7.488 1 93 70 SER B CA 1
ATOM 2519 C C . SER B 1 70 ? -21.812 13.844 -8.094 1 93 70 SER B C 1
ATOM 2521 O O . SER B 1 70 ? -21.062 13.477 -8.992 1 93 70 SER B O 1
ATOM 2523 N N . ILE B 1 71 ? -21.875 15.055 -7.645 1 93.69 71 ILE B N 1
ATOM 2524 C CA . ILE B 1 71 ? -20.938 16.078 -8.109 1 93.69 71 ILE B CA 1
ATOM 2525 C C . ILE B 1 71 ? -19.5 15.656 -7.758 1 93.69 71 ILE B C 1
ATOM 2527 O O . ILE B 1 71 ? -18.594 15.789 -8.578 1 93.69 71 ILE B O 1
ATOM 2531 N N . ILE B 1 72 ? -19.312 15.156 -6.609 1 92.38 72 ILE B N 1
ATOM 2532 C CA . ILE B 1 72 ? -18.016 14.695 -6.156 1 92.38 72 ILE B CA 1
ATOM 2533 C C . ILE B 1 72 ? -17.5 13.594 -7.074 1 92.38 72 ILE B C 1
ATOM 2535 O O . ILE B 1 72 ? -16.375 13.641 -7.555 1 92.38 72 ILE B O 1
ATOM 2539 N N . ASP B 1 73 ? -18.281 12.672 -7.395 1 89.56 73 ASP B N 1
ATOM 2540 C CA . ASP B 1 73 ? -17.922 11.531 -8.227 1 89.56 73 ASP B CA 1
ATOM 2541 C C . ASP B 1 73 ? -17.469 11.984 -9.617 1 89.56 73 ASP B C 1
ATOM 2543 O O . ASP B 1 73 ? -16.531 11.438 -10.188 1 89.56 73 ASP B O 1
ATOM 2547 N N . ARG B 1 74 ? -18 13.047 -10.062 1 92.62 74 ARG B N 1
ATOM 2548 C CA . ARG B 1 74 ? -17.734 13.5 -11.43 1 92.62 74 ARG B CA 1
ATOM 2549 C C . ARG B 1 74 ? -16.547 14.445 -11.477 1 92.62 74 ARG B C 1
ATOM 2551 O O . ARG B 1 74 ? -15.938 14.633 -12.531 1 92.62 74 ARG B O 1
ATOM 2558 N N . THR B 1 75 ? -16.266 14.984 -10.359 1 94.44 75 THR B N 1
ATOM 2559 C CA . THR B 1 75 ? -15.297 16.078 -10.422 1 94.44 75 THR B CA 1
ATOM 2560 C C . THR B 1 75 ? -14.031 15.742 -9.641 1 94.44 75 THR B C 1
ATOM 2562 O O . THR B 1 75 ? -13.062 16.5 -9.656 1 94.44 75 THR B O 1
ATOM 2565 N N . GLN B 1 76 ? -14.023 14.609 -9.07 1 92.44 76 GLN B N 1
ATOM 2566 C CA . GLN B 1 76 ? -12.789 14.18 -8.422 1 92.44 76 GLN B CA 1
ATOM 2567 C C . GLN B 1 76 ? -11.672 13.984 -9.438 1 92.44 76 GLN B C 1
ATOM 2569 O O . GLN B 1 76 ? -11.922 13.578 -10.57 1 92.44 76 GLN B O 1
ATOM 2574 N N . PRO B 1 77 ? -10.461 14.352 -9.047 1 95.56 77 PRO B N 1
ATOM 2575 C CA . PRO B 1 77 ? -9.906 14.664 -7.723 1 95.56 77 PRO B CA 1
ATOM 2576 C C . PRO B 1 77 ? -9.883 16.156 -7.426 1 95.56 77 PRO B C 1
ATOM 2578 O O . PRO B 1 77 ? -9.289 16.594 -6.438 1 95.56 77 PRO B O 1
ATOM 2581 N N . ASP B 1 78 ? -10.539 16.984 -8.18 1 97.19 78 ASP B N 1
ATOM 2582 C CA . ASP B 1 78 ? -10.422 18.422 -8.094 1 97.19 78 ASP B CA 1
ATOM 2583 C C . ASP B 1 78 ? -11.57 19.031 -7.289 1 97.19 78 ASP B C 1
ATOM 2585 O O . ASP B 1 78 ? -11.586 20.234 -7.035 1 97.19 78 ASP B O 1
ATOM 2589 N N . PHE B 1 79 ? -12.484 18.219 -6.832 1 96.75 79 PHE B N 1
ATOM 2590 C CA . PHE B 1 79 ? -13.578 18.719 -5.996 1 96.75 79 PHE B CA 1
ATOM 2591 C C . PHE B 1 79 ? -13.039 19.266 -4.676 1 96.75 79 PHE B C 1
ATOM 2593 O O . PHE B 1 79 ? -12.148 18.672 -4.07 1 96.75 79 PHE B O 1
ATOM 2600 N N . SER B 1 80 ? -13.656 20.344 -4.293 1 97.25 80 SER B N 1
ATOM 2601 C CA . SER B 1 80 ? -13.406 20.859 -2.949 1 97.25 80 SER B CA 1
ATOM 2602 C C . SER B 1 80 ? -14.68 21.422 -2.332 1 97.25 80 SER B C 1
ATOM 2604 O O . SER B 1 80 ? -15.5 22.031 -3.027 1 97.25 80 SER B O 1
ATOM 2606 N N . ALA B 1 81 ? -14.805 21.234 -1.05 1 95.5 81 ALA B N 1
ATOM 2607 C CA . ALA B 1 81 ? -15.828 21.984 -0.325 1 95.5 81 ALA B CA 1
ATOM 2608 C C . ALA B 1 81 ? -15.562 23.484 -0.39 1 95.5 81 ALA B C 1
ATOM 2610 O O . ALA B 1 81 ? -14.438 23.906 -0.649 1 95.5 81 ALA B O 1
ATOM 2611 N N . PRO B 1 82 ? -16.656 24.219 -0.22 1 94.94 82 PRO B N 1
ATOM 2612 C CA . PRO B 1 82 ? -16.422 25.672 -0.21 1 94.94 82 PRO B CA 1
ATOM 2613 C C . PRO B 1 82 ? -15.328 26.094 0.766 1 94.94 82 PRO B C 1
ATOM 2615 O O . PRO B 1 82 ? -15.422 25.812 1.963 1 94.94 82 PRO B O 1
ATOM 2618 N N . SER B 1 83 ? -14.25 26.703 0.224 1 96.94 83 SER B N 1
ATOM 2619 C CA . SER B 1 83 ? -13.094 27.188 0.975 1 96.94 83 SER B CA 1
ATOM 2620 C C . SER B 1 83 ? -12.281 26.016 1.537 1 96.94 83 SER B C 1
ATOM 2622 O O . SER B 1 83 ? -11.562 26.172 2.523 1 96.94 83 SER B O 1
ATOM 2624 N N . GLY B 1 84 ? -12.523 24.859 1.015 1 97.75 84 GLY B N 1
ATOM 2625 C CA . GLY B 1 84 ? -11.766 23.688 1.429 1 97.75 84 GLY B CA 1
ATOM 2626 C C . GLY B 1 84 ? -10.672 23.297 0.451 1 97.75 84 GLY B C 1
ATOM 2627 O O . GLY B 1 84 ? -10.242 24.125 -0.358 1 97.75 84 GLY B O 1
ATOM 2628 N N . GLU B 1 85 ? -10.18 22.062 0.595 1 98.19 85 GLU B N 1
ATOM 2629 C CA . GLU B 1 85 ? -9.109 21.531 -0.245 1 98.19 85 GLU B CA 1
ATOM 2630 C C . GLU B 1 85 ? -9.602 20.359 -1.087 1 98.19 85 GLU B C 1
ATOM 2632 O O . GLU B 1 85 ? -10.508 19.641 -0.68 1 98.19 85 GLU B O 1
ATOM 2637 N N . SER B 1 86 ? -9.023 20.234 -2.25 1 97.88 86 SER B N 1
ATOM 2638 C CA . SER B 1 86 ? -9.266 19.047 -3.066 1 97.88 86 SER B CA 1
ATOM 2639 C C . SER B 1 86 ? -8.234 17.969 -2.785 1 97.88 86 SER B C 1
ATOM 2641 O O . SER B 1 86 ? -7.195 18.234 -2.18 1 97.88 86 SER B O 1
ATOM 2643 N N . LEU B 1 87 ? -8.516 16.781 -3.246 1 97.88 87 LEU B N 1
ATOM 2644 C CA . LEU B 1 87 ? -7.559 15.688 -3.129 1 97.88 87 LEU B CA 1
ATOM 2645 C C . LEU B 1 87 ? -6.238 16.047 -3.809 1 97.88 87 LEU B C 1
ATOM 2647 O O . LEU B 1 87 ? -5.164 15.766 -3.275 1 97.88 87 LEU B O 1
ATOM 2651 N N . ARG B 1 88 ? -6.336 16.656 -4.891 1 98.06 88 ARG B N 1
ATOM 2652 C CA . ARG B 1 88 ? -5.156 17.031 -5.66 1 98.06 88 ARG B CA 1
ATOM 2653 C C . ARG B 1 88 ? -4.289 18.016 -4.883 1 98.06 88 ARG B C 1
ATOM 2655 O O . ARG B 1 88 ? -3.064 17.906 -4.875 1 98.06 88 ARG B O 1
ATOM 2662 N N . GLN B 1 89 ? -4.945 18.953 -4.266 1 98.19 89 GLN B N 1
ATOM 2663 C CA . GLN B 1 89 ? -4.215 19.953 -3.494 1 98.19 89 GLN B CA 1
ATOM 2664 C C . GLN B 1 89 ? -3.496 19.312 -2.309 1 98.19 89 GLN B C 1
ATOM 2666 O O . GLN B 1 89 ? -2.355 19.672 -2.006 1 98.19 89 GLN B O 1
ATOM 2671 N N . VAL B 1 90 ? -4.148 18.406 -1.673 1 98.12 90 VAL B N 1
ATOM 2672 C CA . VAL B 1 90 ? -3.529 17.703 -0.547 1 98.12 90 VAL B CA 1
ATOM 2673 C C . VAL B 1 90 ? -2.342 16.891 -1.037 1 98.12 90 VAL B C 1
ATOM 2675 O O . VAL B 1 90 ? -1.282 16.875 -0.407 1 98.12 90 VAL B O 1
ATOM 2678 N N . GLU B 1 91 ? -2.527 16.219 -2.109 1 97.62 91 GLU B N 1
ATOM 2679 C CA . GLU B 1 91 ? -1.436 15.445 -2.697 1 97.62 91 GLU B CA 1
ATOM 2680 C C . GLU B 1 91 ? -0.23 16.328 -2.99 1 97.62 91 GLU B C 1
ATOM 2682 O O . GLU B 1 91 ? 0.901 15.992 -2.641 1 97.62 91 GLU B O 1
ATOM 2687 N N . PHE B 1 92 ? -0.522 17.438 -3.561 1 96.88 92 PHE B N 1
ATOM 2688 C CA . PHE B 1 92 ? 0.538 18.359 -3.963 1 96.88 92 PHE B CA 1
ATOM 2689 C C . PHE B 1 92 ? 1.313 18.859 -2.75 1 96.88 92 PHE B C 1
ATOM 2691 O O . PHE B 1 92 ? 2.545 18.797 -2.732 1 96.88 92 PHE B O 1
ATOM 2698 N N . ARG B 1 93 ? 0.634 19.281 -1.764 1 97.12 93 ARG B N 1
ATOM 2699 C CA . ARG B 1 93 ? 1.353 19.844 -0.628 1 97.12 93 ARG B CA 1
ATOM 2700 C C . ARG B 1 93 ? 2.127 18.766 0.125 1 97.12 93 ARG B C 1
ATOM 2702 O O . ARG B 1 93 ? 3.197 19.031 0.676 1 97.12 93 ARG B O 1
ATOM 2709 N N . MET B 1 94 ? 1.595 17.594 0.183 1 96.81 94 MET B N 1
ATOM 2710 C CA . MET B 1 94 ? 2.295 16.5 0.861 1 96.81 94 MET B CA 1
ATOM 2711 C C . MET B 1 94 ? 3.553 16.109 0.098 1 96.81 94 MET B C 1
ATOM 2713 O O . MET B 1 94 ? 4.598 15.859 0.701 1 96.81 94 MET B O 1
ATOM 2717 N N . ILE B 1 95 ? 3.434 16.016 -1.188 1 94.94 95 ILE B N 1
ATOM 2718 C CA . ILE B 1 95 ? 4.578 15.672 -2.025 1 94.94 95 ILE B CA 1
ATOM 2719 C C . ILE B 1 95 ? 5.637 16.766 -1.93 1 94.94 95 ILE B C 1
ATOM 2721 O O . ILE B 1 95 ? 6.832 16.469 -1.823 1 94.94 95 ILE B O 1
ATOM 2725 N N . GLU B 1 96 ? 5.211 17.953 -1.933 1 94.69 96 GLU B N 1
ATOM 2726 C CA . GLU B 1 96 ? 6.125 19.078 -1.782 1 94.69 96 GLU B CA 1
ATOM 2727 C C . GLU B 1 96 ? 6.852 19.016 -0.44 1 94.69 96 GLU B C 1
ATOM 2729 O O . GLU B 1 96 ? 8.062 19.234 -0.373 1 94.69 96 GLU B O 1
ATOM 2734 N N . PHE B 1 97 ? 6.137 18.781 0.563 1 95.19 97 PHE B N 1
ATOM 2735 C CA . PHE B 1 97 ? 6.715 18.656 1.896 1 95.19 97 PHE B CA 1
ATOM 2736 C C . PHE B 1 97 ? 7.785 17.578 1.927 1 95.19 97 PHE B C 1
ATOM 2738 O O . PHE B 1 97 ? 8.883 17.797 2.439 1 95.19 97 PHE B O 1
ATOM 2745 N N . LEU B 1 98 ? 7.484 16.391 1.382 1 93 98 LEU B N 1
ATOM 2746 C CA . LEU B 1 98 ? 8.43 15.281 1.361 1 93 98 LEU B CA 1
ATOM 2747 C C . LEU B 1 98 ? 9.703 15.664 0.608 1 93 98 LEU B C 1
ATOM 2749 O O . LEU B 1 98 ? 10.805 15.445 1.104 1 93 98 LEU B O 1
ATOM 2753 N N . ASN B 1 99 ? 9.547 16.219 -0.511 1 89.06 99 ASN B N 1
ATOM 2754 C CA . ASN B 1 99 ? 10.68 16.484 -1.388 1 89.06 99 ASN B CA 1
ATOM 2755 C C . ASN B 1 99 ? 11.508 17.672 -0.889 1 89.06 99 ASN B C 1
ATOM 2757 O O . ASN B 1 99 ? 12.742 17.625 -0.899 1 89.06 99 ASN B O 1
ATOM 2761 N N . LYS B 1 100 ? 10.82 18.688 -0.387 1 91.19 100 LYS B N 1
ATOM 2762 C CA . LYS B 1 100 ? 11.531 19.906 0.005 1 91.19 100 LYS B CA 1
ATOM 2763 C C . LYS B 1 100 ? 12.039 19.812 1.438 1 91.19 100 LYS B C 1
ATOM 2765 O O . LYS B 1 100 ? 13.148 20.25 1.738 1 91.19 100 LYS B O 1
ATOM 2770 N N . THR B 1 101 ? 11.234 19.25 2.244 1 91.81 101 THR B N 1
ATOM 2771 C CA . THR B 1 101 ? 11.547 19.312 3.666 1 91.81 101 THR B CA 1
ATOM 2772 C C . THR B 1 101 ? 12.258 18.047 4.121 1 91.81 101 THR B C 1
ATOM 2774 O O . THR B 1 101 ? 13.266 18.109 4.828 1 91.81 101 THR B O 1
ATOM 2777 N N . VAL B 1 102 ? 11.805 16.953 3.707 1 90.25 102 VAL B N 1
ATOM 2778 C CA . VAL B 1 102 ? 12.359 15.688 4.184 1 90.25 102 VAL B CA 1
ATOM 2779 C C . VAL B 1 102 ? 13.625 15.344 3.395 1 90.25 102 VAL B C 1
ATOM 2781 O O . VAL B 1 102 ? 14.672 15.078 3.979 1 90.25 102 VAL B O 1
ATOM 2784 N N . LEU B 1 103 ? 13.531 15.367 2.07 1 86.25 103 LEU B N 1
ATOM 2785 C CA . LEU B 1 103 ? 14.672 15 1.24 1 86.25 103 LEU B CA 1
ATOM 2786 C C . LEU B 1 103 ? 15.602 16.188 1.036 1 86.25 103 LEU B C 1
ATOM 2788 O O . LEU B 1 103 ? 16.75 16.031 0.643 1 86.25 103 LEU B O 1
ATOM 2792 N N . ARG B 1 104 ? 15.172 17.391 1.35 1 81.75 104 ARG B N 1
ATOM 2793 C CA . ARG B 1 104 ? 15.922 18.625 1.133 1 81.75 104 ARG B CA 1
ATOM 2794 C C . ARG B 1 104 ? 16.438 18.703 -0.298 1 81.75 104 ARG B C 1
ATOM 2796 O O . ARG B 1 104 ? 17.609 19.031 -0.52 1 81.75 104 ARG B O 1
ATOM 2803 N N . MET B 1 105 ? 15.672 18.141 -1.17 1 68.62 105 MET B N 1
ATOM 2804 C CA . MET B 1 105 ? 16.047 18.188 -2.58 1 68.62 105 MET B CA 1
ATOM 2805 C C . MET B 1 105 ? 16.031 19.609 -3.104 1 68.62 105 MET B C 1
ATOM 2807 O O . MET B 1 105 ? 15.141 20.391 -2.773 1 68.62 105 MET B O 1
ATOM 2811 N N . PRO B 1 106 ? 17.219 19.953 -3.789 1 61.38 106 PRO B N 1
ATOM 2812 C CA . PRO B 1 106 ? 17.188 21.297 -4.375 1 61.38 106 PRO B CA 1
ATOM 2813 C C . PRO B 1 106 ? 16.016 21.516 -5.312 1 61.38 106 PRO B C 1
ATOM 2815 O O . PRO B 1 106 ? 15.516 20.562 -5.922 1 61.38 106 PRO B O 1
ATOM 2818 N N . GLU B 1 107 ? 15.352 22.688 -5.293 1 54.88 107 GLU B N 1
ATOM 2819 C CA . GLU B 1 107 ? 14.18 23.062 -6.07 1 54.88 107 GLU B CA 1
ATOM 2820 C C . GLU B 1 107 ? 14.312 22.625 -7.523 1 54.88 107 GLU B C 1
ATOM 2822 O O . GLU B 1 107 ? 13.336 22.203 -8.148 1 54.88 107 GLU B O 1
ATOM 2827 N N . LYS B 1 108 ? 15.422 22.688 -8.055 1 51 108 LYS B N 1
ATOM 2828 C CA . LYS B 1 108 ? 15.633 22.359 -9.469 1 51 108 LYS B CA 1
ATOM 2829 C C . LYS B 1 108 ? 15.383 20.875 -9.734 1 51 108 LYS B C 1
ATOM 2831 O O . LYS B 1 108 ? 14.961 20.5 -10.828 1 51 108 LYS B O 1
ATOM 2836 N N . LEU B 1 109 ? 15.586 20.062 -8.859 1 48.66 109 LEU B N 1
ATOM 2837 C CA . LEU B 1 109 ? 15.484 18.609 -9.039 1 48.66 109 LEU B CA 1
ATOM 2838 C C . LEU B 1 109 ? 14.07 18.125 -8.75 1 48.66 109 LEU B C 1
ATOM 2840 O O . LEU B 1 109 ? 13.68 17.031 -9.172 1 48.66 109 LEU B O 1
ATOM 2844 N N . ILE B 1 110 ? 13.336 18.859 -8.031 1 50.06 110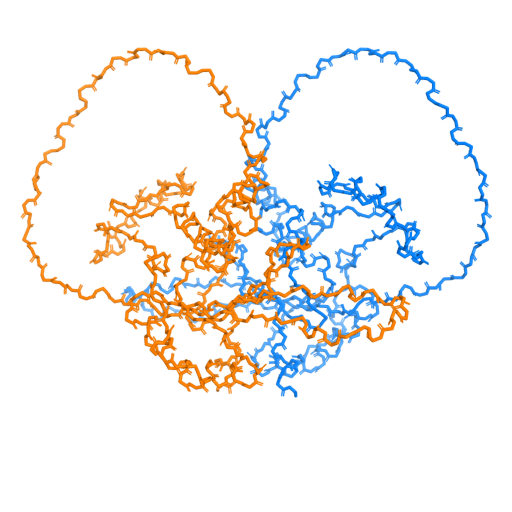 ILE B N 1
ATOM 2845 C CA . ILE B 1 110 ? 11.977 18.484 -7.664 1 50.06 110 ILE B CA 1
ATOM 2846 C C . ILE B 1 110 ? 11.094 18.469 -8.914 1 50.06 110 ILE B C 1
ATOM 2848 O O . ILE B 1 110 ? 10.227 17.594 -9.047 1 50.06 110 ILE B O 1
ATOM 2852 N N . ALA B 1 111 ? 11.312 19.359 -9.852 1 43.69 111 ALA B N 1
ATOM 2853 C CA . ALA B 1 111 ? 10.555 19.438 -11.102 1 43.69 111 ALA B CA 1
ATOM 2854 C C . ALA B 1 111 ? 10.719 18.156 -11.922 1 43.69 111 ALA B C 1
ATOM 2856 O O . ALA B 1 111 ? 9.789 17.719 -12.594 1 43.69 111 ALA B O 1
ATOM 2857 N N . HIS B 1 112 ? 11.789 17.688 -11.844 1 41.53 112 HIS B N 1
ATOM 2858 C CA . HIS B 1 112 ? 12.07 16.5 -12.648 1 41.53 112 HIS B CA 1
ATOM 2859 C C . HIS B 1 112 ? 11.359 15.273 -12.086 1 41.53 112 HIS B C 1
ATOM 2861 O O . HIS B 1 112 ? 10.852 14.445 -12.844 1 41.53 112 HIS B O 1
ATOM 2867 N N . GLU B 1 113 ? 11.391 15.133 -10.781 1 47.88 113 GLU B N 1
ATOM 2868 C CA . GLU B 1 113 ? 10.734 13.977 -10.18 1 47.88 113 GLU B CA 1
ATOM 2869 C C . GLU B 1 113 ? 9.227 14.047 -10.367 1 47.88 113 GLU B C 1
ATOM 2871 O O . GLU B 1 113 ? 8.578 13.023 -10.594 1 47.88 113 GLU B O 1
ATOM 2876 N N . ALA B 1 114 ? 8.641 15.289 -10.328 1 43.94 114 ALA B N 1
ATOM 2877 C CA . ALA B 1 114 ? 7.23 15.516 -10.609 1 43.94 114 ALA B CA 1
ATOM 2878 C C . ALA B 1 114 ? 6.918 15.258 -12.086 1 43.94 114 ALA B C 1
ATOM 2880 O O . ALA B 1 114 ? 5.836 14.766 -12.414 1 43.94 114 ALA B O 1
ATOM 2881 N N . SER B 1 115 ? 7.797 15.641 -12.992 1 42.5 115 SER B N 1
ATOM 2882 C CA . SER B 1 115 ? 7.648 15.469 -14.43 1 42.5 115 SER B CA 1
ATOM 2883 C C . SER B 1 115 ? 7.672 13.992 -14.812 1 42.5 115 SER B C 1
ATOM 2885 O O . SER B 1 115 ? 6.953 13.57 -15.719 1 42.5 115 SER B O 1
ATOM 2887 N N . MET B 1 116 ? 8.461 13.289 -14.188 1 42.66 116 MET B N 1
ATOM 2888 C CA . MET B 1 116 ? 8.461 11.867 -14.492 1 42.66 116 MET B CA 1
ATOM 2889 C C . MET B 1 116 ? 7.121 11.234 -14.148 1 42.66 116 MET B C 1
ATOM 2891 O O . MET B 1 116 ? 6.711 10.25 -14.773 1 42.66 116 MET B O 1
ATOM 2895 N N . THR B 1 117 ? 6.488 11.852 -13.18 1 42 117 THR B N 1
ATOM 2896 C CA . THR B 1 117 ? 5.164 11.375 -12.797 1 42 117 THR B CA 1
ATOM 2897 C C . THR B 1 117 ? 4.098 11.93 -13.742 1 42 117 THR B C 1
ATOM 2899 O O . THR B 1 117 ? 3.117 11.242 -14.047 1 42 117 THR B O 1
ATOM 2902 N N . HIS B 1 118 ? 4.145 13.289 -14.195 1 37.88 118 HIS B N 1
ATOM 2903 C CA . HIS B 1 118 ? 3.145 13.977 -15.008 1 37.88 118 HIS B CA 1
ATOM 2904 C C . HIS B 1 118 ? 3.332 13.672 -16.484 1 37.88 118 HIS B C 1
ATOM 2906 O O . HIS B 1 118 ? 2.441 13.938 -17.297 1 37.88 118 HIS B O 1
ATOM 2912 N N . ASN B 1 119 ? 4.453 13.383 -17 1 36.75 119 ASN B N 1
ATOM 2913 C CA . ASN B 1 119 ? 4.578 13.344 -18.453 1 36.75 119 ASN B CA 1
ATOM 2914 C C . ASN B 1 119 ? 3.564 12.391 -19.078 1 36.75 119 ASN B C 1
ATOM 2916 O O . ASN B 1 119 ? 3.354 12.414 -20.281 1 36.75 119 ASN B O 1
ATOM 2920 N N . GLU B 1 120 ? 3.145 11.398 -18.422 1 36.16 120 GLU B N 1
ATOM 2921 C CA . GLU B 1 120 ? 2.322 10.547 -19.266 1 36.16 120 GLU B CA 1
ATOM 2922 C C . GLU B 1 120 ? 0.929 11.141 -19.469 1 36.16 120 GLU B C 1
ATOM 2924 O O . GLU B 1 120 ? 0.202 10.742 -20.375 1 36.16 120 GLU B O 1
ATOM 2929 N N . SER B 1 121 ? 0.423 12.023 -18.594 1 33.66 121 SER B N 1
ATOM 2930 C CA . SER B 1 121 ? -0.987 12.352 -18.781 1 33.66 121 SER B CA 1
ATOM 2931 C C . SER B 1 121 ? -1.162 13.516 -19.75 1 33.66 121 SER B C 1
ATOM 2933 O O . SER B 1 121 ? -2.287 13.852 -20.125 1 33.66 121 SER B O 1
ATOM 2935 N N . HIS B 1 122 ? -0.2 14.359 -19.969 1 30.73 122 HIS B N 1
ATOM 2936 C CA . HIS B 1 122 ? -0.536 15.594 -20.656 1 30.73 122 HIS B CA 1
ATOM 2937 C C . HIS B 1 122 ? -0.763 15.352 -22.156 1 30.73 122 HIS B C 1
ATOM 2939 O O . HIS B 1 122 ? -0.871 16.297 -22.922 1 30.73 122 HIS B O 1
ATOM 2945 N N . ARG B 1 123 ? -0.605 14.188 -22.75 1 29.23 123 ARG B N 1
ATOM 2946 C CA . ARG B 1 123 ? -0.682 14.383 -24.203 1 29.23 123 ARG B CA 1
ATOM 2947 C C . ARG B 1 123 ? -2.061 14.883 -24.609 1 29.23 123 ARG B C 1
ATOM 2949 O O . ARG B 1 123 ? -2.301 15.156 -25.797 1 29.23 123 ARG B O 1
ATOM 2956 N N . SER B 1 124 ? -3.178 14.562 -23.891 1 26.81 124 SER B N 1
ATOM 2957 C CA . SER B 1 124 ? -4.355 14.617 -24.75 1 26.81 124 SER B CA 1
ATOM 2958 C C . SER B 1 124 ? -4.77 16.062 -25.031 1 26.81 124 SER B C 1
ATOM 2960 O O . SER B 1 124 ? -5.355 16.359 -26.062 1 26.81 124 SER B O 1
ATOM 2962 N N . PHE B 1 125 ? -4.938 16.938 -24 1 25.8 125 PHE B N 1
ATOM 2963 C CA . PHE B 1 125 ? -6.039 17.859 -24.25 1 25.8 125 PHE B CA 1
ATOM 2964 C C . PHE B 1 125 ? -5.59 19.016 -25.141 1 25.8 125 PHE B C 1
ATOM 2966 O O . PHE B 1 125 ? -5.164 20.062 -24.641 1 25.8 125 PHE B O 1
ATOM 2973 N N . SER B 1 126 ? -4.719 18.812 -26.062 1 24.42 126 SER B N 1
ATOM 2974 C CA . SER B 1 126 ? -4.566 20.062 -26.812 1 24.42 126 SER B CA 1
ATOM 2975 C C . SER B 1 126 ? -5.883 20.484 -27.453 1 24.42 126 SER B C 1
ATOM 2977 O O . SER B 1 126 ? -6.133 20.188 -28.625 1 24.42 126 SER B O 1
ATOM 2979 N N . ARG B 1 127 ? -7.078 20.25 -26.828 1 20.8 127 ARG B N 1
ATOM 2980 C CA . ARG B 1 127 ? -8.25 20.75 -27.531 1 20.8 127 ARG B CA 1
ATOM 2981 C C . ARG B 1 127 ? -8.07 22.219 -27.906 1 20.8 127 ARG B C 1
ATOM 2983 O O . ARG B 1 127 ? -7.492 23 -27.141 1 20.8 127 ARG B O 1
ATOM 2990 N N . GLN B 1 128 ? -8.102 22.516 -29.156 1 22.56 128 GLN B N 1
ATOM 2991 C CA . GLN B 1 128 ? -8.297 23.75 -29.906 1 22.56 128 GLN B CA 1
ATOM 2992 C C . GLN B 1 128 ? -9.414 24.594 -29.297 1 22.56 128 GLN B C 1
ATOM 2994 O O . GLN B 1 128 ? -10.539 24.125 -29.141 1 22.56 128 GLN B O 1
ATOM 2999 N N . SER B 1 129 ? -9.086 25.516 -28.328 1 21.92 129 SER B N 1
ATOM 3000 C CA . SER B 1 129 ? -9.891 26.562 -27.688 1 21.92 129 SER B CA 1
ATOM 3001 C C . SER B 1 129 ? -10.664 27.375 -28.719 1 21.92 129 SER B C 1
ATOM 3003 O O . SER B 1 129 ? -10.07 28.172 -29.453 1 21.92 129 SER B O 1
ATOM 3005 N N . SER B 1 130 ? -11.359 26.703 -29.672 1 23.02 130 SER B N 1
ATOM 3006 C CA . SER B 1 130 ? -12.141 27.641 -30.469 1 23.02 130 SER B CA 1
ATOM 3007 C C . SER B 1 130 ? -12.961 28.578 -29.594 1 23.02 130 SER B C 1
ATOM 3009 O O . SER B 1 130 ? -13.391 28.188 -28.5 1 23.02 130 SER B O 1
ATOM 3011 N N . THR B 1 131 ? -12.844 29.922 -29.797 1 21.97 131 THR B N 1
ATOM 3012 C CA . THR B 1 131 ? -13.211 31.219 -29.234 1 21.97 131 THR B CA 1
ATOM 3013 C C . THR B 1 131 ? -14.727 31.359 -29.172 1 21.97 131 THR B C 1
ATOM 3015 O O . THR B 1 131 ? -15.242 32.438 -28.828 1 21.97 131 THR B O 1
ATOM 3018 N N . ASN B 1 132 ? -15.586 30.297 -29.328 1 20.66 132 ASN B N 1
ATOM 3019 C CA . ASN B 1 132 ? -16.906 30.844 -29.578 1 20.66 132 ASN B CA 1
ATOM 3020 C C . ASN B 1 132 ? -17.406 31.672 -28.406 1 20.66 132 ASN B C 1
ATOM 3022 O O . ASN B 1 132 ? -17.188 31.328 -27.25 1 20.66 132 ASN B O 1
ATOM 3026 N N . SER B 1 133 ? -17.688 33.031 -28.562 1 22.12 133 SER B N 1
ATOM 3027 C CA . SER B 1 133 ? -18.141 34.219 -27.844 1 22.12 133 SER B CA 1
ATOM 3028 C C . SER B 1 133 ? -19.469 33.969 -27.141 1 22.12 133 SER B C 1
ATOM 3030 O O . SER B 1 133 ? -20.188 34.906 -26.812 1 22.12 133 SER B O 1
ATOM 3032 N N . VAL B 1 134 ? -19.844 32.688 -26.938 1 22.28 134 VAL B N 1
ATOM 3033 C CA . VAL B 1 134 ? -21.266 32.781 -26.609 1 22.28 134 VAL B CA 1
ATOM 3034 C C . VAL B 1 134 ? -21.453 33.719 -25.422 1 22.28 134 VAL B C 1
ATOM 3036 O O . VAL B 1 134 ? -20.609 33.781 -24.516 1 22.28 134 VAL B O 1
ATOM 3039 N N . GLN B 1 135 ? -22.469 34.594 -25.469 1 21.73 135 GLN B N 1
ATOM 3040 C CA . GLN B 1 135 ? -23.109 35.688 -24.719 1 21.73 135 GLN B CA 1
ATOM 3041 C C . GLN B 1 135 ? -23.438 35.25 -23.297 1 21.73 135 GLN B C 1
ATOM 3043 O O . GLN B 1 135 ? -23.766 34.062 -23.062 1 21.73 135 GLN B O 1
ATOM 3048 N N . GLU B 1 136 ? -23.047 36.062 -22.297 1 21.77 136 GLU B N 1
ATOM 3049 C CA . GLU B 1 136 ? -22.953 36.219 -20.844 1 21.77 136 GLU B CA 1
ATOM 3050 C C . GLU B 1 136 ? -24.328 36.062 -20.188 1 21.77 136 GLU B C 1
ATOM 3052 O O . GLU B 1 136 ? -25.109 37 -20.141 1 21.77 136 GLU B O 1
ATOM 3057 N N . LYS B 1 137 ? -25.203 35.062 -20.719 1 22.41 137 LYS B N 1
ATOM 3058 C CA . LYS B 1 137 ? -26.531 35.219 -20.109 1 22.41 137 LYS B CA 1
ATOM 3059 C C . LYS B 1 137 ? -26.422 35.344 -18.594 1 22.41 137 LYS B C 1
ATOM 3061 O O . LYS B 1 137 ? -25.547 34.75 -17.969 1 22.41 137 LYS B O 1
ATOM 3066 N N . ASP B 1 138 ? -27.156 36.281 -17.906 1 22.3 138 ASP B N 1
ATOM 3067 C CA . ASP B 1 138 ? -27.328 36.969 -16.625 1 22.3 138 ASP B CA 1
ATOM 3068 C C . ASP B 1 138 ? -27.688 35.969 -15.523 1 22.3 138 ASP B C 1
ATOM 3070 O O . ASP B 1 138 ? -28.766 35.375 -15.539 1 22.3 138 ASP B O 1
ATOM 3074 N N . GLY B 1 139 ? -27.062 34.812 -15.414 1 23.86 139 GLY B N 1
ATOM 3075 C CA . GLY B 1 139 ? -27.797 33.938 -14.492 1 23.86 139 GLY B CA 1
ATOM 3076 C C . GLY B 1 139 ? -28.094 34.594 -13.156 1 23.86 139 GLY B C 1
ATOM 3077 O O . GLY B 1 139 ? -27.484 35.625 -12.812 1 23.86 139 GLY B O 1
ATOM 3078 N N . PRO B 1 140 ? -29.281 34.25 -12.539 1 24.53 140 PRO B N 1
ATOM 3079 C CA . PRO B 1 140 ? -29.969 34.906 -11.422 1 24.53 140 PRO B CA 1
ATOM 3080 C C . PRO B 1 140 ? -29.094 35.031 -10.18 1 24.53 140 PRO B C 1
ATOM 3082 O O . PRO B 1 140 ? -28.109 34.312 -10.039 1 24.53 140 PRO B O 1
ATOM 3085 N N . HIS B 1 141 ? -29.109 36.219 -9.508 1 21.59 141 HIS B N 1
ATOM 3086 C CA . HIS B 1 141 ? -28.562 36.844 -8.305 1 21.59 141 HIS B CA 1
ATOM 3087 C C . HIS B 1 141 ? -28.859 36 -7.07 1 21.59 141 HIS B C 1
ATOM 3089 O O . HIS B 1 141 ? -30 35.906 -6.609 1 21.59 141 HIS B O 1
ATOM 3095 N N . TRP B 1 142 ? -28.328 34.75 -6.902 1 22.12 142 TRP B N 1
ATOM 3096 C CA . TRP B 1 142 ? -28.578 34.062 -5.645 1 22.12 142 TRP B CA 1
ATOM 3097 C C . TRP B 1 142 ? -28.297 34.969 -4.453 1 22.12 142 TRP B C 1
ATOM 3099 O O . TRP B 1 142 ? -27.219 35.594 -4.379 1 22.12 142 TRP B O 1
ATOM 3109 N N . ASP B 1 143 ? -29.281 35.625 -3.895 1 20.81 143 ASP B N 1
ATOM 3110 C CA . ASP B 1 143 ? -29.453 36.531 -2.744 1 20.81 143 ASP B CA 1
ATOM 3111 C C . ASP B 1 143 ? -28.578 36.062 -1.578 1 20.81 143 ASP B C 1
ATOM 3113 O O . ASP B 1 143 ? -28.188 34.875 -1.497 1 20.81 143 ASP B O 1
ATOM 3117 N N . LEU B 1 144 ? -28.078 37.094 -0.644 1 22.08 144 LEU B N 1
ATOM 3118 C CA . LEU B 1 144 ? -27.219 37.594 0.408 1 22.08 144 LEU B CA 1
ATOM 3119 C C . LEU B 1 144 ? -27.547 36.969 1.75 1 22.08 144 LEU B C 1
ATOM 3121 O O . LEU B 1 144 ? -27.047 37.375 2.791 1 22.08 144 LEU B O 1
ATOM 3125 N N . VAL B 1 145 ? -28.469 35.969 1.935 1 24.75 145 VAL B N 1
ATOM 3126 C CA . VAL B 1 145 ? -28.938 35.969 3.314 1 24.75 145 VAL B CA 1
ATOM 3127 C C . VAL B 1 145 ? -27.812 35.594 4.25 1 24.75 145 VAL B C 1
ATOM 3129 O O . VAL B 1 145 ? -27.5 34.406 4.395 1 24.75 145 VAL B O 1
ATOM 3132 N N . TYR B 1 146 ? -26.562 36.125 4.062 1 22.41 146 TYR B N 1
ATOM 3133 C CA . TYR B 1 146 ? -25.391 35.656 4.785 1 22.41 146 TYR B CA 1
ATOM 3134 C C . TYR B 1 146 ? -25.531 35.906 6.285 1 22.41 146 TYR B C 1
ATOM 3136 O O . TYR B 1 146 ? -24.594 35.656 7.055 1 22.41 146 TYR B O 1
ATOM 3144 N N . ARG B 1 147 ? -26.469 36.625 6.82 1 23.36 147 ARG B N 1
ATOM 3145 C CA . ARG B 1 147 ? -26 37.25 8.055 1 23.36 147 ARG B CA 1
ATOM 3146 C C . ARG B 1 147 ? -25.859 36.219 9.172 1 23.36 147 ARG B C 1
ATOM 3148 O O . ARG B 1 147 ? -25.656 36.594 10.336 1 23.36 147 ARG B O 1
ATOM 3155 N N . LEU B 1 148 ? -26.328 35 9.008 1 23.67 148 LEU B N 1
ATOM 3156 C CA . LEU B 1 148 ? -26.672 34.469 10.328 1 23.67 148 LEU B CA 1
ATOM 3157 C C . LEU B 1 148 ? -25.453 34.469 11.234 1 23.67 148 LEU B C 1
ATOM 3159 O O . LEU B 1 148 ? -24.312 34.438 10.758 1 23.67 148 LEU B O 1
ATOM 3163 N N . ASN B 1 149 ? -25.672 34.25 12.688 1 24.09 149 ASN B N 1
ATOM 3164 C CA . ASN B 1 149 ? -25.078 34.438 14 1 24.09 149 ASN B CA 1
ATOM 3165 C C . ASN B 1 149 ? -23.828 33.594 14.164 1 24.09 149 ASN B C 1
ATOM 3167 O O . ASN B 1 149 ? -23.719 32.5 13.555 1 24.09 149 ASN B O 1
ATOM 3171 N N . ARG B 1 150 ? -22.719 34.156 14.648 1 23.97 150 ARG B N 1
ATOM 3172 C CA . ARG B 1 150 ? -21.312 33.906 14.969 1 23.97 150 ARG B CA 1
ATOM 3173 C C . ARG B 1 150 ? -21.156 32.719 15.922 1 23.97 150 ARG B C 1
ATOM 3175 O O . ARG B 1 150 ? -21.188 32.906 17.141 1 23.97 150 ARG B O 1
ATOM 3182 N N . PRO B 1 151 ? -21.984 31.594 15.836 1 28.27 151 PRO B N 1
ATOM 3183 C CA . PRO B 1 151 ? -21.734 30.828 17.062 1 28.27 151 PRO B CA 1
ATOM 3184 C C . PRO B 1 151 ? -20.25 30.5 17.266 1 28.27 151 PRO B C 1
ATOM 3186 O O . PRO B 1 151 ? -19.469 30.547 16.312 1 28.27 151 PRO B O 1
ATOM 3189 N N . GLY B 1 152 ? -19.797 30.266 18.531 1 27.09 152 GLY B N 1
ATOM 3190 C CA . GLY B 1 152 ? -18.531 30.078 19.234 1 27.09 152 GLY B CA 1
ATOM 3191 C C . GLY B 1 152 ? -17.641 29.016 18.609 1 27.09 152 GLY B C 1
ATOM 3192 O O . GLY B 1 152 ? -18.109 28.219 17.797 1 27.09 152 GLY B O 1
ATOM 3193 N N . LEU B 1 153 ? -16.328 29.203 18.703 1 29.59 153 LEU B N 1
ATOM 3194 C CA . LEU B 1 153 ? -15.086 28.562 18.297 1 29.59 153 LEU B CA 1
ATOM 3195 C C . LEU B 1 153 ? -15.133 27.062 18.609 1 29.59 153 LEU B C 1
ATOM 3197 O O . LEU B 1 153 ? -14.906 26.656 19.75 1 29.59 153 LEU B O 1
ATOM 3201 N N . GLN B 1 154 ? -16.188 26.391 18.219 1 30.62 154 GLN B N 1
ATOM 3202 C CA . GLN B 1 154 ? -16.062 25 18.641 1 30.62 154 GLN B CA 1
ATOM 3203 C C . GLN B 1 154 ? -14.758 24.391 18.141 1 30.62 154 GLN B C 1
ATOM 3205 O O . GLN B 1 154 ? -14.367 24.594 17 1 30.62 154 GLN B O 1
ATOM 3210 N N . ARG B 1 155 ? -13.852 24.047 19.016 1 32.75 155 ARG B N 1
ATOM 3211 C CA . ARG B 1 155 ? -12.586 23.344 18.875 1 32.75 155 ARG B CA 1
ATOM 3212 C C . ARG B 1 155 ? -12.711 22.188 17.906 1 32.75 155 ARG B C 1
ATOM 3214 O O . ARG B 1 155 ? -13.617 21.359 18.016 1 32.75 155 ARG B O 1
ATOM 3221 N N . LYS B 1 156 ? -12.227 22.375 16.797 1 35.81 156 LYS B N 1
ATOM 3222 C CA . LYS B 1 156 ? -12.133 21.359 15.742 1 35.81 156 LYS B CA 1
ATOM 3223 C C . LYS B 1 156 ? -11.695 20.016 16.297 1 35.81 156 LYS B C 1
ATOM 3225 O O . LYS B 1 156 ? -10.664 19.922 16.969 1 35.81 156 LYS B O 1
ATOM 3230 N N . LYS B 1 157 ? -12.555 19.094 16.641 1 33.47 157 LYS B N 1
ATOM 3231 C CA . LYS B 1 157 ? -12.312 17.703 17.031 1 33.47 157 LYS B CA 1
ATOM 3232 C C . LYS B 1 157 ? -11.203 17.078 16.188 1 33.47 157 LYS B C 1
ATOM 3234 O O . LYS B 1 157 ? -11.281 17.078 14.961 1 33.47 157 LYS B O 1
ATOM 3239 N N . SER B 1 158 ? -9.883 17 16.688 1 30.89 158 SER B N 1
ATOM 3240 C CA . SER B 1 158 ? -8.594 16.547 16.156 1 30.89 158 SER B CA 1
ATOM 3241 C C . SER B 1 158 ? -8.656 15.102 15.711 1 30.89 158 SER B C 1
ATOM 3243 O O . SER B 1 158 ? -9.094 14.227 16.469 1 30.89 158 SER B O 1
ATOM 3245 N N . GLY B 1 159 ? -8.867 14.805 14.625 1 32.38 159 GLY B N 1
ATOM 3246 C CA . GLY B 1 159 ? -8.82 13.453 14.094 1 32.38 159 GLY B CA 1
ATOM 3247 C C . GLY B 1 159 ? -7.59 12.68 14.523 1 32.38 159 GLY B C 1
ATOM 3248 O O . GLY B 1 159 ? -6.602 13.273 14.961 1 32.38 159 GLY B O 1
ATOM 3249 N N . LYS B 1 160 ? -7.734 11.391 14.906 1 36.81 160 LYS B N 1
ATOM 3250 C CA . LYS B 1 160 ? -6.727 10.469 15.43 1 36.81 160 LYS B CA 1
ATOM 3251 C C . LYS B 1 160 ? -5.484 10.453 14.539 1 36.81 160 LYS B C 1
ATOM 3253 O O . LYS B 1 160 ? -5.59 10.57 13.32 1 36.81 160 LYS B O 1
ATOM 3258 N N . SER B 1 161 ? -4.324 10.641 15.227 1 37.22 161 SER B N 1
ATOM 3259 C CA . SER B 1 161 ? -3.01 10.82 14.617 1 37.22 161 SER B CA 1
ATOM 3260 C C . SER B 1 161 ? -2.523 9.531 13.953 1 37.22 161 SER B C 1
ATOM 3262 O O . SER B 1 161 ? -2.941 8.438 14.336 1 37.22 161 SER B O 1
ATOM 3264 N N . ARG B 1 162 ? -2.158 9.648 12.82 1 43.34 162 ARG B N 1
ATOM 3265 C CA . ARG B 1 162 ? -1.479 8.586 12.078 1 43.34 162 ARG B CA 1
ATOM 3266 C C . ARG B 1 162 ? 0.006 8.898 11.922 1 43.34 162 ARG B C 1
ATOM 3268 O O . ARG B 1 162 ? 0.405 10.062 11.906 1 43.34 162 ARG B O 1
ATOM 3275 N N . LEU B 1 163 ? 0.88 7.852 12.242 1 41.31 163 LEU B N 1
ATOM 3276 C CA . LEU B 1 163 ? 2.322 7.984 12.062 1 41.31 163 LEU B CA 1
ATOM 3277 C C . LEU B 1 163 ? 2.758 7.414 10.719 1 41.31 163 LEU B C 1
ATOM 3279 O O . LEU B 1 163 ? 2.307 6.336 10.32 1 41.31 163 LEU B O 1
ATOM 3283 N N . GLN B 1 164 ? 3.385 8.305 9.961 1 49.62 164 GLN B N 1
ATOM 3284 C CA . GLN B 1 164 ? 4.141 7.836 8.805 1 49.62 164 GLN B CA 1
ATOM 3285 C C . GLN B 1 164 ? 5.641 7.828 9.094 1 49.62 164 GLN B C 1
ATOM 3287 O O . GLN B 1 164 ? 6.176 8.789 9.648 1 49.62 164 GLN B O 1
ATOM 3292 N N . ILE B 1 165 ? 6.328 6.668 8.945 1 45.75 165 ILE B N 1
ATOM 3293 C CA . ILE B 1 165 ? 7.781 6.578 9.047 1 45.75 165 ILE B CA 1
ATOM 3294 C C . ILE B 1 165 ? 8.398 6.555 7.648 1 45.75 165 ILE B C 1
ATOM 3296 O O . ILE B 1 165 ? 7.949 5.801 6.781 1 45.75 165 ILE B O 1
ATOM 3300 N N . VAL B 1 166 ? 9.195 7.512 7.398 1 43.75 166 VAL B N 1
ATOM 3301 C CA . VAL B 1 166 ? 9.945 7.543 6.148 1 43.75 166 VAL B CA 1
ATOM 3302 C C . VAL B 1 166 ? 11.398 7.152 6.41 1 43.75 166 VAL B C 1
ATOM 3304 O O . VAL B 1 166 ? 12.039 7.68 7.324 1 43.75 166 VAL B O 1
ATOM 3307 N N . THR B 1 167 ? 11.891 6.078 5.855 1 45.5 167 THR B N 1
ATOM 3308 C CA . THR B 1 167 ? 13.297 5.695 5.902 1 45.5 167 THR B CA 1
ATOM 3309 C C . THR B 1 167 ? 14 6.047 4.594 1 45.5 167 THR B C 1
ATOM 3311 O O . THR B 1 167 ? 13.469 5.789 3.512 1 45.5 167 THR B O 1
ATOM 3314 N N . THR B 1 168 ? 15.031 6.965 4.688 1 44.25 168 THR B N 1
ATOM 3315 C CA . THR B 1 168 ? 15.875 7.289 3.541 1 44.25 168 THR B CA 1
ATOM 3316 C C . THR B 1 168 ? 17.219 6.574 3.643 1 44.25 168 THR B C 1
ATOM 3318 O O . THR B 1 168 ? 17.844 6.566 4.703 1 44.25 168 THR B O 1
ATOM 3321 N N . GLY B 1 169 ? 17.625 5.441 2.818 1 41.38 169 GLY B N 1
ATOM 3322 C CA . GLY B 1 169 ? 18.922 4.805 2.824 1 41.38 169 GLY B CA 1
ATOM 3323 C C . GLY B 1 169 ? 19.266 4.141 1.504 1 41.38 169 GLY B C 1
ATOM 3324 O O . GLY B 1 169 ? 18.375 3.865 0.691 1 41.38 169 GLY B O 1
ATOM 3325 N N . ASP B 1 170 ? 20.562 4.414 1.03 1 37.16 170 ASP B N 1
ATOM 3326 C CA . ASP B 1 170 ? 21.141 3.727 -0.12 1 37.16 170 ASP B CA 1
ATOM 3327 C C . ASP B 1 170 ? 21.391 2.252 0.19 1 37.16 170 ASP B C 1
ATOM 3329 O O . ASP B 1 170 ? 22.297 1.918 0.95 1 37.16 170 ASP B O 1
ATOM 3333 N N . ASN B 1 171 ? 20.516 1.595 0.508 1 34.72 171 ASN B N 1
ATOM 3334 C CA . ASN B 1 171 ? 20.922 0.203 0.651 1 34.72 171 ASN B CA 1
ATOM 3335 C C . ASN B 1 171 ? 21.688 -0.287 -0.58 1 34.72 171 ASN B C 1
ATOM 3337 O O . ASN B 1 171 ? 21.25 -0.057 -1.711 1 34.72 171 ASN B O 1
ATOM 3341 N N . GLU B 1 172 ? 23.062 -0.562 -0.495 1 33.47 172 GLU B N 1
ATOM 3342 C CA . GLU B 1 172 ? 23.875 -1.338 -1.429 1 33.47 172 GLU B CA 1
ATOM 3343 C C . GLU B 1 172 ? 23.109 -2.559 -1.94 1 33.47 172 GLU B C 1
ATOM 3345 O O . GLU B 1 172 ? 22.188 -3.039 -1.284 1 33.47 172 GLU B O 1
ATOM 3350 N N . THR B 1 173 ? 23.344 -2.865 -3.162 1 31.19 173 THR B N 1
ATOM 3351 C CA . THR B 1 173 ? 22.984 -4.031 -3.965 1 31.19 173 THR B CA 1
ATOM 3352 C C . THR B 1 173 ? 23.172 -5.316 -3.162 1 31.19 173 THR B C 1
ATOM 3354 O O . THR B 1 173 ? 24.25 -5.586 -2.646 1 31.19 173 THR B O 1
ATOM 3357 N N . GLU B 1 174 ? 22.297 -5.789 -2.439 1 31.73 174 GLU B N 1
ATOM 3358 C CA . GLU B 1 174 ? 22.547 -7.215 -2.24 1 31.73 174 GLU B CA 1
ATOM 3359 C C . GLU B 1 174 ? 22.938 -7.895 -3.549 1 31.73 174 GLU B C 1
ATOM 3361 O O . GLU B 1 174 ? 22.078 -8.289 -4.332 1 31.73 174 GLU B O 1
ATOM 3366 N N . ASP B 1 175 ? 23.844 -7.383 -4.34 1 29.7 175 ASP B N 1
ATOM 3367 C CA . ASP B 1 175 ? 24.453 -8.305 -5.281 1 29.7 175 ASP B CA 1
ATOM 3368 C C . ASP B 1 175 ? 24.984 -9.547 -4.566 1 29.7 175 ASP B C 1
ATOM 3370 O O . ASP B 1 175 ? 25.812 -9.445 -3.664 1 29.7 175 ASP B O 1
ATOM 3374 N N . GLU B 1 176 ? 24.297 -10.594 -4.504 1 31.78 176 GLU B N 1
ATOM 3375 C CA . GLU B 1 176 ? 24.797 -11.891 -4.062 1 31.78 176 GLU B CA 1
ATOM 3376 C C . GLU B 1 176 ? 26.25 -12.094 -4.488 1 31.78 176 GLU B C 1
ATOM 3378 O O . GLU B 1 176 ? 27 -12.828 -3.836 1 31.78 176 GLU B O 1
ATOM 3383 N N . PHE B 1 177 ? 26.672 -11.992 -5.848 1 30.42 177 PHE B N 1
ATOM 3384 C CA . PHE B 1 177 ? 27.875 -12.727 -6.215 1 30.42 177 PHE B CA 1
ATOM 3385 C C . PHE B 1 177 ? 29.125 -12.008 -5.711 1 30.42 177 PHE B C 1
ATOM 3387 O O . PHE B 1 177 ? 30.219 -12.57 -5.703 1 30.42 177 PHE B O 1
ATOM 3394 N N . SER B 1 178 ? 29.375 -10.727 -6.145 1 29.81 178 SER B N 1
ATOM 3395 C CA . SER B 1 178 ? 30.812 -10.438 -6.031 1 29.81 178 SER B CA 1
ATOM 3396 C C . SER B 1 178 ? 31.219 -10.273 -4.574 1 29.81 178 SER B C 1
ATOM 3398 O O . SER B 1 178 ? 30.484 -9.695 -3.775 1 29.81 178 SER B O 1
ATOM 3400 N N . PRO B 1 179 ? 32.25 -11.125 -4.094 1 30.97 179 PRO B N 1
ATOM 3401 C CA . PRO B 1 179 ? 33.031 -10.977 -2.855 1 30.97 179 PRO B CA 1
ATOM 3402 C C . PRO B 1 179 ? 33.438 -9.531 -2.584 1 30.97 179 PRO B C 1
ATOM 3404 O O . PRO B 1 179 ? 34.406 -9.281 -1.862 1 30.97 179 PRO B O 1
ATOM 3407 N N . SER B 1 180 ? 32.844 -8.492 -3.168 1 31.16 180 SER B N 1
ATOM 3408 C CA . SER B 1 180 ? 33.656 -7.301 -2.898 1 31.16 180 SER B CA 1
ATOM 3409 C C . SER B 1 180 ? 34 -7.191 -1.418 1 31.16 180 SER B C 1
ATOM 3411 O O . SER B 1 180 ? 33.281 -7.715 -0.564 1 31.16 180 SER B O 1
ATOM 3413 N N . GLU B 1 181 ? 35.312 -6.965 -1.094 1 32.31 181 GLU B N 1
ATOM 3414 C CA . GLU B 1 181 ? 36 -6.555 0.135 1 32.31 181 GLU B CA 1
ATOM 3415 C C . GLU B 1 181 ? 35.094 -5.652 0.982 1 32.31 181 GLU B C 1
ATOM 3417 O O . GLU B 1 181 ? 34.25 -4.938 0.451 1 32.31 181 GLU B O 1
ATOM 3422 N N . PRO B 1 182 ? 35.125 -5.906 2.377 1 31.45 182 PRO B N 1
ATOM 3423 C CA . PRO B 1 182 ? 34.562 -5.086 3.441 1 31.45 182 PRO B CA 1
ATOM 3424 C C . PRO B 1 182 ? 34.719 -3.59 3.193 1 31.45 182 PRO B C 1
ATOM 3426 O O . PRO B 1 182 ? 35.844 -3.074 3.252 1 31.45 182 PRO B O 1
ATOM 3429 N N . SER B 1 183 ? 34.719 -3.059 1.984 1 32.06 183 SER B N 1
ATOM 3430 C CA . SER B 1 183 ? 35.062 -1.646 2.098 1 32.06 183 SER B CA 1
ATOM 3431 C C . SER B 1 183 ? 34.469 -1.036 3.369 1 32.06 183 SER B C 1
ATOM 3433 O O . SER B 1 183 ? 33.531 -1.582 3.953 1 32.06 183 SER B O 1
ATOM 3435 N N . ASN B 1 184 ? 35.125 0.046 3.922 1 32.38 184 ASN B N 1
ATOM 3436 C CA . ASN B 1 184 ? 34.875 0.856 5.109 1 32.38 184 ASN B CA 1
ATOM 3437 C C . ASN B 1 184 ? 33.375 0.997 5.379 1 32.38 184 ASN B C 1
ATOM 3439 O O . ASN B 1 184 ? 32.594 1.019 4.449 1 32.38 184 ASN B O 1
ATOM 3443 N N . GLY B 1 185 ? 33 0.547 6.582 1 33.59 185 GLY B N 1
ATOM 3444 C CA . GLY B 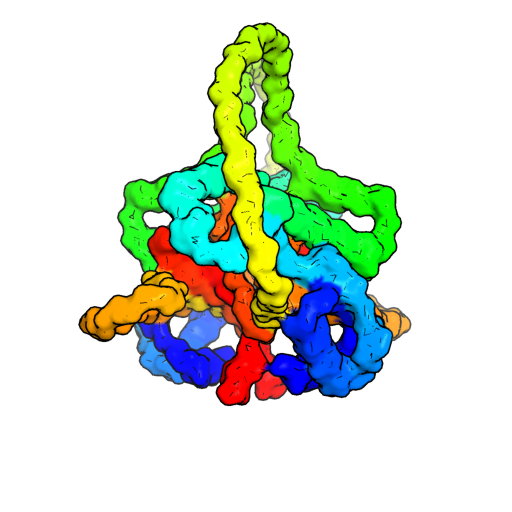1 185 ? 31.719 0.503 7.289 1 33.59 185 GLY B CA 1
ATOM 3445 C C . GLY B 1 185 ? 30.797 1.657 6.938 1 33.59 185 GLY B C 1
ATOM 3446 O O . GLY B 1 185 ? 30.453 2.471 7.801 1 33.59 185 GLY B O 1
ATOM 3447 N N . ALA B 1 186 ? 31.125 2.332 5.922 1 30.56 186 ALA B N 1
ATOM 3448 C CA . ALA B 1 186 ? 30.125 3.393 5.801 1 30.56 186 ALA B CA 1
ATOM 3449 C C . ALA B 1 186 ? 28.719 2.855 6.055 1 30.56 186 ALA B C 1
ATOM 3451 O O . ALA B 1 186 ? 28.172 2.146 5.211 1 30.56 186 ALA B O 1
ATOM 3452 N N . ARG B 1 187 ? 28.375 2.377 7.238 1 36.81 187 ARG B N 1
ATOM 3453 C CA . ARG B 1 187 ? 27.031 2.148 7.758 1 36.81 187 ARG B CA 1
ATOM 3454 C C . ARG B 1 187 ? 26 3 7.016 1 36.81 187 ARG B C 1
ATOM 3456 O O . ARG B 1 187 ? 26.141 4.227 6.953 1 36.81 187 ARG B O 1
ATOM 3463 N N . ASN B 1 188 ? 25.672 2.725 5.812 1 44.16 188 ASN B N 1
ATOM 3464 C CA . ASN B 1 188 ? 24.547 3.299 5.094 1 44.16 188 ASN B CA 1
ATOM 3465 C C . ASN B 1 188 ? 23.562 3.98 6.047 1 44.16 188 ASN B C 1
ATOM 3467 O O . ASN B 1 188 ? 22.922 3.316 6.859 1 44.16 188 ASN B O 1
ATOM 3471 N N . LEU B 1 189 ? 23.969 5.055 6.688 1 47.84 189 LEU B N 1
ATOM 3472 C CA . LEU B 1 189 ? 23.234 5.922 7.602 1 47.84 189 LEU B CA 1
ATOM 3473 C C . LEU B 1 189 ? 21.766 6.051 7.176 1 47.84 189 LEU B C 1
ATOM 3475 O O . LEU B 1 189 ? 21.453 6.766 6.219 1 47.84 189 LEU B O 1
ATOM 3479 N N . THR B 1 190 ? 21.047 4.961 7.211 1 62.03 190 THR B N 1
ATOM 3480 C CA . THR B 1 190 ? 19.594 5.062 7.047 1 62.03 190 THR B CA 1
ATOM 3481 C C . THR B 1 190 ? 19 5.98 8.109 1 62.03 190 THR B C 1
ATOM 3483 O O . THR B 1 190 ? 19.359 5.891 9.289 1 62.03 190 THR B O 1
ATOM 3486 N N . SER B 1 191 ? 18.781 7.23 7.719 1 79.19 191 SER B N 1
ATOM 3487 C CA . SER B 1 191 ? 18.094 8.164 8.609 1 79.19 191 SER B CA 1
ATOM 3488 C C . SER B 1 191 ? 16.594 7.934 8.609 1 79.19 191 SER B C 1
ATOM 3490 O O . SER B 1 191 ? 16 7.617 7.57 1 79.19 191 SER B O 1
ATOM 3492 N N . SER B 1 192 ? 16.062 7.816 9.812 1 87.5 192 SER B N 1
ATOM 3493 C CA . SER B 1 192 ? 14.625 7.652 9.961 1 87.5 192 SER B CA 1
ATOM 3494 C C . SER B 1 192 ? 13.961 8.961 10.398 1 87.5 192 SER B C 1
ATOM 3496 O O . SER B 1 192 ? 14.445 9.633 11.305 1 87.5 192 SER B O 1
ATOM 3498 N N . VAL B 1 193 ? 13 9.328 9.656 1 91.31 193 VAL B N 1
ATOM 3499 C CA . VAL B 1 193 ? 12.242 10.539 9.953 1 91.31 193 VAL B CA 1
ATOM 3500 C C . VAL B 1 193 ? 10.828 10.172 10.383 1 91.31 193 VAL B C 1
ATOM 3502 O O . VAL B 1 193 ? 10.172 9.344 9.75 1 91.31 193 VAL B O 1
ATOM 3505 N N . GLY B 1 194 ? 10.383 10.68 11.57 1 92.31 194 GLY B N 1
ATOM 3506 C CA . GLY B 1 194 ? 9.016 10.508 12.016 1 92.31 194 GLY B CA 1
ATOM 3507 C C . GLY B 1 194 ? 8.086 11.617 11.555 1 92.31 194 GLY B C 1
ATOM 3508 O O . GLY B 1 194 ? 8.398 12.797 11.727 1 92.31 194 GLY B O 1
ATOM 3509 N N . ILE B 1 195 ? 7.027 11.273 10.891 1 94.38 195 ILE B N 1
ATOM 3510 C CA . ILE B 1 195 ? 6.031 12.242 10.445 1 94.38 195 ILE B CA 1
ATOM 3511 C C . ILE B 1 195 ? 4.676 11.906 11.062 1 94.38 195 ILE B C 1
ATOM 3513 O O . ILE B 1 195 ? 4.109 10.844 10.797 1 94.38 195 ILE B O 1
ATOM 3517 N N . PHE B 1 196 ? 4.152 12.781 11.906 1 93.62 196 PHE B N 1
ATOM 3518 C CA . PHE B 1 196 ? 2.85 12.617 12.539 1 93.62 196 PHE B CA 1
ATOM 3519 C C . PHE B 1 196 ? 1.801 13.477 11.844 1 93.62 196 PHE B C 1
ATOM 3521 O O . PHE B 1 196 ? 1.878 14.703 11.883 1 93.62 196 PHE B O 1
ATOM 3528 N N . THR B 1 197 ? 0.843 12.82 11.203 1 95.12 197 THR B N 1
ATOM 3529 C CA . THR B 1 197 ? -0.151 13.484 10.367 1 95.12 197 THR B CA 1
ATOM 3530 C C . THR B 1 197 ? -1.497 12.773 10.453 1 95.12 197 THR B C 1
ATOM 3532 O O . THR B 1 197 ? -1.828 12.188 11.484 1 95.12 197 THR B O 1
ATOM 3535 N N . HIS B 1 198 ? -2.311 12.938 9.445 1 93.44 198 HIS B N 1
ATOM 3536 C CA . HIS B 1 198 ? -3.678 12.43 9.461 1 93.44 198 HIS B CA 1
ATOM 3537 C C . HIS B 1 198 ? -3.928 11.484 8.289 1 93.44 198 HIS B C 1
ATOM 3539 O O . HIS B 1 198 ? -3.037 11.258 7.465 1 93.44 198 HIS B O 1
ATOM 3545 N N . SER B 1 199 ? -5.074 10.945 8.258 1 93.88 199 SER B N 1
ATOM 3546 C CA . SER B 1 199 ? -5.375 9.852 7.344 1 93.88 199 SER B CA 1
ATOM 3547 C C . SER B 1 199 ? -5.344 10.32 5.895 1 93.88 199 SER B C 1
ATOM 3549 O O . SER B 1 199 ? -4.594 9.781 5.078 1 93.88 199 SER B O 1
ATOM 3551 N N . MET B 1 200 ? -6.066 11.391 5.555 1 94.81 200 MET B N 1
ATOM 3552 C CA . MET B 1 200 ? -6.203 11.781 4.156 1 94.81 200 MET B CA 1
ATOM 3553 C C . MET B 1 200 ? -4.863 12.234 3.588 1 94.81 200 MET B C 1
ATOM 3555 O O . MET B 1 200 ? -4.504 11.875 2.467 1 94.81 200 MET B O 1
ATOM 3559 N N . PRO B 1 201 ? -4.105 13.016 4.344 1 96.06 201 PRO B N 1
ATOM 3560 C CA . PRO B 1 201 ? -2.783 13.383 3.824 1 96.06 201 PRO B CA 1
ATOM 3561 C C . PRO B 1 201 ? -1.92 12.164 3.502 1 96.06 201 PRO B C 1
ATOM 3563 O O . PRO B 1 201 ? -1.23 12.141 2.48 1 96.06 201 PRO B O 1
ATOM 3566 N N . ILE B 1 202 ? -1.957 11.133 4.293 1 96.44 202 ILE B N 1
ATOM 3567 C CA . ILE B 1 202 ? -1.183 9.922 4.039 1 96.44 202 ILE B CA 1
ATOM 3568 C C . ILE B 1 202 ? -1.681 9.25 2.762 1 96.44 202 ILE B C 1
ATOM 3570 O O . ILE B 1 202 ? -0.883 8.875 1.899 1 96.44 202 ILE B O 1
ATOM 3574 N N . LYS B 1 203 ? -2.971 9.117 2.68 1 97 203 LYS B N 1
ATOM 3575 C CA . LYS B 1 203 ? -3.568 8.469 1.516 1 97 203 LYS B CA 1
ATOM 3576 C C . LYS B 1 203 ? -3.203 9.203 0.229 1 97 203 LYS B C 1
ATOM 3578 O O . LYS B 1 203 ? -2.811 8.578 -0.758 1 97 203 LYS B O 1
ATOM 3583 N N . CYS B 1 204 ? -3.314 10.5 0.263 1 96.94 204 CYS B N 1
ATOM 3584 C CA . CYS B 1 204 ? -2.992 11.297 -0.912 1 96.94 204 CYS B CA 1
ATOM 3585 C C . CYS B 1 204 ? -1.506 11.219 -1.236 1 96.94 204 CYS B C 1
ATOM 3587 O O . CYS B 1 204 ? -1.121 11.195 -2.406 1 96.94 204 CYS B O 1
ATOM 3589 N N . LEU B 1 205 ? -0.742 11.188 -0.216 1 96.62 205 LEU B N 1
ATOM 3590 C CA . LEU B 1 205 ? 0.698 11.055 -0.409 1 96.62 205 LEU B CA 1
ATOM 3591 C C . LEU B 1 205 ? 1.027 9.742 -1.124 1 96.62 205 LEU B C 1
ATOM 3593 O O . LEU B 1 205 ? 1.844 9.727 -2.049 1 96.62 205 LEU B O 1
ATOM 3597 N N . LEU B 1 206 ? 0.406 8.672 -0.697 1 96.69 206 LEU B N 1
ATOM 3598 C CA . LEU B 1 206 ? 0.623 7.363 -1.309 1 96.69 206 LEU B CA 1
ATOM 3599 C C . LEU B 1 206 ? 0.258 7.391 -2.789 1 96.69 206 LEU B C 1
ATOM 3601 O O . LEU B 1 206 ? 1.001 6.871 -3.625 1 96.69 206 LEU B O 1
ATOM 3605 N N . ALA B 1 207 ? -0.878 8.008 -3.086 1 96.38 207 ALA B N 1
ATOM 3606 C CA . ALA B 1 207 ? -1.268 8.164 -4.484 1 96.38 207 ALA B CA 1
ATOM 3607 C C . ALA B 1 207 ? -0.202 8.922 -5.27 1 96.38 207 ALA B C 1
ATOM 3609 O O . ALA B 1 207 ? 0.148 8.539 -6.387 1 96.38 207 ALA B O 1
ATOM 3610 N N . GLY B 1 208 ? 0.324 9.938 -4.66 1 94.94 208 GLY B N 1
ATOM 3611 C CA . GLY B 1 208 ? 1.359 10.742 -5.297 1 94.94 208 GLY B CA 1
ATOM 3612 C C . GLY B 1 208 ? 2.643 9.969 -5.539 1 94.94 208 GLY B C 1
ATOM 3613 O O . GLY B 1 208 ? 3.234 10.062 -6.617 1 94.94 208 GLY B O 1
ATOM 3614 N N . ILE B 1 209 ? 3.02 9.234 -4.605 1 93.44 209 ILE B N 1
ATOM 3615 C CA . ILE B 1 209 ? 4.234 8.438 -4.688 1 93.44 209 ILE B CA 1
ATOM 3616 C C . ILE B 1 209 ? 4.102 7.41 -5.812 1 93.44 209 ILE B C 1
ATOM 3618 O O . ILE B 1 209 ? 5.074 7.113 -6.512 1 93.44 209 ILE B O 1
ATOM 3622 N N . LEU B 1 210 ? 2.936 6.961 -6.004 1 94.56 210 LEU B N 1
ATOM 3623 C CA . LEU B 1 210 ? 2.68 5.949 -7.023 1 94.56 210 LEU B CA 1
ATOM 3624 C C . LEU B 1 210 ? 2.441 6.598 -8.383 1 94.56 210 LEU B C 1
ATOM 3626 O O . LEU B 1 210 ? 2.295 5.902 -9.391 1 94.56 210 LEU B O 1
ATOM 3630 N N . GLY B 1 211 ? 2.387 7.863 -8.438 1 91.62 211 GLY B N 1
ATOM 3631 C CA . GLY B 1 211 ? 2.1 8.562 -9.688 1 91.62 211 GLY B CA 1
ATOM 3632 C C . GLY B 1 211 ? 0.686 8.336 -10.188 1 91.62 211 GLY B C 1
ATOM 3633 O O . GLY B 1 211 ? 0.428 8.406 -11.391 1 91.62 211 GLY B O 1
ATOM 3634 N N . ALA B 1 212 ? -0.158 7.992 -9.289 1 92.12 212 ALA B N 1
ATOM 3635 C CA . ALA B 1 212 ? -1.552 7.711 -9.625 1 92.12 212 ALA B CA 1
ATOM 3636 C C . ALA B 1 212 ? -2.432 8.938 -9.367 1 92.12 212 ALA B C 1
ATOM 3638 O O . ALA B 1 212 ? -1.999 9.898 -8.727 1 92.12 212 ALA B O 1
ATOM 3639 N N . SER B 1 213 ? -3.611 8.836 -9.953 1 92.62 213 SER B N 1
ATOM 3640 C CA . SER B 1 213 ? -4.598 9.867 -9.648 1 92.62 213 SER B CA 1
ATOM 3641 C C . SER B 1 213 ? -4.902 9.922 -8.156 1 92.62 213 SER B C 1
ATOM 3643 O O . SER B 1 213 ? -5.02 8.875 -7.504 1 92.62 213 SER B O 1
ATOM 3645 N N . PRO B 1 214 ? -5.094 11.133 -7.68 1 94.56 214 PRO B N 1
ATOM 3646 C CA . PRO B 1 214 ? -5.438 11.234 -6.262 1 94.56 214 PRO B CA 1
ATOM 3647 C C . PRO B 1 214 ? -6.742 10.516 -5.918 1 94.56 214 PRO B C 1
ATOM 3649 O O . PRO B 1 214 ? -7.004 10.234 -4.746 1 94.56 214 PRO B O 1
ATOM 3652 N N . VAL B 1 215 ? -7.508 10.242 -6.887 1 93.81 215 VAL B N 1
ATOM 3653 C CA . VAL B 1 215 ? -8.766 9.539 -6.668 1 93.81 215 VAL B CA 1
ATOM 3654 C C . VAL B 1 215 ? -8.492 8.164 -6.055 1 93.81 215 VAL B C 1
ATOM 3656 O O . VAL B 1 215 ? -9.297 7.652 -5.277 1 93.81 215 VAL B O 1
ATOM 3659 N N . VAL B 1 216 ? -7.32 7.613 -6.281 1 94.5 216 VAL B N 1
ATOM 3660 C CA . VAL B 1 216 ? -7.016 6.266 -5.816 1 94.5 216 VAL B CA 1
ATOM 3661 C C . VAL B 1 216 ? -6.77 6.277 -4.312 1 94.5 216 VAL B C 1
ATOM 3663 O O . VAL B 1 216 ? -6.695 5.219 -3.68 1 94.5 216 VAL B O 1
ATOM 3666 N N . SER B 1 217 ? -6.688 7.426 -3.701 1 95.62 217 SER B N 1
ATOM 3667 C CA . SER B 1 217 ? -6.473 7.543 -2.262 1 95.62 217 SER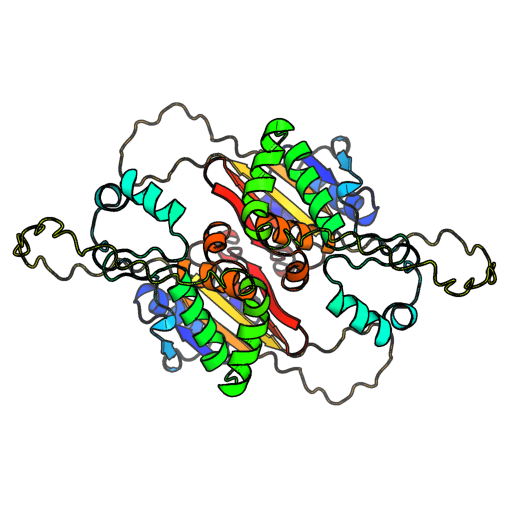 B CA 1
ATOM 3668 C C . SER B 1 217 ? -7.535 6.781 -1.479 1 95.62 217 SER B C 1
ATOM 3670 O O . SER B 1 217 ? -7.273 6.293 -0.378 1 95.62 217 SER B O 1
ATOM 3672 N N . GLN B 1 218 ? -8.695 6.688 -2.08 1 92.75 218 GLN B N 1
ATOM 3673 C CA . GLN B 1 218 ? -9.805 6.027 -1.399 1 92.75 218 GLN B CA 1
ATOM 3674 C C . GLN B 1 218 ? -9.586 4.52 -1.328 1 92.75 218 GLN B C 1
ATOM 3676 O O . GLN B 1 218 ? -10.273 3.822 -0.583 1 92.75 218 GLN B O 1
ATOM 3681 N N . ARG B 1 219 ? -8.617 4.004 -2.012 1 95.56 219 ARG B N 1
ATOM 3682 C CA . ARG B 1 219 ? -8.367 2.566 -2.047 1 95.56 219 ARG B CA 1
ATOM 3683 C C . ARG B 1 219 ? -7.398 2.152 -0.945 1 95.56 219 ARG B C 1
ATOM 3685 O O . ARG B 1 219 ? -7.16 0.96 -0.736 1 95.56 219 ARG B O 1
ATOM 3692 N N . PHE B 1 220 ? -6.852 3.09 -0.263 1 96.19 220 PHE B N 1
ATOM 3693 C CA . PHE B 1 220 ? -5.977 2.803 0.866 1 96.19 220 PHE B CA 1
ATOM 3694 C C . PHE B 1 220 ? -6.73 2.93 2.184 1 96.19 220 PHE B C 1
ATOM 3696 O O . PHE B 1 220 ? -7.492 3.879 2.381 1 96.19 220 PHE B O 1
ATOM 3703 N N . CYS B 1 221 ? -6.535 2.018 3.012 1 93.19 221 CYS B N 1
ATOM 3704 C CA . CYS B 1 221 ? -7.012 2.139 4.383 1 93.19 221 CYS B CA 1
ATOM 3705 C C . CYS B 1 221 ? -5.914 2.656 5.301 1 93.19 221 CYS B C 1
ATOM 3707 O O . CYS B 1 221 ? -4.773 2.197 5.23 1 93.19 221 CYS B O 1
ATOM 3709 N N . ILE B 1 222 ? -6.223 3.576 6.047 1 92.19 222 ILE B N 1
ATOM 3710 C CA . ILE B 1 222 ? -5.332 4.113 7.066 1 92.19 222 ILE B CA 1
ATOM 3711 C C . ILE B 1 222 ? -6.09 4.262 8.383 1 92.19 222 ILE B C 1
ATOM 3713 O O . ILE B 1 222 ? -6.969 5.121 8.508 1 92.19 222 ILE B O 1
ATOM 3717 N N . ASP B 1 223 ? -5.746 3.533 9.352 1 88.62 223 ASP B N 1
ATOM 3718 C CA . ASP B 1 223 ? -6.434 3.535 10.633 1 88.62 223 ASP B CA 1
ATOM 3719 C C . ASP B 1 223 ? -5.781 4.512 11.609 1 88.62 223 ASP B C 1
ATOM 3721 O O . ASP B 1 223 ? -4.652 4.961 11.383 1 88.62 223 ASP B O 1
ATOM 3725 N N . ASP B 1 224 ? -6.559 4.789 12.672 1 83.19 224 ASP B N 1
ATOM 3726 C CA . ASP B 1 224 ? -5.98 5.609 13.734 1 83.19 224 ASP B CA 1
ATOM 3727 C C . ASP B 1 224 ? -4.777 4.914 14.367 1 83.19 224 ASP B C 1
ATOM 3729 O O . ASP B 1 224 ? -4.797 3.699 14.578 1 83.19 224 ASP B O 1
ATOM 3733 N N . SER B 1 225 ? -3.703 5.676 14.625 1 82.38 225 SER B N 1
ATOM 3734 C CA . SER B 1 225 ? -2.494 5.215 15.297 1 82.38 225 SER B CA 1
ATOM 3735 C C . SER B 1 225 ? -1.752 4.18 14.453 1 82.38 225 SER B C 1
ATOM 3737 O O . SER B 1 225 ? -1.026 3.34 14.992 1 82.38 225 SER B O 1
ATOM 3739 N N . SER B 1 226 ? -2.051 4.125 13.203 1 86.88 226 SER B N 1
ATOM 3740 C CA . SER B 1 226 ? -1.342 3.209 12.312 1 86.88 226 SER B CA 1
ATOM 3741 C C . SER B 1 226 ? 0.003 3.785 11.883 1 86.88 226 SER B C 1
ATOM 3743 O O . SER B 1 226 ? 0.237 4.988 12.016 1 86.88 226 SER B O 1
ATOM 3745 N N . VAL B 1 227 ? 0.833 2.902 11.461 1 88.69 227 VAL B N 1
ATOM 3746 C CA . VAL B 1 227 ? 2.162 3.289 11 1 88.69 227 VAL B CA 1
ATOM 3747 C C . VAL B 1 227 ? 2.326 2.92 9.523 1 88.69 227 VAL B C 1
ATOM 3749 O O . VAL B 1 227 ? 2.041 1.787 9.125 1 88.69 227 VAL B O 1
ATOM 3752 N N . THR B 1 228 ? 2.604 3.838 8.703 1 91.69 228 THR B N 1
ATOM 3753 C CA . THR B 1 228 ? 2.99 3.629 7.316 1 91.69 228 THR B CA 1
ATOM 3754 C C . THR B 1 228 ? 4.461 3.979 7.105 1 91.69 228 THR B C 1
ATOM 3756 O O . THR B 1 228 ? 4.926 5.031 7.551 1 91.69 228 THR B O 1
ATOM 3759 N N . VAL B 1 229 ? 5.195 3.039 6.453 1 91.38 229 VAL B N 1
ATOM 3760 C CA . VAL B 1 229 ? 6.637 3.201 6.289 1 91.38 229 VAL B CA 1
ATOM 3761 C C . VAL B 1 229 ? 6.973 3.387 4.812 1 91.38 229 VAL B C 1
ATOM 3763 O O . VAL B 1 229 ? 6.637 2.539 3.98 1 91.38 229 VAL B O 1
ATOM 3766 N N . LEU B 1 230 ? 7.59 4.488 4.543 1 92.31 230 LEU B N 1
ATOM 3767 C CA . LEU B 1 230 ? 8.109 4.785 3.213 1 92.31 230 LEU B CA 1
ATOM 3768 C C . LEU B 1 230 ? 9.633 4.734 3.199 1 92.31 230 LEU B C 1
ATOM 3770 O O . LEU B 1 230 ? 10.281 5.043 4.203 1 92.31 230 LEU B O 1
ATOM 3774 N N . GLN B 1 231 ? 10.141 4.309 2.109 1 89.56 231 GLN B N 1
ATOM 3775 C CA . GLN B 1 231 ? 11.586 4.281 1.903 1 89.56 231 GLN B CA 1
ATOM 3776 C C . GLN B 1 231 ? 11.969 5.023 0.628 1 89.56 231 GLN B C 1
ATOM 3778 O O . GLN B 1 231 ? 11.266 4.949 -0.379 1 89.56 231 GLN B O 1
ATOM 3783 N N . HIS B 1 232 ? 13.086 5.746 0.719 1 88.75 232 HIS B N 1
ATOM 3784 C CA . HIS B 1 232 ? 13.594 6.453 -0.451 1 88.75 232 HIS B CA 1
ATOM 3785 C C . HIS B 1 232 ? 15.055 6.098 -0.719 1 88.75 232 HIS B C 1
ATOM 3787 O O . HIS B 1 232 ? 15.852 6.004 0.213 1 88.75 232 HIS B O 1
ATOM 3793 N N . SER B 1 233 ? 15.352 5.797 -1.926 1 82.69 233 SER B N 1
ATOM 3794 C CA . SER B 1 233 ? 16.719 5.629 -2.4 1 82.69 233 SER B CA 1
ATOM 3795 C C . SER B 1 233 ? 16.922 6.293 -3.758 1 82.69 233 SER B C 1
ATOM 3797 O O . SER B 1 233 ? 15.953 6.535 -4.484 1 82.69 233 SER B O 1
ATOM 3799 N N . LEU B 1 234 ? 18.094 6.672 -4.047 1 80.12 234 LEU B N 1
ATOM 3800 C CA . LEU B 1 234 ? 18.391 7.289 -5.336 1 80.12 234 LEU B CA 1
ATOM 3801 C C . LEU B 1 234 ? 18.078 6.336 -6.48 1 80.12 234 LEU B C 1
ATOM 3803 O O . LEU B 1 234 ? 17.609 6.762 -7.539 1 80.12 234 LEU B O 1
ATOM 3807 N N . ARG B 1 235 ? 18.203 5.094 -6.254 1 77.62 235 ARG B N 1
ATOM 3808 C CA . ARG B 1 235 ? 18.016 4.078 -7.285 1 77.62 235 ARG B CA 1
ATOM 3809 C C . ARG B 1 235 ? 16.547 3.82 -7.551 1 77.62 235 ARG B C 1
ATOM 3811 O O . ARG B 1 235 ? 16.109 3.785 -8.703 1 77.62 235 ARG B O 1
ATOM 3818 N N . ASN B 1 236 ? 15.805 3.803 -6.523 1 82.19 236 ASN B N 1
ATOM 3819 C CA . ASN B 1 236 ? 14.438 3.322 -6.668 1 82.19 236 ASN B CA 1
ATOM 3820 C C . ASN B 1 236 ? 13.422 4.441 -6.445 1 82.19 236 ASN B C 1
ATOM 3822 O O . ASN B 1 236 ? 12.25 4.293 -6.777 1 82.19 236 ASN B O 1
ATOM 3826 N N . GLY B 1 237 ? 13.961 5.598 -5.934 1 87.69 237 GLY B N 1
ATOM 3827 C CA . GLY B 1 237 ? 13.008 6.617 -5.508 1 87.69 237 GLY B CA 1
ATOM 3828 C C . GLY B 1 237 ? 12.219 6.211 -4.277 1 87.69 237 GLY B C 1
ATOM 3829 O O . GLY B 1 237 ? 12.742 5.543 -3.385 1 87.69 237 GLY B O 1
ATOM 3830 N N . TRP B 1 238 ? 11.016 6.664 -4.238 1 90.88 238 TRP B N 1
ATOM 3831 C CA . TRP B 1 238 ? 10.156 6.344 -3.107 1 90.88 238 TRP B CA 1
ATOM 3832 C C . TRP B 1 238 ? 9.539 4.961 -3.268 1 90.88 238 TRP B C 1
ATOM 3834 O O . TRP B 1 238 ? 9.094 4.594 -4.359 1 90.88 238 TRP B O 1
ATOM 3844 N N . GLN B 1 239 ? 9.508 4.223 -2.197 1 93.25 239 GLN B N 1
ATOM 3845 C CA . GLN B 1 239 ? 8.836 2.928 -2.135 1 93.25 239 GLN B CA 1
ATOM 3846 C C . GLN B 1 239 ? 7.965 2.818 -0.885 1 93.25 239 GLN B C 1
ATOM 3848 O O . GLN B 1 239 ? 8.289 3.398 0.154 1 93.25 239 GLN B O 1
ATOM 3853 N N . ILE B 1 240 ? 6.895 2.119 -1.048 1 95.62 240 ILE B N 1
ATOM 3854 C CA . ILE B 1 240 ? 6.035 1.831 0.096 1 95.62 240 ILE B CA 1
ATOM 3855 C C . ILE B 1 240 ? 6.453 0.51 0.737 1 95.62 240 ILE B C 1
ATOM 3857 O O . ILE B 1 240 ? 6.281 -0.558 0.144 1 95.62 240 ILE B O 1
ATOM 3861 N N . LYS B 1 241 ? 6.949 0.57 1.899 1 92.75 241 LYS B N 1
ATOM 3862 C CA . LYS B 1 241 ? 7.465 -0.612 2.584 1 92.75 241 LYS B CA 1
ATOM 3863 C C . LYS B 1 241 ? 6.375 -1.282 3.418 1 92.75 241 LYS B C 1
ATOM 3865 O O . LYS B 1 241 ? 6.32 -2.51 3.504 1 92.75 241 LYS B O 1
ATOM 3870 N N . ARG B 1 242 ? 5.66 -0.485 4.043 1 92.06 242 ARG B N 1
ATOM 3871 C CA . ARG B 1 242 ? 4.578 -0.956 4.898 1 92.06 242 ARG B CA 1
ATOM 3872 C C . ARG B 1 242 ? 3.408 0.025 4.891 1 92.06 242 ARG B C 1
ATOM 3874 O O . ARG B 1 242 ? 3.613 1.241 4.902 1 92.06 242 ARG B O 1
ATOM 3881 N N . LEU B 1 243 ? 2.262 -0.542 4.922 1 94.06 243 LEU B N 1
ATOM 3882 C CA . LEU B 1 243 ? 1.064 0.29 4.926 1 94.06 243 LEU B CA 1
ATOM 3883 C C . LEU B 1 243 ? 0.141 -0.094 6.078 1 94.06 243 LEU B C 1
ATOM 3885 O O . LEU B 1 243 ? -0.135 -1.276 6.289 1 94.06 243 LEU B O 1
ATOM 3889 N N . ASN B 1 244 ? -0.266 0.944 6.867 1 92.38 244 ASN B N 1
ATOM 3890 C CA . ASN B 1 244 ? -1.317 0.799 7.867 1 92.38 244 ASN B CA 1
ATOM 3891 C C . ASN B 1 244 ? -0.987 -0.301 8.875 1 92.38 244 ASN B C 1
ATOM 3893 O O . ASN B 1 244 ? -1.823 -1.16 9.156 1 92.38 244 ASN B O 1
ATOM 3897 N N . ASP B 1 245 ? 0.233 -0.307 9.344 1 84.75 245 ASP B N 1
ATOM 3898 C CA . ASP B 1 245 ? 0.675 -1.263 10.359 1 84.75 245 ASP B CA 1
ATOM 3899 C C . ASP B 1 245 ? 0.102 -0.916 11.727 1 84.75 245 ASP B C 1
ATOM 3901 O O . ASP B 1 245 ? 0.418 0.135 12.289 1 84.75 245 ASP B O 1
ATOM 3905 N N . THR B 1 246 ? -0.742 -1.782 12.219 1 76.44 246 THR B N 1
ATOM 3906 C CA . THR B 1 246 ? -1.346 -1.592 13.531 1 76.44 246 THR B CA 1
ATOM 3907 C C . THR B 1 246 ? -0.928 -2.707 14.484 1 76.44 246 THR B C 1
ATOM 3909 O O . THR B 1 246 ? -1.64 -3.008 15.445 1 76.44 246 THR B O 1
ATOM 3912 N N . SER B 1 247 ? 0.128 -3.332 14.188 1 71.69 247 SER B N 1
ATOM 3913 C CA . SER B 1 247 ? 0.554 -4.516 14.93 1 71.69 247 SER B CA 1
ATOM 3914 C C . SER B 1 247 ? 0.731 -4.203 16.422 1 71.69 247 SER B C 1
ATOM 3916 O O . SER B 1 247 ? 0.537 -5.07 17.266 1 71.69 247 SER B O 1
ATOM 3918 N N . HIS B 1 248 ? 1.104 -3.029 16.672 1 68.69 248 HIS B N 1
ATOM 3919 C CA . HIS B 1 248 ? 1.315 -2.664 18.062 1 68.69 248 HIS B CA 1
ATOM 3920 C C . HIS B 1 248 ? 0.006 -2.688 18.844 1 68.69 248 HIS B C 1
ATOM 3922 O O . HIS B 1 248 ? 0.012 -2.771 20.078 1 68.69 248 HIS B O 1
ATOM 3928 N N . LEU B 1 249 ? -1.087 -2.475 18.141 1 63.56 249 LEU B N 1
ATOM 3929 C CA . LEU B 1 249 ? -2.398 -2.488 18.781 1 63.56 249 LEU B CA 1
ATOM 3930 C C . LEU B 1 249 ? -2.871 -3.918 19.016 1 63.56 249 LEU B C 1
ATOM 3932 O O . LEU B 1 249 ? -3.746 -4.152 19.859 1 63.56 249 LEU B O 1
ATOM 3936 N N . ARG B 1 250 ? -2.32 -4.805 18.266 1 59.06 250 ARG B N 1
ATOM 3937 C CA . ARG B 1 250 ? -2.773 -6.188 18.328 1 59.06 250 ARG B CA 1
ATOM 3938 C C . ARG B 1 250 ? -1.992 -6.977 19.375 1 59.06 250 ARG B C 1
ATOM 3940 O O . ARG B 1 250 ? -2.4 -8.07 19.766 1 59.06 250 ARG B O 1
ATOM 3947 N N . LEU B 1 251 ? -0.834 -6.461 19.672 1 50.16 251 LEU B N 1
ATOM 3948 C CA . LEU B 1 251 ? -0.048 -7.113 20.719 1 50.16 251 LEU B CA 1
ATOM 3949 C C . LEU B 1 251 ? -0.562 -6.742 22.094 1 50.16 251 LEU B C 1
ATOM 3951 O O . LEU B 1 251 ? -0.092 -7.277 23.109 1 50.16 251 LEU B O 1
ATOM 3955 N N . LEU B 1 252 ? -1.63 -5.918 22.125 1 41.09 252 LEU B N 1
ATOM 3956 C CA . LEU B 1 252 ? -2.209 -5.629 23.438 1 41.09 252 LEU B CA 1
ATOM 3957 C C . LEU B 1 252 ? -3.346 -6.594 23.75 1 41.09 252 LEU B C 1
ATOM 3959 O O . LEU B 1 252 ? -4.086 -7.008 22.859 1 41.09 252 LEU B O 1
#

=== Feature glossary ===
Key to the feature types in this record:

pLDDT. pLDDT is the predicted lDDT-Cα score: AlphaFold's confidence that the local environment of each residue (all inter-atomic distances within 15 Å) is correctly placed. It is a per-residue number between 0 and 100, with higher meaning more reliable.

Radius of gyration, Cα contacts, bounding box. The geometric summary reports three shape descriptors. Rg (radius of gyration) measures how spread out the Cα atoms are about their centre of mass; compact globular proteins have small Rg, elongated or unfolded ones large. Cα contacts (<8 Å, |i−j|>4) count long-range residue pairs in spatial proximity — high for tightly packed folds, near zero for rods or random coil. The bounding-box extents give the protein's footprint along x, y, z in Å.

Backbone torsions (φ/ψ). Backbone dihedral angles. Every residue except chain termini has a φ (preceding-C → N → Cα → C) and a ψ (N → Cα → C → next-N). They are reported in degrees following the IUPAC sign convention. Secondary structure is essentially a statement about which (φ, ψ) basin each residue occupies.

Contact-map, Ramachandran, and PAE plots. Plot images: a contact map (which residues are close in 3D, as an N×N binary image), a Ramachandran scatter (backbone torsion angles, revealing secondary-structure composition at a glance), and — for AlphaFold structures — a PAE heatmap (pairwise prediction confidence).

Predicted aligned error. Predicted Aligned Error (PAE) is an AlphaFold confidence matrix: entry (i, j) is the expected error in the position of residue j, in ångströms, when the prediction is superimposed on the true structure at residue i. Low PAE within a block of residues means that block is internally rigid and well-predicted; high PAE between two blocks means their relative placement is uncertain even if each block individually is confident.

Secondary structure (3-state, P-SEA). Three-state secondary structure (P-SEA) collapses the eight DSSP classes into helix (a), strand (b), and coil (c). P-SEA assigns these from Cα geometry alone — distances and angles — without requiring backbone oxygens, so it works on any Cα trace.

Solvent-accessible surface area. Solvent-accessible surface area (SASA) is the area in Å² traced out by the centre of a 1.4 Å probe sphere (a water molecule) rolled over the protein's van der Waals surface (Shrake–Rupley / Lee–Richards construction). Buried residues have near-zero SASA; fully exposed residues can exceed 200 Å². The total SASA scales roughly with the number of surface residues.

Foldseek 3Di. The Foldseek 3Di string encodes local tertiary geometry as a 20-letter alphabet — one character per residue — derived from the relative positions of nearby Cα atoms. Unlike the amino-acid sequence, 3Di is a direct function of the 3D structure, so two proteins with the same fold have similar 3Di strings even at low sequence identity.

B-factor. For experimental (PDB) structures, the B-factor (temperature factor) quantifies the positional spread of each atom in the crystal — a combination of thermal vibration and static disorder — in units of Å². High B-factors mark flexible loops or poorly resolved regions; low B-factors mark the rigid, well-ordered core.

mmCIF coordinates. The mmCIF block holds the 3D Cartesian coordinates of each backbone atom (N, Cα, C, O) in ångströms. mmCIF is the PDB's canonical archive format — a tagged-loop text representation of the atomic model.

InterPro / GO / CATH / organism. Functional annotations link the protein to curated databases. InterPro entries identify conserved domains and families by matching the sequence against member-database signatures (Pfam, PROSITE, CDD, …). Gene Ontology (GO) terms describe molecular function, biological process, and cellular component in a controlled vocabulary. CATH places the structure in a hierarchical fold classification (Class/Architecture/Topology/Homologous-superfamily). The organism is the source species.

Rendered structure images. Structure images are PyMOL renders from six orthogonal camera directions. Cartoon representation draws helices as coils and strands as arrows; sticks shows the backbone as bonds; surface shows the solvent-excluded envelope. Rainbow coloring maps sequence position to hue (blue→red, N→C); chain coloring assigns a distinct color per polypeptide.

Sequence. This is the polypeptide sequence — one letter per residue, N-terminus first. Length ranges from a few dozen residues for small domains to over a thousand for large multi-domain proteins.

Secondary structure (8-state, DSSP). The SS8 string is DSSP's per-residue secondary-structure call. α-helix (H) means an i→i+4 H-bond ladder; β-strand (E) means the residue participates in a β-sheet; 3₁₀ (G) and π (I) are tighter and wider helices; T/S are turns/bends; '-' is loop.

Nearest PDB structures. Structural nearest neighbors (via Foldseek easy-search vs the PDB). Reported per hit: target PDB id, E-value, and alignment TM-score. A TM-score above ~0.5 is the conventional threshold for 'same fold'.